Protein 3V9P (pdb70)

Secondary structure (DSSP, 8-state):
----EEEEE----HHHHHHHHHHHHHHHGGGT--EEEEESSSSSHHHHHHHHHHHHS---HHHHHHHHHHHHHHHIIIIIHHHHHTT-EEEEE--HHHHIIIIIIIT---HHHHHHHHHHHHTT---SEEEEEE--SS-GGGTTT-------HHHHHHHHHHHHHHHHHHH-TTTEEEEETTS-HHHHHHHHHHHHHH-/----EEEEE----HHHHHHHHHHHHHHHGGGT--EEEEESSSSSHHHHHHHHHHHHS---HHHHHHHHHHHHHHHIIIIIHHHHHTT-EEEEE--HHHHIIIIIIIT---HHHHHHHHHHHHTT---SEEEEEE--SS-GGGTTT--PPPPSS--HHHHHHHHHHHHHHHHHHHSTTTEEEEETTS-HHHHHHHHHHHHHH-

B-factor: mean 20.91, std 9.01, range [7.91, 55.99]

InterPro domains:
  IPR018094 Thymidylate kinase [MF_00165] (5-206)
  IPR018094 Thymidylate kinase [TIGR00041] (1-197)
  IPR027417 P-loop containing nucleoside triphosphate hydrolase [G3DSA:3.40.50.300] (2-205)
  IPR027417 P-loop containing nucleoside triphosphate hydrolase [SSF52540] (1-200)
  IPR039430 Thymidylate kinase-like domain [PF02223] (9-198)

CATH classification: 3.40.50.300

Solvent-accessible surface area: 20346 Å² total; per-residue (Å²): 120,124,8,71,0,0,0,0,0,0,41,88,34,74,71,14,18,63,43,0,10,80,69,3,56,105,131,11,36,121,68,67,59,113,23,38,82,19,126,18,84,10,16,11,198,80,8,74,65,21,109,98,70,43,122,116,103,118,53,92,44,76,58,20,4,104,43,42,4,43,12,12,104,58,3,12,52,110,34,0,67,49,0,2,64,153,6,16,25,0,0,0,34,48,3,2,2,10,10,0,0,47,17,13,14,5,106,52,10,66,127,97,95,1,47,45,37,13,146,193,16,13,48,81,56,72,7,72,14,0,0,2,1,8,67,26,66,70,69,52,79,39,58,108,75,44,112,144,165,173,119,79,88,71,71,30,50,94,62,109,0,50,57,20,4,32,58,10,4,69,88,20,25,121,19,25,35,37,0,19,36,42,18,80,115,79,49,4,62,48,11,0,98,43,16,5,71,86,64,120,124,7,66,0,0,0,0,0,0,37,76,29,64,77,18,17,64,42,0,12,80,72,2,57,106,132,14,34,120,70,59,58,108,24,38,82,18,122,18,84,7,18,12,201,79,8,77,60,20,107,103,70,46,123,120,107,116,52,92,47,72,60,21,4,102,43,44,3,43,13,13,105,60,2,11,51,109,33,0,67,54,1,2,64,156,5,16,23,0,0,0,25,41,1,2,1,11,10,0,0,47,20,5,3,6,110,39,5,64,50,102,91,1,62,61,36,16,60,195,14,13,52,71,48,68,6,73,18,0,0,2,3,14,61,30,81,73,73,70,68,38,59,241,74,43,110,181,165,114,92,124,84,78,47,91,68,66,19,51,87,16,51,0,61,34,22,3,43,24,8,4,62,41,12,57,155,9,21,32,68,0,39,43,38,45,75,116,78,98,9,69,49,65,0,98,42,20,7,70,91,60

Sequence (401 aa):
ARGKFITFEGIDKTTHLQWFCDRLQERLGPAGRHVVVTRREPGGTRLGETLREILLNQPMDLETEALLMFAGRREHLALVIEPALARGDWVVSDRFTDATFAYQGGGRGLPRDKLEALERWVQGGFQPDLTVLFDVPPQIASSARRGAVRMPESESDAFFARTRAEYLRRAQEAPHRFVIVDSSEPIAQQIRKQLEGVLAALARGKFITFEGIDKTTHLQWFCDRLQERLGPAGRHVVVTRREPGGTRLGETLREILLNQQPMDLETEALLMFAGRREHLALVIEPALARGDWVVSDRFTDATFAYQGGGRGLPRDKLEALERWVQGGFQPDLTVLFDVPPQIASSARRGAVRMPDKFESESDAFFARTRAEYLRRAQEAPHRFVIVDSSEPIAQIRKQLEGVLAAL

Radius of gyration: 23.51 Å; Cα contacts (8 Å, |Δi|>4): 588; chains: 2; bounding box: 54×59×60 Å

Foldseek 3Di:
DFAAEEEEAEDPGVVVVVVLQVVLQVVCVVVVAHEAEAEPQPRDPLSVVLVVCLVPPDDDLLVNLVSRLVSQLVSCVPPQVVRRVVHYYYYYHDDLLQCCLQSCQQVNDDPVSSVVSCCVRQVPDDGQAYEYAAADQDDPVQRVPDHDDDDDSVRSSNVSSRVSSVVVCVVCVSHYDYHHNSDDPVVSVVVSVVVSVVD/DFAFEEEEAEPPGVVCVVVLQVVLQVVCVVVVAHEAEAEPQPRDPLSVVLVVCPVPPDDDLLVNLVSRLVSQLVSCVPPNVVRRVVHYYYYYHDDLLQCCLQSCQQVPDDPVSSVVSCCVRAVPDDGQAYEYAAEDQDQPVCVVPDHDDADPDHDSVNSSNVSSRVSSVVVCVVCVSHYDYDHNNDPPVVSVVVSVVVSVVD

Structure (mmCIF, N/CA/C/O backbone):
data_3V9P
#
_entry.id   3V9P
#
_cell.length_a   68.130
_cell.length_b   77.970
_cell.length_c   84.130
_cell.angle_alpha   90.00
_cell.angle_beta   90.00
_cell.angle_gamma   90.00
#
_symmetry.space_group_name_H-M   'P 21 21 21'
#
loop_
_entity.id
_entity.type
_entity.pdbx_description
1 polymer 'Thymidylate kinase'
2 non-polymer (4R)-2-METHYLPENTANE-2,4-DIOL
3 non-polymer GLYCEROL
4 non-polymer 'ACETATE ION'
5 non-polymer DI(HYDROXYETHYL)ETHER
6 water water
#
loop_
_atom_site.group_PDB
_atom_site.id
_atom_site.type_symbol
_atom_site.label_atom_id
_atom_site.label_alt_id
_atom_site.label_comp_id
_atom_site.label_asym_id
_atom_site.label_entity_id
_atom_site.label_seq_id
_atom_site.pdbx_PDB_ins_code
_atom_site.Cartn_x
_atom_site.Cartn_y
_atom_site.Cartn_z
_atom_site.occupancy
_atom_site.B_iso_or_equiv
_atom_site.auth_seq_id
_atom_site.auth_comp_id
_atom_site.auth_asym_id
_atom_site.auth_atom_id
_atom_site.pdbx_PDB_model_num
ATOM 1 N N . ALA A 1 23 ? 29.591 48.992 -2.164 1.00 32.60 2 ALA A N 1
ATOM 2 C CA . ALA A 1 23 ? 30.183 50.103 -1.385 1.00 29.87 2 ALA A CA 1
ATOM 3 C C . ALA A 1 23 ? 29.081 50.788 -0.574 1.00 27.64 2 ALA A C 1
ATOM 4 O O . ALA A 1 23 ? 27.936 50.877 -1.008 1.00 27.95 2 ALA A O 1
ATOM 6 N N . ARG A 1 24 ? 29.446 51.287 0.592 1.00 25.78 3 ARG A N 1
ATOM 7 C CA . ARG A 1 24 ? 28.508 52.009 1.458 1.00 24.45 3 ARG A CA 1
ATOM 8 C C . ARG A 1 24 ? 28.062 53.359 0.884 1.00 22.09 3 ARG A C 1
ATOM 9 O O . ARG A 1 24 ? 28.781 54.002 0.096 1.00 21.34 3 ARG A O 1
ATOM 17 N N . GLY A 1 25 ? 26.862 53.788 1.281 1.00 20.47 4 GLY A N 1
ATOM 18 C CA . GLY A 1 25 ? 26.382 55.104 0.954 1.00 19.02 4 GLY A CA 1
ATOM 19 C C . GLY A 1 25 ? 27.154 56.146 1.757 1.00 18.55 4 GLY A C 1
ATOM 20 O O . GLY A 1 25 ? 27.970 55.798 2.617 1.00 17.73 4 GLY A O 1
ATOM 21 N N . LYS A 1 26 ? 26.848 57.420 1.507 1.00 18.05 5 LYS A N 1
ATOM 22 C CA . LYS A 1 26 ? 27.431 58.539 2.231 1.00 17.31 5 LYS A CA 1
ATOM 23 C C . LYS A 1 26 ? 26.344 59.189 3.068 1.00 15.93 5 LYS A C 1
ATOM 24 O O . LYS A 1 26 ? 25.133 59.119 2.722 1.00 15.35 5 LYS A O 1
ATOM 30 N N . PHE A 1 27 ? 26.777 59.815 4.165 1.00 14.04 6 PHE A N 1
ATOM 31 C CA . PHE A 1 27 ? 25.881 60.430 5.116 1.00 13.59 6 PHE A CA 1
ATOM 32 C C . PHE A 1 27 ? 26.110 61.939 5.063 1.00 12.75 6 PHE A C 1
ATOM 33 O O . PHE A 1 27 ? 27.217 62.401 5.280 1.00 11.95 6 PHE A O 1
ATOM 41 N N . ILE A 1 28 ? 25.046 62.669 4.731 1.00 12.35 7 ILE A N 1
ATOM 42 C CA . ILE A 1 28 ? 25.061 64.139 4.645 1.00 12.44 7 ILE A CA 1
ATOM 43 C C . ILE A 1 28 ? 24.111 64.712 5.692 1.00 12.20 7 ILE A C 1
ATOM 44 O O . ILE A 1 28 ? 22.999 64.180 5.875 1.00 12.01 7 ILE A O 1
ATOM 49 N N . THR A 1 29 ? 24.544 65.739 6.422 1.00 11.56 8 THR A N 1
ATOM 50 C CA . THR A 1 29 ? 23.680 66.393 7.344 1.00 11.54 8 THR A CA 1
ATOM 51 C C . THR A 1 29 ? 23.513 67.896 6.963 1.00 11.90 8 THR A C 1
ATOM 52 O O . THR A 1 29 ? 24.399 68.490 6.341 1.00 11.60 8 THR A O 1
ATOM 56 N N . PHE A 1 30 ? 22.339 68.442 7.263 1.00 12.26 9 PHE A N 1
ATOM 57 C CA . PHE A 1 30 ? 22.043 69.857 7.119 1.00 12.89 9 PHE A CA 1
ATOM 58 C C . PHE A 1 30 ? 21.911 70.458 8.504 1.00 12.88 9 PHE A C 1
ATOM 59 O O . PHE A 1 30 ? 21.289 69.865 9.379 1.00 12.43 9 PHE A O 1
ATOM 67 N N . GLU A 1 31 ? 22.533 71.610 8.712 1.00 13.32 10 GLU A N 1
ATOM 68 C CA . GLU A 1 31 ? 22.498 72.278 9.984 1.00 13.94 10 GLU A CA 1
ATOM 69 C C . GLU A 1 31 ? 22.232 73.762 9.831 1.00 15.34 10 GLU A C 1
ATOM 70 O O . GLU A 1 31 ? 22.500 74.362 8.791 1.00 14.44 10 GLU A O 1
ATOM 76 N N . GLY A 1 32 ? 21.773 74.361 10.918 1.00 16.87 11 GLY A N 1
ATOM 77 C CA . GLY A 1 32 ? 21.640 75.809 10.998 1.00 18.94 11 GLY A CA 1
ATOM 78 C C . GLY A 1 32 ? 20.530 76.180 11.960 1.00 21.34 11 GLY A C 1
ATOM 79 O O . GLY A 1 32 ? 19.703 75.346 12.308 1.00 21.50 11 GLY A O 1
ATOM 80 N N . ILE A 1 33 ? 20.521 77.422 12.396 1.00 23.92 12 ILE A N 1
ATOM 81 C CA . ILE A 1 33 ? 19.486 77.897 13.313 1.00 27.38 12 ILE A CA 1
ATOM 82 C C . ILE A 1 33 ? 18.161 78.156 12.579 1.00 31.21 12 ILE A C 1
ATOM 83 O O . ILE A 1 33 ? 17.078 77.877 13.118 1.00 34.98 12 ILE A O 1
ATOM 88 N N . ASP A 1 34 ? 18.256 78.652 11.347 1.00 32.61 13 ASP A N 1
ATOM 89 C CA . ASP A 1 34 ? 17.102 79.197 10.617 1.00 36.23 13 ASP A CA 1
ATOM 90 C C . ASP A 1 34 ? 16.057 78.129 10.313 1.00 39.72 13 ASP A C 1
ATOM 91 O O . ASP A 1 34 ? 14.873 78.359 10.569 1.00 46.28 13 ASP A O 1
ATOM 93 N N . LYS A 1 38 ? 16.934 76.751 4.512 1.00 46.71 17 LYS A N 1
ATOM 94 C CA . LYS A 1 38 ? 17.392 75.545 5.220 1.00 48.63 17 LYS A CA 1
ATOM 95 C C . LYS A 1 38 ? 16.476 74.377 4.847 1.00 49.67 17 LYS A C 1
ATOM 96 O O . LYS A 1 38 ? 16.944 73.396 4.273 1.00 43.99 17 LYS A O 1
ATOM 102 N N . THR A 1 39 ? 15.176 74.542 5.129 1.00 51.01 18 THR A N 1
ATOM 103 C CA . THR A 1 39 ? 14.115 73.603 4.743 1.00 50.05 18 THR A CA 1
ATOM 104 C C . THR A 1 39 ? 13.870 73.630 3.244 1.00 49.90 18 THR A C 1
ATOM 105 O O . THR A 1 39 ? 13.847 72.580 2.585 1.00 53.09 18 THR A O 1
ATOM 107 N N . THR A 1 40 ? 13.647 74.830 2.721 1.00 47.91 19 THR A N 1
ATOM 108 C CA . THR A 1 40 ? 13.532 75.067 1.276 1.00 43.69 19 THR A CA 1
ATOM 109 C C . THR A 1 40 ? 14.633 74.359 0.464 1.00 39.85 19 THR A C 1
ATOM 110 O O . THR A 1 40 ? 14.353 73.508 -0.442 1.00 40.00 19 THR A O 1
ATOM 112 N N . HIS A 1 41 ? 15.885 74.673 0.810 1.00 31.73 20 HIS A N 1
ATOM 113 C CA . HIS A 1 41 ? 17.030 74.115 0.090 1.00 28.14 20 HIS A CA 1
ATOM 114 C C . HIS A 1 41 ? 17.235 72.627 0.293 1.00 25.47 20 HIS A C 1
ATOM 115 O O . HIS A 1 41 ? 17.700 71.965 -0.605 1.00 23.30 20 HIS A O 1
ATOM 122 N N . LEU A 1 42 ? 16.886 72.102 1.463 1.00 23.99 21 LEU A N 1
ATOM 123 C CA . LEU A 1 42 ? 16.982 70.660 1.740 1.00 24.18 21 LEU A CA 1
ATOM 124 C C . LEU A 1 42 ? 16.181 69.781 0.769 1.00 23.43 21 LEU A C 1
ATOM 125 O O . LEU A 1 42 ? 16.729 68.833 0.190 1.00 22.70 21 LEU A O 1
ATOM 130 N N . GLN A 1 43 ? 14.902 70.095 0.581 1.00 23.12 22 GLN A N 1
ATOM 131 C CA . GLN A 1 43 ? 14.045 69.339 -0.332 1.00 23.68 22 GLN A CA 1
ATOM 132 C C . GLN A 1 43 ? 14.598 69.357 -1.769 1.00 23.04 22 GLN A C 1
ATOM 133 O O . GLN A 1 43 ? 14.740 68.305 -2.405 1.00 22.90 22 GLN A O 1
ATOM 135 N N . TRP A 1 44 ? 14.930 70.544 -2.263 1.00 22.22 23 TRP A N 1
ATOM 136 C CA . TRP A 1 44 ? 15.588 70.693 -3.563 1.00 21.31 23 TRP A CA 1
ATOM 137 C C . TRP A 1 44 ? 16.888 69.871 -3.669 1.00 20.04 23 TRP A C 1
ATOM 138 O O . TRP A 1 44 ? 17.138 69.177 -4.660 1.00 19.25 23 TRP A O 1
ATOM 149 N N . PHE A 1 45 ? 17.725 69.942 -2.639 1.00 18.34 24 PHE A N 1
ATOM 150 C CA . PHE A 1 45 ? 19.004 69.249 -2.665 1.00 17.38 24 PHE A CA 1
ATOM 151 C C . PHE A 1 45 ? 18.780 67.748 -2.776 1.00 17.24 24 PHE A C 1
ATOM 152 O O . PHE A 1 45 ? 19.432 67.036 -3.559 1.00 17.32 24 PHE A O 1
ATOM 160 N N . CYS A 1 46 ? 17.841 67.260 -1.982 1.00 17.54 25 CYS A N 1
ATOM 161 C CA . CYS A 1 46 ? 17.492 65.837 -2.005 1.00 17.45 25 CYS A CA 1
ATOM 162 C C . CYS A 1 46 ? 16.935 65.363 -3.352 1.00 18.19 25 CYS A C 1
ATOM 163 O O . CYS A 1 46 ? 17.274 64.260 -3.834 1.00 18.22 25 CYS A O 1
ATOM 166 N N . ASP A 1 47 ? 16.133 66.195 -3.999 1.00 18.79 26 ASP A N 1
ATOM 167 C CA . ASP A 1 47 ? 15.619 65.851 -5.341 1.00 20.42 26 ASP A CA 1
ATOM 168 C C . ASP A 1 47 ? 16.773 65.710 -6.355 1.00 20.39 26 ASP A C 1
ATOM 169 O O . ASP A 1 47 ? 16.839 64.734 -7.111 1.00 21.22 26 ASP A O 1
ATOM 174 N N . ARG A 1 48 ? 17.698 66.669 -6.341 1.00 20.68 27 ARG A N 1
ATOM 175 C CA . ARG A 1 48 ? 18.876 66.623 -7.205 1.00 21.12 27 ARG A CA 1
ATOM 176 C C . ARG A 1 48 ? 19.770 65.409 -6.910 1.00 19.82 27 ARG A C 1
ATOM 177 O O . ARG A 1 48 ? 20.328 64.768 -7.791 1.00 19.83 27 ARG A O 1
ATOM 185 N N . LEU A 1 49 ? 19.932 65.111 -5.645 1.00 18.77 28 LEU A N 1
ATOM 186 C CA . LEU A 1 49 ? 20.720 63.963 -5.228 1.00 18.38 28 LEU A CA 1
ATOM 187 C C . LEU A 1 49 ? 20.096 62.649 -5.693 1.00 18.60 28 LEU A C 1
ATOM 188 O O . LEU A 1 49 ? 20.805 61.759 -6.148 1.00 18.86 28 LEU A O 1
ATOM 193 N N . GLN A 1 50 ? 18.781 62.495 -5.563 1.00 19.29 29 GLN A N 1
ATOM 194 C CA . GLN A 1 50 ? 18.168 61.254 -6.026 1.00 19.79 29 GLN A CA 1
ATOM 195 C C . GLN A 1 50 ? 18.364 61.115 -7.547 1.00 21.49 29 GLN A C 1
ATOM 196 O O . GLN A 1 50 ? 18.640 60.012 -8.058 1.00 21.32 29 GLN A O 1
ATOM 202 N N . GLU A 1 51 ? 18.253 62.231 -8.264 1.00 22.54 30 GLU A N 1
ATOM 203 C CA . GLU A 1 51 ? 18.555 62.240 -9.698 1.00 24.42 30 GLU A CA 1
ATOM 204 C C . GLU A 1 51 ? 19.964 61.734 -10.008 1.00 24.86 30 GLU A C 1
ATOM 205 O O . GLU A 1 51 ? 20.146 61.014 -11.001 1.00 24.65 30 GLU A O 1
ATOM 211 N N . ARG A 1 52 ? 20.957 62.104 -9.183 1.00 24.37 31 ARG A N 1
ATOM 212 C CA . ARG A 1 52 ? 22.326 61.593 -9.375 1.00 24.69 31 ARG A CA 1
ATOM 213 C C . ARG A 1 52 ? 22.492 60.147 -8.917 1.00 24.29 31 ARG A C 1
ATOM 214 O O . ARG A 1 52 ? 23.266 59.425 -9.508 1.00 23.99 31 ARG A O 1
ATOM 222 N N . LEU A 1 53 ? 21.790 59.730 -7.861 1.00 23.18 32 LEU A N 1
ATOM 223 C CA . LEU A 1 53 ? 21.971 58.369 -7.343 1.00 23.86 32 LEU A CA 1
ATOM 224 C C . LEU A 1 53 ? 21.174 57.306 -8.112 1.00 24.19 32 LEU A C 1
ATOM 225 O O . LEU A 1 53 ? 21.596 56.153 -8.210 1.00 22.87 32 LEU A O 1
ATOM 230 N N . GLY A 1 54 ? 19.999 57.683 -8.590 1.00 24.89 33 GLY A N 1
ATOM 231 C CA . GLY A 1 54 ? 19.184 56.775 -9.409 1.00 27.74 33 GLY A CA 1
ATOM 232 C C . GLY A 1 54 ? 19.936 55.973 -10.465 1.00 27.93 33 GLY A C 1
ATOM 233 O O . GLY A 1 54 ? 19.805 54.769 -10.515 1.00 28.22 33 GLY A O 1
ATOM 234 N N . PRO A 1 55 ? 20.721 56.635 -11.326 1.00 30.32 34 PRO A N 1
ATOM 235 C CA . PRO A 1 55 ? 21.553 55.925 -12.306 1.00 31.41 34 PRO A CA 1
ATOM 236 C C . PRO A 1 55 ? 22.540 54.926 -11.711 1.00 31.95 34 PRO A C 1
ATOM 237 O O . PRO A 1 55 ? 22.864 53.926 -12.351 1.00 32.35 34 PRO A O 1
ATOM 241 N N . ALA A 1 56 ? 23.013 55.192 -10.496 1.00 29.54 35 ALA A N 1
ATOM 242 C CA . ALA A 1 56 ? 23.952 54.318 -9.825 1.00 29.63 35 ALA A CA 1
ATOM 243 C C . ALA A 1 56 ? 23.257 53.181 -9.070 1.00 28.76 35 ALA A C 1
ATOM 244 O O . ALA A 1 56 ? 23.911 52.376 -8.408 1.00 30.10 35 ALA A O 1
ATOM 246 N N . GLY A 1 57 ? 21.929 53.101 -9.176 1.00 27.60 36 GLY A N 1
ATOM 247 C CA . GLY A 1 57 ? 21.155 52.060 -8.504 1.00 26.04 36 GLY A CA 1
ATOM 248 C C . GLY A 1 57 ? 20.927 52.289 -7.009 1.00 24.49 36 GLY A C 1
ATOM 249 O O . GLY A 1 57 ? 20.658 51.354 -6.280 1.00 24.12 36 GLY A O 1
ATOM 250 N N . ARG A 1 58 ? 21.030 53.530 -6.550 1.00 23.42 37 ARG A N 1
ATOM 251 C CA . ARG A 1 58 ? 20.912 53.826 -5.143 1.00 22.75 37 ARG A CA 1
ATOM 252 C C . ARG A 1 58 ? 19.779 54.812 -4.845 1.00 21.04 37 ARG A C 1
ATOM 253 O O . ARG A 1 58 ? 19.218 55.441 -5.739 1.00 21.61 37 ARG A O 1
ATOM 261 N N . HIS A 1 59 ? 19.463 54.965 -3.568 1.00 19.44 38 HIS A N 1
ATOM 262 C CA . HIS A 1 59 ? 18.419 55.868 -3.129 1.00 18.57 38 HIS A CA 1
ATOM 263 C C . HIS A 1 59 ? 18.856 56.714 -1.970 1.00 17.10 38 HIS A C 1
ATOM 264 O O . HIS A 1 59 ? 19.787 56.367 -1.234 1.00 16.28 38 HIS A O 1
ATOM 271 N N . VAL A 1 60 ? 18.173 57.832 -1.794 1.00 16.52 39 VAL A N 1
ATOM 272 C CA . VAL A 1 60 ? 18.411 58.699 -0.672 1.00 15.56 39 VAL A CA 1
ATOM 273 C C . VAL A 1 60 ? 17.344 58.442 0.363 1.00 15.01 39 VAL A C 1
ATOM 274 O O . VAL A 1 60 ? 16.157 58.428 0.049 1.00 15.08 39 VAL A O 1
ATOM 278 N N . VAL A 1 61 ? 17.776 58.247 1.603 1.00 14.14 40 VAL A N 1
ATOM 279 C CA . VAL A 1 61 ? 16.883 58.240 2.728 1.00 13.69 40 VAL A CA 1
ATOM 280 C C . VAL A 1 61 ? 16.981 59.633 3.365 1.00 13.36 40 VAL A C 1
ATOM 281 O O . VAL A 1 61 ? 18.059 60.027 3.814 1.00 13.25 40 VAL A O 1
ATOM 285 N N . VAL A 1 62 ? 15.867 60.354 3.388 1.00 13.34 41 VAL A N 1
ATOM 286 C CA . VAL A 1 62 ? 15.780 61.704 3.980 1.00 13.49 41 VAL A CA 1
ATOM 287 C C . VAL A 1 62 ? 15.194 61.540 5.368 1.00 13.11 41 VAL A C 1
ATOM 288 O O . VAL A 1 62 ? 14.181 60.876 5.560 1.00 13.32 41 VAL A O 1
ATOM 292 N N . THR A 1 63 ? 15.812 62.186 6.341 1.00 12.74 42 THR A N 1
ATOM 293 C CA . THR A 1 63 ? 15.396 62.046 7.705 1.00 12.69 42 THR A CA 1
ATOM 294 C C . THR A 1 63 ? 15.721 63.331 8.487 1.00 13.17 42 THR A C 1
ATOM 295 O O . THR A 1 63 ? 16.136 64.361 7.900 1.00 12.68 42 THR A O 1
ATOM 299 N N . ARG A 1 64 ? 15.485 63.293 9.787 1.00 14.08 43 ARG A N 1
ATOM 300 C CA A ARG A 1 64 ? 15.626 64.474 10.626 0.50 14.64 43 ARG A CA 1
ATOM 301 C CA B ARG A 1 64 ? 15.640 64.467 10.622 0.50 14.85 43 ARG A CA 1
ATOM 302 C C . ARG A 1 64 ? 15.866 64.088 12.065 1.00 14.46 43 ARG A C 1
ATOM 303 O O . ARG A 1 64 ? 15.573 62.964 12.468 1.00 14.04 43 ARG A O 1
ATOM 318 N N . GLU A 1 65 ? 16.350 65.060 12.822 1.00 14.33 44 GLU A N 1
ATOM 319 C CA . GLU A 1 65 ? 16.448 64.974 14.278 1.00 14.48 44 GLU A CA 1
ATOM 320 C C . GLU A 1 65 ? 15.997 66.347 14.823 1.00 15.18 44 GLU A C 1
ATOM 321 O O . GLU A 1 65 ? 16.336 67.387 14.256 1.00 15.05 44 GLU A O 1
ATOM 327 N N . PRO A 1 66 ? 15.195 66.353 15.888 1.00 15.73 45 PRO A N 1
ATOM 328 C CA . PRO A 1 66 ? 14.632 65.170 16.587 1.00 15.63 45 PRO A CA 1
ATOM 329 C C . PRO A 1 66 ? 13.501 64.506 15.792 1.00 15.50 45 PRO A C 1
ATOM 330 O O . PRO A 1 66 ? 13.041 65.015 14.782 1.00 14.89 45 PRO A O 1
ATOM 334 N N . GLY A 1 67 ? 13.048 63.347 16.251 1.00 15.15 46 GLY A N 1
ATOM 335 C CA . GLY A 1 67 ? 11.909 62.711 15.651 1.00 15.24 46 GLY A CA 1
ATOM 336 C C . GLY A 1 67 ? 12.237 61.829 14.459 1.00 14.97 46 GLY A C 1
ATOM 337 O O . GLY A 1 67 ? 11.364 61.543 13.654 1.00 15.89 46 GLY A O 1
ATOM 338 N N . GLY A 1 68 ? 13.474 61.354 14.371 1.00 13.90 47 GLY A N 1
ATOM 339 C CA . GLY A 1 68 ? 13.872 60.548 13.270 1.00 13.69 47 GLY A CA 1
ATOM 340 C C . GLY A 1 68 ? 13.440 59.108 13.382 1.00 13.34 47 GLY A C 1
ATOM 341 O O . GLY A 1 68 ? 13.573 58.393 12.427 1.00 13.42 47 GLY A O 1
ATOM 342 N N . THR A 1 69 ? 12.930 58.713 14.544 1.00 13.04 48 THR A N 1
ATOM 343 C CA . THR A 1 69 ? 12.318 57.402 14.759 1.00 13.21 48 THR A CA 1
ATOM 344 C C . THR A 1 69 ? 11.111 57.634 15.661 1.00 13.84 48 THR A C 1
ATOM 345 O O . THR A 1 69 ? 10.975 58.684 16.305 1.00 13.17 48 THR A O 1
ATOM 349 N N . ARG A 1 70 ? 10.239 56.638 15.757 1.00 14.52 49 ARG A N 1
ATOM 350 C CA . ARG A 1 70 ? 9.155 56.686 16.765 1.00 15.24 49 ARG A CA 1
ATOM 351 C C . ARG A 1 70 ? 9.618 56.883 18.214 1.00 14.55 49 ARG A C 1
ATOM 352 O O . ARG A 1 70 ? 9.049 57.710 18.963 1.00 14.15 49 ARG A O 1
ATOM 360 N N . LEU A 1 71 ? 10.649 56.145 18.614 1.00 14.08 50 LEU A N 1
ATOM 361 C CA . LEU A 1 71 ? 11.282 56.370 19.912 1.00 14.06 50 LEU A CA 1
ATOM 362 C C . LEU A 1 71 ? 11.769 57.849 20.072 1.00 14.07 50 LEU A C 1
ATOM 363 O O . LEU A 1 71 ? 11.615 58.491 21.142 1.00 14.11 50 LEU A O 1
ATOM 368 N N . GLY A 1 72 ? 12.406 58.369 19.039 1.00 14.33 51 GLY A N 1
ATOM 369 C CA . GLY A 1 72 ? 12.866 59.800 19.021 1.00 14.47 51 GLY A CA 1
ATOM 370 C C . GLY A 1 72 ? 11.712 60.785 19.199 1.00 15.27 51 GLY A C 1
ATOM 371 O O . GLY A 1 72 ? 11.836 61.809 19.920 1.00 14.95 51 GLY A O 1
ATOM 372 N N . GLU A 1 73 ? 10.585 60.490 18.562 1.00 16.09 52 GLU A N 1
ATOM 373 C CA . GLU A 1 73 ? 9.358 61.257 18.778 1.00 17.19 52 GLU A CA 1
ATOM 374 C C . GLU A 1 73 ? 8.947 61.220 20.213 1.00 16.53 52 GLU A C 1
ATOM 375 O O . GLU A 1 73 ? 8.598 62.231 20.769 1.00 17.17 52 GLU A O 1
ATOM 381 N N . THR A 1 74 ? 8.927 60.036 20.806 1.00 15.76 53 THR A N 1
ATOM 382 C CA . THR A 1 74 ? 8.569 59.891 22.205 1.00 15.77 53 THR A CA 1
ATOM 383 C C . THR A 1 74 ? 9.495 60.684 23.139 1.00 15.33 53 THR A C 1
ATOM 384 O O . THR A 1 74 ? 9.039 61.364 24.061 1.00 15.13 53 THR A O 1
ATOM 388 N N . LEU A 1 75 ? 10.803 60.567 22.909 1.00 14.78 54 LEU A N 1
ATOM 389 C CA . LEU A 1 75 ? 11.781 61.265 23.751 1.00 14.58 54 LEU A CA 1
ATOM 390 C C . LEU A 1 75 ? 11.653 62.782 23.559 1.00 15.43 54 LEU A C 1
ATOM 391 O O . LEU A 1 75 ? 11.799 63.553 24.522 1.00 15.65 54 LEU A O 1
ATOM 396 N N . ARG A 1 76 ? 11.357 63.209 22.341 1.00 16.11 55 ARG A N 1
ATOM 397 C CA . ARG A 1 76 ? 11.108 64.630 22.108 1.00 17.98 55 ARG A CA 1
ATOM 398 C C . ARG A 1 76 ? 9.926 65.141 22.923 1.00 18.25 55 ARG A C 1
ATOM 399 O O . ARG A 1 76 ? 9.989 66.220 23.498 1.00 18.37 55 ARG A O 1
ATOM 407 N N . GLU A 1 77 ? 8.856 64.358 22.993 1.00 19.05 56 GLU A N 1
ATOM 408 C CA . GLU A 1 77 ? 7.701 64.762 23.773 1.00 20.87 56 GLU A CA 1
ATOM 409 C C . GLU A 1 77 ? 8.023 64.863 25.281 1.00 19.69 56 GLU A C 1
ATOM 410 O O . GLU A 1 77 ? 7.597 65.796 25.961 1.00 19.16 56 GLU A O 1
ATOM 416 N N . ILE A 1 78 ? 8.779 63.899 25.781 1.00 18.24 57 ILE A N 1
ATOM 417 C CA . ILE A 1 78 ? 9.258 63.938 27.162 1.00 17.71 57 ILE A CA 1
ATOM 418 C C . ILE A 1 78 ? 10.113 65.197 27.411 1.00 17.76 57 ILE A C 1
ATOM 419 O O . ILE A 1 78 ? 9.934 65.888 28.407 1.00 17.80 57 ILE A O 1
ATOM 424 N N . LEU A 1 79 ? 11.022 65.495 26.493 1.00 17.48 58 LEU A N 1
ATOM 425 C CA . LEU A 1 79 ? 11.886 66.657 26.629 1.00 18.12 58 LEU A CA 1
ATOM 426 C C . LEU A 1 79 ? 11.069 67.971 26.636 1.00 19.74 58 LEU A C 1
ATOM 427 O O . LEU A 1 79 ? 11.403 68.934 27.352 1.00 19.95 58 LEU A O 1
ATOM 432 N N . LEU A 1 80 ? 9.979 67.999 25.874 1.00 21.08 59 LEU A N 1
ATOM 433 C CA . LEU A 1 80 ? 9.103 69.182 25.842 1.00 22.89 59 LEU A CA 1
ATOM 434 C C . LEU A 1 80 ? 8.245 69.294 27.102 1.00 23.77 59 LEU A C 1
ATOM 435 O O . LEU A 1 80 ? 7.867 70.394 27.490 1.00 25.10 59 LEU A O 1
ATOM 440 N N . ASN A 1 81 ? 7.944 68.169 27.750 1.00 23.72 60 ASN A N 1
ATOM 441 C CA . ASN A 1 81 ? 6.952 68.122 28.816 1.00 24.52 60 ASN A CA 1
ATOM 442 C C . ASN A 1 81 ? 7.478 67.886 30.240 1.00 24.44 60 ASN A C 1
ATOM 443 O O . ASN A 1 81 ? 6.818 68.270 31.203 1.00 25.27 60 ASN A O 1
ATOM 448 N N . GLN A 1 82 ? 8.640 67.256 30.390 1.00 22.04 61 GLN A N 1
ATOM 449 C CA . GLN A 1 82 ? 9.120 66.873 31.724 1.00 21.38 61 GLN A CA 1
ATOM 450 C C . GLN A 1 82 ? 10.397 67.675 32.056 1.00 19.82 61 GLN A C 1
ATOM 451 O O . GLN A 1 82 ? 11.455 67.455 31.479 1.00 18.87 61 GLN A O 1
ATOM 457 N N . PRO A 1 83 ? 10.295 68.655 32.960 1.00 18.78 62 PRO A N 1
ATOM 458 C CA . PRO A 1 83 ? 11.535 69.312 33.399 1.00 18.11 62 PRO A CA 1
ATOM 459 C C . PRO A 1 83 ? 12.505 68.327 34.027 1.00 16.45 62 PRO A C 1
ATOM 460 O O . PRO A 1 83 ? 12.111 67.381 34.741 1.00 16.07 62 PRO A O 1
ATOM 464 N N . MET A 1 84 ? 13.773 68.536 33.746 1.00 15.56 63 MET A N 1
ATOM 465 C CA . MET A 1 84 ? 14.821 67.633 34.237 1.00 14.85 63 MET A CA 1
ATOM 466 C C . MET A 1 84 ? 16.166 68.356 34.193 1.00 14.79 63 MET A C 1
ATOM 467 O O . MET A 1 84 ? 16.276 69.448 33.630 1.00 15.55 63 MET A O 1
ATOM 472 N N . ASP A 1 85 ? 17.198 67.732 34.724 1.00 14.76 64 ASP A N 1
ATOM 473 C CA . ASP A 1 85 ? 18.570 68.257 34.663 1.00 14.89 64 ASP A CA 1
ATOM 474 C C . ASP A 1 85 ? 19.052 68.361 33.221 1.00 14.31 64 ASP A C 1
ATOM 475 O O . ASP A 1 85 ? 18.718 67.530 32.379 1.00 13.50 64 ASP A O 1
ATOM 480 N N . LEU A 1 86 ? 19.877 69.360 32.949 1.00 14.53 65 LEU A N 1
ATOM 481 C CA . LEU A 1 86 ? 20.385 69.572 31.601 1.00 14.39 65 LEU A CA 1
ATOM 482 C C . LEU A 1 86 ? 21.155 68.328 31.105 1.00 14.00 65 LEU A C 1
ATOM 483 O O . LEU A 1 86 ? 21.110 67.982 29.913 1.00 13.23 65 LEU A O 1
ATOM 488 N N . GLU A 1 87 ? 21.852 67.650 32.028 1.00 14.10 66 GLU A N 1
ATOM 489 C CA . GLU A 1 87 ? 22.656 66.485 31.642 1.00 13.97 66 GLU A CA 1
ATOM 490 C C . GLU A 1 87 ? 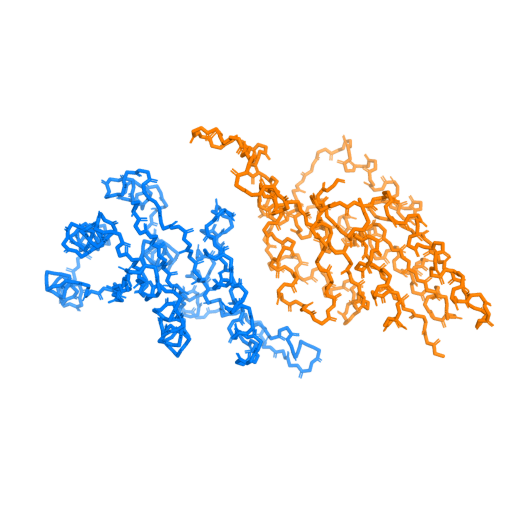21.783 65.308 31.309 1.00 13.01 66 GLU A C 1
ATOM 491 O O . GLU A 1 87 ? 22.082 64.518 30.363 1.00 12.53 66 GLU A O 1
ATOM 497 N N . THR A 1 88 ? 20.679 65.206 32.039 1.00 12.59 67 THR A N 1
ATOM 498 C CA . THR A 1 88 ? 19.669 64.217 31.718 1.00 12.17 67 THR A CA 1
ATOM 499 C C . THR A 1 88 ? 19.121 64.471 30.317 1.00 11.98 67 THR A C 1
ATOM 500 O O . THR A 1 88 ? 18.931 63.538 29.518 1.00 11.55 67 THR A O 1
ATOM 504 N N . GLU A 1 89 ? 18.882 65.735 29.978 1.00 12.17 68 GLU A N 1
ATOM 505 C CA . GLU A 1 89 ? 18.356 66.036 28.640 1.00 12.16 68 GLU A CA 1
ATOM 506 C C . GLU A 1 89 ? 19.332 65.570 27.567 1.00 11.46 68 GLU A C 1
ATOM 507 O O . GLU A 1 89 ? 18.919 65.023 26.553 1.00 11.10 68 GLU A O 1
ATOM 513 N N . ALA A 1 90 ? 20.626 65.800 27.793 1.00 11.24 69 ALA A N 1
ATOM 514 C CA . ALA A 1 90 ? 21.635 65.454 26.827 1.00 11.13 69 ALA A CA 1
ATOM 515 C C . ALA A 1 90 ? 21.615 63.945 26.583 1.00 10.74 69 ALA A C 1
ATOM 516 O O . ALA A 1 90 ? 21.694 63.475 25.429 1.00 10.59 69 ALA A O 1
ATOM 518 N N . LEU A 1 91 ? 21.502 63.181 27.658 1.00 10.70 70 LEU A N 1
ATOM 519 C CA . LEU A 1 91 ? 21.467 61.721 27.529 1.00 10.44 70 LEU A CA 1
ATOM 520 C C . LEU A 1 91 ? 20.284 61.280 26.682 1.00 10.28 70 LEU A C 1
ATOM 521 O O . LEU A 1 91 ? 20.423 60.389 25.815 1.00 9.98 70 LEU A O 1
ATOM 526 N N . LEU A 1 92 ? 19.112 61.893 26.898 1.00 10.36 71 LEU A N 1
ATOM 527 C CA . LEU A 1 92 ? 17.948 61.539 26.113 1.00 10.39 71 LEU A CA 1
ATOM 528 C C . LEU A 1 92 ? 18.130 61.901 24.620 1.00 10.48 71 LEU A C 1
ATOM 529 O O . LEU A 1 92 ? 17.678 61.162 23.716 1.00 10.00 71 LEU A O 1
ATOM 534 N N . MET A 1 93 ? 18.790 63.041 24.357 1.00 10.74 72 MET A N 1
ATOM 535 C CA . MET A 1 93 ? 19.062 63.418 22.975 1.00 11.15 72 MET A CA 1
ATOM 536 C C . MET A 1 93 ? 19.941 62.389 22.278 1.00 10.79 72 MET A C 1
ATOM 537 O O . MET A 1 93 ? 19.661 61.996 21.137 1.00 11.05 72 MET A O 1
ATOM 542 N N . PHE A 1 94 ? 21.012 61.988 22.952 1.00 10.65 73 PHE A N 1
ATOM 543 C CA . PHE A 1 94 ? 21.941 61.074 22.367 1.00 10.43 73 PHE A CA 1
ATOM 544 C C . PHE A 1 94 ? 21.338 59.679 22.296 1.00 10.34 73 PHE A C 1
ATOM 545 O O . PHE A 1 94 ? 21.672 58.965 21.371 1.00 9.95 73 PHE A O 1
ATOM 553 N N . ALA A 1 95 ? 20.445 59.325 23.237 1.00 10.29 74 ALA A N 1
ATOM 554 C CA . ALA A 1 95 ? 19.677 58.066 23.125 1.00 10.64 74 ALA A CA 1
ATOM 555 C C . ALA A 1 95 ? 18.889 58.089 21.835 1.00 10.58 74 ALA A C 1
ATOM 556 O O . ALA A 1 95 ? 18.908 57.113 21.084 1.00 10.66 74 ALA A O 1
ATOM 558 N N . GLY A 1 96 ? 18.178 59.193 21.564 1.00 10.75 75 GLY A N 1
ATOM 559 C CA . GLY A 1 96 ? 17.430 59.290 20.335 1.00 10.76 75 GLY A CA 1
ATOM 560 C C . GLY A 1 96 ? 18.318 59.148 19.099 1.00 10.88 75 GLY A C 1
ATOM 561 O O . GLY A 1 96 ? 17.995 58.438 18.149 1.00 11.25 75 GLY A O 1
ATOM 562 N N . ARG A 1 97 ? 19.476 59.805 19.125 1.00 10.82 76 ARG A N 1
ATOM 563 C CA . ARG A 1 97 ? 20.443 59.673 18.058 1.00 10.82 76 ARG A CA 1
ATOM 564 C C . ARG A 1 97 ? 20.939 58.233 17.884 1.00 10.54 76 ARG A C 1
ATOM 565 O O . ARG A 1 97 ? 21.050 57.733 16.776 1.00 10.05 76 ARG A O 1
ATOM 573 N N . ARG A 1 98 ? 21.246 57.573 18.987 1.00 10.44 77 ARG A N 1
ATOM 574 C CA . ARG A 1 98 ? 21.696 56.192 18.911 1.00 10.60 77 ARG A CA 1
ATOM 575 C C . ARG A 1 98 ? 20.668 55.310 18.188 1.00 10.37 77 ARG A C 1
ATOM 576 O O . ARG A 1 98 ? 21.014 54.474 17.375 1.00 10.38 77 ARG A O 1
ATOM 584 N N . GLU A 1 99 ? 19.398 55.489 18.501 1.00 10.25 78 GLU A N 1
ATOM 585 C CA . GLU A 1 99 ? 18.385 54.705 17.841 1.00 10.34 78 GLU A CA 1
ATOM 586 C C . GLU A 1 99 ? 18.198 55.091 16.371 1.00 10.28 78 GLU A C 1
ATOM 587 O O . GLU A 1 99 ? 17.960 54.223 15.489 1.00 10.17 78 GLU A O 1
ATOM 593 N N . HIS A 1 100 ? 18.332 56.380 16.097 1.00 10.29 79 HIS A N 1
ATOM 594 C CA . HIS A 1 100 ? 18.282 56.870 14.740 1.00 10.41 79 HIS A CA 1
ATOM 595 C C . HIS A 1 100 ? 19.347 56.210 13.910 1.00 10.53 79 HIS A C 1
ATOM 596 O O . HIS A 1 100 ? 19.096 55.793 12.763 1.00 11.06 79 HIS A O 1
ATOM 603 N N . LEU A 1 101 ? 20.566 56.121 14.430 1.00 10.55 80 LEU A N 1
ATOM 604 C CA . LEU A 1 101 ? 21.638 55.382 13.744 1.00 10.66 80 LEU A CA 1
ATOM 605 C C . LEU A 1 101 ? 21.316 53.895 13.545 1.00 10.93 80 LEU A C 1
ATOM 606 O O . LEU A 1 101 ? 21.443 53.348 12.414 1.00 10.93 80 LEU A O 1
ATOM 611 N N . ALA A 1 102 ? 20.904 53.227 14.631 1.00 11.17 81 ALA A N 1
ATOM 612 C CA . ALA A 1 102 ? 20.639 51.766 14.615 1.00 11.27 81 ALA A CA 1
ATOM 613 C C . ALA A 1 102 ? 19.492 51.387 13.656 1.00 11.67 81 ALA A C 1
ATOM 614 O O . ALA A 1 102 ? 19.570 50.399 12.892 1.00 12.06 81 ALA A O 1
ATOM 616 N N . LEU A 1 103 ? 18.442 52.190 13.654 1.00 11.64 82 LEU A N 1
ATOM 617 C CA . LEU A 1 103 ? 17.232 51.852 12.943 1.00 12.05 82 LEU A CA 1
ATOM 618 C C . LEU A 1 103 ? 17.106 52.411 11.500 1.00 12.08 82 LEU A C 1
ATOM 619 O O . LEU A 1 103 ? 16.581 51.730 10.604 1.00 12.70 82 LEU A O 1
ATOM 624 N N . VAL A 1 104 ? 17.603 53.619 11.275 1.00 11.78 83 VAL A N 1
ATOM 625 C CA . VAL A 1 104 ? 17.465 54.321 9.986 1.00 11.69 83 VAL A CA 1
ATOM 626 C C . VAL A 1 104 ? 18.809 54.490 9.231 1.00 11.96 83 VAL A C 1
ATOM 627 O O . VAL A 1 104 ? 18.967 54.000 8.087 1.00 12.30 83 VAL A O 1
ATOM 631 N N . ILE A 1 105 ? 19.772 55.164 9.849 1.00 11.68 84 ILE A N 1
ATOM 632 C CA . ILE A 1 105 ? 20.963 55.630 9.120 1.00 11.93 84 ILE A CA 1
ATOM 633 C C . ILE A 1 105 ? 21.864 54.476 8.744 1.00 12.54 84 ILE A C 1
ATOM 634 O O . ILE A 1 105 ? 22.178 54.287 7.568 1.00 12.80 84 ILE A O 1
ATOM 639 N N . GLU A 1 106 ? 22.269 53.696 9.726 1.00 13.24 85 GLU A N 1
ATOM 640 C CA . GLU A 1 106 ? 23.252 52.663 9.486 1.00 14.29 85 GLU A CA 1
ATOM 641 C C . GLU A 1 106 ? 22.732 51.580 8.512 1.00 14.35 85 GLU A C 1
ATOM 642 O O . GLU A 1 106 ? 23.456 51.190 7.633 1.00 14.81 85 GLU A O 1
ATOM 648 N N . PRO A 1 107 ? 21.459 51.151 8.637 1.00 14.23 86 PRO A N 1
ATOM 649 C CA . PRO A 1 107 ? 20.929 50.182 7.682 1.00 14.56 86 PRO A CA 1
ATOM 650 C C . PRO A 1 107 ? 20.912 50.682 6.250 1.00 14.54 86 PRO A C 1
ATOM 651 O O . PRO A 1 107 ? 21.252 49.947 5.339 1.00 14.76 86 PRO A O 1
ATOM 655 N N . ALA A 1 108 ? 20.513 51.937 6.075 1.00 14.16 87 ALA A N 1
ATOM 656 C CA . ALA A 1 108 ? 20.577 52.616 4.778 1.00 14.19 87 ALA A CA 1
ATOM 657 C C . ALA A 1 108 ? 22.034 52.670 4.207 1.00 14.37 87 ALA A C 1
ATOM 658 O O . ALA A 1 108 ? 22.307 52.185 3.076 1.00 14.36 87 ALA A O 1
ATOM 660 N N . LEU A 1 109 ? 22.970 53.193 4.995 1.00 13.98 88 LEU A N 1
ATOM 661 C CA . LEU A 1 109 ? 24.353 53.264 4.537 1.00 14.44 88 LEU A CA 1
ATOM 662 C C . LEU A 1 109 ? 24.943 51.886 4.175 1.00 15.40 88 LEU A C 1
ATOM 663 O O . LEU A 1 109 ? 25.608 51.765 3.141 1.00 15.53 88 LEU A O 1
ATOM 668 N N . ALA A 1 110 ? 24.663 50.874 5.006 1.00 15.62 89 ALA A N 1
ATOM 669 C CA . ALA A 1 110 ? 25.114 49.505 4.785 1.00 17.03 89 ALA A CA 1
ATOM 670 C C . ALA A 1 110 ? 24.593 48.885 3.484 1.00 18.37 89 ALA A C 1
ATOM 671 O O . ALA A 1 110 ? 25.262 48.029 2.884 1.00 18.21 89 ALA A O 1
ATOM 673 N N . ARG A 1 111 ? 23.386 49.244 3.074 1.00 19.26 90 ARG A N 1
ATOM 674 C CA . ARG A 1 111 ? 22.886 48.705 1.828 1.00 20.78 90 ARG A CA 1
ATOM 675 C C . ARG A 1 111 ? 23.197 49.572 0.594 1.00 20.32 90 ARG A C 1
ATOM 676 O O . ARG A 1 111 ? 22.773 49.253 -0.522 1.00 20.51 90 ARG A O 1
ATOM 684 N N . GLY A 1 112 ? 24.006 50.616 0.787 1.00 18.67 91 GLY A N 1
ATOM 685 C CA . GLY A 1 112 ? 24.464 51.455 -0.300 1.00 18.75 91 GLY A CA 1
ATOM 686 C C . GLY A 1 112 ? 23.644 52.716 -0.534 1.00 18.20 91 GLY A C 1
ATOM 687 O O . GLY A 1 112 ? 23.995 53.536 -1.410 1.00 18.15 91 GLY A O 1
ATOM 688 N N . ASP A 1 113 ? 22.544 52.867 0.202 1.00 17.63 92 ASP A N 1
ATOM 689 C CA . ASP A 1 113 ? 21.736 54.091 0.131 1.00 17.49 92 ASP A CA 1
ATOM 690 C C . ASP A 1 113 ? 22.517 55.240 0.770 1.00 16.62 92 ASP A C 1
ATOM 691 O O . ASP A 1 113 ? 23.334 55.014 1.637 1.00 15.90 92 ASP A O 1
ATOM 696 N N . TRP A 1 114 ? 22.272 56.460 0.314 1.00 15.77 93 TRP A N 1
ATOM 697 C CA . TRP A 1 114 ? 22.804 57.647 0.978 1.00 15.34 93 TRP A CA 1
ATOM 698 C C . TRP A 1 114 ? 21.794 58.155 1.978 1.00 14.63 93 TRP A C 1
ATOM 699 O O . TRP A 1 114 ? 20.581 57.881 1.855 1.00 15.07 93 TRP A O 1
ATOM 710 N N . VAL A 1 115 ? 22.252 58.884 2.987 1.00 13.45 94 VAL A N 1
ATOM 711 C CA . VAL A 1 115 ? 21.317 59.446 3.963 1.00 12.78 94 VAL A CA 1
ATOM 712 C C . VAL A 1 115 ? 21.498 60.945 4.049 1.00 12.43 94 VAL A C 1
ATOM 713 O O . VAL A 1 115 ? 22.643 61.426 4.071 1.00 12.00 94 VAL A O 1
ATOM 717 N N . VAL A 1 116 ? 20.385 61.689 4.087 1.00 12.05 95 VAL A N 1
ATOM 718 C CA . VAL A 1 116 ? 20.445 63.128 4.372 1.00 12.07 95 VAL A CA 1
ATOM 719 C C . VAL A 1 116 ? 19.633 63.405 5.639 1.00 12.24 95 VAL A C 1
ATOM 720 O O . VAL A 1 116 ? 18.417 63.130 5.668 1.00 12.60 95 VAL A O 1
ATOM 724 N N . SER A 1 117 ? 20.271 63.902 6.704 1.00 12.39 96 SER A N 1
ATOM 725 C CA . SER A 1 117 ? 19.511 64.236 7.929 1.00 12.33 96 SER A CA 1
ATOM 726 C C . SER A 1 117 ? 19.419 65.731 8.140 1.00 13.14 96 SER A C 1
ATOM 727 O O . SER A 1 117 ? 20.438 66.435 8.157 1.00 13.24 96 SER A O 1
ATOM 730 N N . ASP A 1 118 ? 18.194 66.211 8.356 1.00 13.85 97 ASP A N 1
ATOM 731 C CA . ASP A 1 118 ? 17.965 67.566 8.847 1.00 14.45 97 ASP A CA 1
ATOM 732 C C . ASP A 1 118 ? 18.296 67.595 10.355 1.00 14.02 97 ASP A C 1
ATOM 733 O O . ASP A 1 118 ? 17.493 67.213 11.178 1.00 13.36 97 ASP A O 1
ATOM 738 N N . ARG A 1 119 ? 19.540 67.992 10.640 1.00 13.92 98 ARG A N 1
ATOM 739 C CA . ARG A 1 119 ? 20.195 68.040 11.944 1.00 14.40 98 ARG A CA 1
ATOM 740 C C . ARG A 1 119 ? 20.825 66.707 12.435 1.00 13.45 98 ARG A C 1
ATOM 741 O O . ARG A 1 119 ? 20.356 65.598 12.108 1.00 12.74 98 ARG A O 1
ATOM 749 N N . PHE A 1 120 ? 21.862 66.857 13.244 1.00 12.46 99 PHE A N 1
ATOM 750 C CA . PHE A 1 120 ? 22.552 65.745 13.829 1.00 12.15 99 PHE A CA 1
ATOM 751 C C . PHE A 1 120 ? 23.278 66.300 15.073 1.00 11.79 99 PHE A C 1
ATOM 752 O O . PHE A 1 120 ? 22.817 67.278 15.704 1.00 11.49 99 PHE A O 1
ATOM 760 N N . THR A 1 121 ? 24.384 65.684 15.436 1.00 11.52 100 THR A N 1
ATOM 761 C CA . THR A 1 121 ? 25.123 66.015 16.661 1.00 11.38 100 THR A CA 1
ATOM 762 C C . THR A 1 121 ? 25.595 67.468 16.737 1.00 11.49 100 THR A C 1
ATOM 763 O O . THR A 1 121 ? 25.553 68.077 17.816 1.00 11.13 100 THR A O 1
ATOM 767 N N . ASP A 1 122 ? 25.969 68.048 15.600 1.00 11.39 101 ASP A N 1
ATOM 768 C CA . ASP A 1 122 ? 26.364 69.492 15.597 1.00 11.79 101 ASP A CA 1
ATOM 769 C C . ASP A 1 122 ? 25.265 70.354 16.227 1.00 11.87 101 ASP A C 1
ATOM 770 O O . ASP A 1 122 ? 25.568 71.275 16.994 1.00 12.01 101 ASP A O 1
ATOM 775 N N . ALA A 1 123 ? 23.996 70.064 15.904 1.00 11.75 102 ALA A N 1
ATOM 776 C CA . ALA A 1 123 ? 22.863 70.807 16.494 1.00 12.06 102 ALA A CA 1
ATOM 777 C C . ALA A 1 123 ? 22.831 70.671 18.005 1.00 11.96 102 ALA A C 1
ATOM 778 O O . ALA A 1 123 ? 22.623 71.656 18.740 1.00 12.29 102 ALA A O 1
ATOM 780 N N . THR A 1 124 ? 23.079 69.467 18.504 1.00 11.70 103 THR A N 1
ATOM 781 C CA . THR A 1 124 ? 23.150 69.300 19.963 1.00 11.48 103 THR A CA 1
ATOM 782 C C . THR A 1 124 ? 24.273 70.163 20.585 1.00 11.80 103 THR A C 1
ATOM 783 O O . THR A 1 124 ? 24.052 70.880 21.589 1.00 11.80 103 THR A O 1
ATOM 787 N N . PHE A 1 125 ? 25.476 70.118 20.023 1.00 11.68 104 PHE A N 1
ATOM 788 C CA . PHE A 1 125 ? 26.530 71.018 20.507 1.00 12.00 104 PHE A CA 1
ATOM 789 C C . PHE A 1 125 ? 26.092 72.500 20.501 1.00 12.38 104 PHE A C 1
ATOM 790 O O . PHE A 1 125 ? 26.232 73.244 21.507 1.00 12.41 104 PHE A O 1
ATOM 798 N N . ALA A 1 126 ? 25.576 72.932 19.364 1.00 12.40 105 ALA A N 1
ATOM 799 C CA . ALA A 1 126 ? 25.213 74.316 19.179 1.00 13.15 105 ALA A CA 1
ATOM 800 C C . ALA A 1 126 ? 24.193 74.827 20.206 1.00 13.76 105 ALA A C 1
ATOM 801 O O . ALA A 1 126 ? 24.433 75.826 20.916 1.00 13.84 105 ALA A O 1
ATOM 803 N N . TYR A 1 127 ? 23.055 74.152 20.304 1.00 13.99 106 TYR A N 1
ATOM 804 C CA . TYR A 1 127 ? 22.006 74.577 21.224 1.00 14.83 106 TYR A CA 1
ATOM 805 C C . TYR A 1 127 ? 22.241 74.200 22.672 1.00 14.56 106 TYR A C 1
ATOM 806 O O . TYR A 1 127 ? 22.037 75.022 23.578 1.00 14.40 106 TYR A O 1
ATOM 815 N N . GLN A 1 128 ? 22.695 72.973 22.921 1.00 14.04 107 GLN A N 1
ATOM 816 C CA . GLN A 1 128 ? 22.895 72.544 24.313 1.00 14.12 107 GLN A CA 1
ATOM 817 C C . GLN A 1 128 ? 24.215 73.050 24.887 1.00 14.41 107 GLN A C 1
ATOM 818 O O . GLN A 1 128 ? 24.244 73.457 26.069 1.00 14.75 107 GLN A O 1
ATOM 824 N N . GLY A 1 129 ? 25.292 73.002 24.080 1.00 13.78 108 GLY A N 1
ATOM 825 C CA . GLY A 1 129 ? 26.590 73.541 24.481 1.00 13.90 108 GLY A CA 1
ATOM 826 C C . GLY A 1 129 ? 26.627 75.072 24.440 1.00 14.53 108 GLY A C 1
ATOM 827 O O . GLY A 1 129 ? 26.640 75.753 25.478 1.00 14.95 108 GLY A O 1
ATOM 828 N N . GLY A 1 130 ? 26.554 75.632 23.254 1.00 14.51 109 GLY A N 1
ATOM 829 C CA . GLY A 1 130 ? 26.510 77.099 23.126 1.00 15.29 109 GLY A CA 1
ATOM 830 C C . GLY A 1 130 ? 25.340 77.778 23.816 1.00 15.69 109 GLY A C 1
ATOM 831 O O . GLY A 1 130 ? 25.524 78.604 24.712 1.00 16.65 109 GLY A O 1
ATOM 832 N N . GLY A 1 131 ? 24.134 77.438 23.403 1.00 15.37 110 GLY A N 1
ATOM 833 C CA . GLY A 1 131 ? 22.950 78.046 23.952 1.00 16.16 110 GLY A CA 1
ATOM 834 C C . GLY A 1 131 ? 22.862 77.852 25.467 1.00 17.04 110 GLY A C 1
ATOM 835 O O . GLY A 1 131 ? 22.779 78.834 26.229 1.00 17.48 110 GLY A O 1
ATOM 836 N N . ARG A 1 132 ? 22.882 76.595 25.905 1.00 17.21 111 ARG A N 1
ATOM 837 C CA . ARG A 1 132 ? 22.537 76.273 27.307 1.00 18.08 111 ARG A CA 1
ATOM 838 C C . ARG A 1 132 ? 23.687 75.987 28.278 1.00 18.06 111 ARG A C 1
ATOM 839 O O . ARG A 1 132 ? 23.454 75.839 29.476 1.00 18.43 111 ARG A O 1
ATOM 847 N N . GLY A 1 133 ? 24.917 75.978 27.782 1.00 17.69 112 GLY A N 1
ATOM 848 C CA . GLY A 1 133 ? 26.093 75.890 28.631 1.00 17.95 112 GLY A CA 1
ATOM 849 C C . GLY A 1 133 ? 26.560 74.479 28.986 1.00 17.69 112 GLY A C 1
ATOM 850 O O . GLY A 1 133 ? 27.408 74.347 29.835 1.00 16.99 112 GLY A O 1
ATOM 851 N N . LEU A 1 134 ? 26.032 73.421 28.352 1.00 17.42 113 LEU A N 1
ATOM 852 C CA . LEU A 1 134 ? 26.549 72.067 28.630 1.00 17.55 113 LEU A CA 1
ATOM 853 C C . LEU A 1 134 ? 28.035 72.030 28.223 1.00 17.78 113 LEU A C 1
ATOM 854 O O . LEU A 1 134 ? 28.361 72.436 27.111 1.00 17.15 113 LEU A O 1
ATOM 859 N N . PRO A 1 135 ? 28.932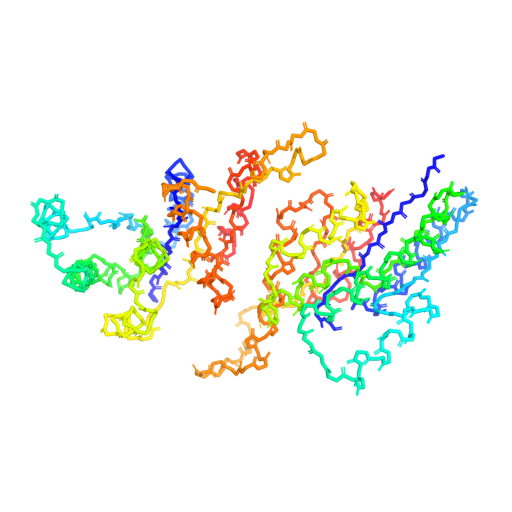 71.547 29.114 1.00 17.95 114 PRO A N 1
ATOM 860 C CA . PRO A 1 135 ? 30.377 71.584 28.811 1.00 18.38 114 PRO A CA 1
ATOM 861 C C . PRO A 1 135 ? 30.753 70.752 27.571 1.00 17.62 114 PRO A C 1
ATOM 862 O O . PRO A 1 135 ? 30.151 69.701 27.298 1.00 16.54 114 PRO A O 1
ATOM 866 N N . ARG A 1 136 ? 31.704 71.272 26.806 1.00 17.63 115 ARG A N 1
ATOM 867 C CA . ARG A 1 136 ? 32.130 70.675 25.554 1.00 17.68 115 ARG A CA 1
ATOM 868 C C . ARG A 1 136 ? 32.625 69.244 25.766 1.00 17.73 115 ARG A C 1
ATOM 869 O O . ARG A 1 136 ? 32.409 68.395 24.916 1.00 16.63 115 ARG A O 1
ATOM 877 N N . ASP A 1 137 ? 33.326 68.988 26.871 1.00 18.50 116 ASP A N 1
ATOM 878 C CA . ASP A 1 137 ? 33.881 67.616 27.080 1.00 19.18 116 ASP A CA 1
ATOM 879 C C . ASP A 1 137 ? 32.768 66.571 27.332 1.00 17.92 116 ASP A C 1
ATOM 880 O O . ASP A 1 137 ? 32.867 65.412 26.894 1.00 17.52 116 ASP A O 1
ATOM 885 N N . LYS A 1 138 ? 31.710 66.987 28.007 1.00 16.81 117 LYS A N 1
ATOM 886 C CA . LYS A 1 138 ? 30.558 66.090 28.219 1.00 16.19 117 LYS A CA 1
ATOM 887 C C . LYS A 1 138 ? 29.880 65.773 26.886 1.00 14.47 117 LYS A C 1
ATOM 888 O O . LYS A 1 138 ? 29.507 64.638 26.607 1.00 13.20 117 LYS A O 1
ATOM 894 N N . LEU A 1 139 ? 29.720 66.801 26.061 1.00 13.66 118 LEU A N 1
ATOM 895 C CA . LEU A 1 139 ? 29.173 66.624 24.735 1.00 13.09 118 LEU A CA 1
ATOM 896 C C . LEU A 1 139 ? 30.058 65.739 23.853 1.00 12.78 118 LEU A C 1
ATOM 897 O O . LEU A 1 139 ? 29.561 64.854 23.187 1.00 12.46 118 LEU A O 1
ATOM 902 N N . GLU A 1 140 ? 31.367 65.955 23.858 1.00 13.09 119 GLU A N 1
ATOM 903 C CA . GLU A 1 140 ? 32.254 65.142 23.021 1.00 13.30 119 GLU A CA 1
ATOM 904 C C . GLU A 1 140 ? 32.288 63.683 23.482 1.00 13.11 119 GLU A C 1
ATOM 905 O O . GLU A 1 140 ? 32.374 62.748 22.659 1.00 12.66 119 GLU A O 1
ATOM 911 N N . ALA A 1 141 ? 32.191 63.483 24.802 1.00 13.02 120 ALA A N 1
ATOM 912 C CA . ALA A 1 141 ? 32.171 62.135 25.346 1.00 12.77 120 ALA A CA 1
ATOM 913 C C . ALA A 1 141 ? 30.938 61.343 24.844 1.00 12.46 120 ALA A C 1
ATOM 914 O O . ALA A 1 141 ? 31.057 60.151 24.525 1.00 12.44 120 ALA A O 1
ATOM 916 N N . LEU A 1 142 ? 29.769 61.963 24.825 1.00 12.20 121 LEU A N 1
ATOM 917 C CA . LEU A 1 142 ? 28.581 61.277 24.291 1.00 12.14 121 LEU A CA 1
ATOM 918 C C . LEU A 1 142 ? 28.647 61.099 22.769 1.00 12.44 121 LEU A C 1
ATOM 919 O O . LEU A 1 142 ? 28.205 60.066 22.239 1.00 12.47 121 LEU A O 1
ATOM 924 N N . GLU A 1 143 ? 29.200 62.081 22.059 1.00 12.84 122 GLU A N 1
ATOM 925 C CA . GLU A 1 143 ? 29.353 61.929 20.584 1.00 13.17 122 GLU A CA 1
ATOM 926 C C . GLU A 1 143 ? 30.198 60.680 20.264 1.00 13.86 122 GLU A C 1
ATOM 927 O O . GLU A 1 143 ? 29.809 59.850 19.435 1.00 13.72 122 GLU A O 1
ATOM 933 N N . ARG A 1 144 ? 31.335 60.559 20.947 1.00 15.35 123 ARG A N 1
ATOM 934 C CA . ARG A 1 144 ? 32.226 59.422 20.781 1.00 16.70 123 ARG A CA 1
ATOM 935 C C . ARG A 1 144 ? 31.540 58.108 21.176 1.00 15.80 123 ARG A C 1
ATOM 936 O O . ARG A 1 144 ? 31.765 57.084 20.555 1.00 14.58 123 ARG A O 1
ATOM 944 N N . TRP A 1 145 ? 30.757 58.144 22.249 1.00 14.67 124 TRP A N 1
ATOM 945 C CA . TRP A 1 145 ? 30.051 56.921 22.720 1.00 14.03 124 TRP A CA 1
ATOM 946 C C . TRP A 1 145 ? 29.075 56.402 21.675 1.00 14.07 124 TRP A C 1
ATOM 947 O O . TRP A 1 145 ? 29.005 55.199 21.405 1.00 13.47 124 TRP A O 1
ATOM 958 N N . VAL A 1 146 ? 28.304 57.329 21.088 1.00 13.64 125 VAL A N 1
ATOM 959 C CA . VAL A 1 146 ? 27.272 56.985 20.155 1.00 13.74 125 VAL A CA 1
ATOM 960 C C . VAL A 1 146 ? 27.819 56.670 18.755 1.00 14.24 125 VAL A C 1
ATOM 961 O O . VAL A 1 146 ? 27.339 55.737 18.086 1.00 13.87 125 VAL A O 1
ATOM 965 N N . GLN A 1 147 ? 28.827 57.406 18.331 1.00 14.75 126 GLN A N 1
ATOM 966 C CA . GLN A 1 147 ? 29.285 57.383 16.942 1.00 15.85 126 GLN A CA 1
ATOM 967 C C . GLN A 1 147 ? 30.617 56.665 16.761 1.00 17.52 126 GLN A C 1
ATOM 968 O O . GLN A 1 147 ? 30.953 56.292 15.638 1.00 16.82 126 GLN A O 1
ATOM 974 N N . GLY A 1 148 ? 31.371 56.475 17.855 1.00 19.45 127 GLY A N 1
ATOM 975 C CA . GLY A 1 148 ? 32.749 55.985 17.750 1.00 21.97 127 GLY A CA 1
ATOM 976 C C . GLY A 1 148 ? 33.556 57.013 16.978 1.00 23.93 127 GLY A C 1
ATOM 977 O O . GLY A 1 148 ? 33.575 58.185 17.300 1.00 25.32 127 GLY A O 1
ATOM 978 N N . GLY A 1 149 ? 34.208 56.608 15.914 1.00 28.38 128 GLY A N 1
ATOM 979 C CA . GLY A 1 149 ? 34.843 57.626 15.041 1.00 26.50 128 GLY A CA 1
ATOM 980 C C . GLY A 1 149 ? 33.999 58.099 13.875 1.00 25.53 128 GLY A C 1
ATOM 981 O O . GLY A 1 149 ? 34.482 58.859 13.028 1.00 29.81 128 GLY A O 1
ATOM 982 N N . PHE A 1 150 ? 32.765 57.631 13.791 1.00 23.33 129 PHE A N 1
ATOM 983 C CA . PHE A 1 150 ? 31.848 57.926 12.667 1.00 22.53 129 PHE A CA 1
ATOM 984 C C . PHE A 1 150 ? 31.495 59.419 12.664 1.00 20.74 129 PHE A C 1
ATOM 985 O O . PHE A 1 150 ? 31.127 59.982 13.693 1.00 18.48 129 PHE A O 1
ATOM 993 N N . GLN A 1 151 ? 31.624 60.042 11.497 1.00 18.85 130 GLN A N 1
ATOM 994 C CA . GLN A 1 151 ? 31.166 61.397 11.294 1.00 17.42 130 GLN A CA 1
ATOM 995 C C . GLN A 1 151 ? 30.370 61.416 9.991 1.00 15.99 130 GLN A C 1
ATOM 996 O O . GLN A 1 151 ? 30.572 60.576 9.135 1.00 15.85 130 GLN A O 1
ATOM 1002 N N . PRO A 1 152 ? 29.450 62.374 9.833 1.00 14.38 131 PRO A N 1
ATOM 1003 C CA . PRO A 1 152 ? 28.932 62.599 8.471 1.00 14.03 131 PRO A CA 1
ATOM 1004 C C . PRO A 1 152 ? 30.078 62.827 7.474 1.00 13.85 131 PRO A C 1
ATOM 1005 O O . PRO A 1 152 ? 31.135 63.359 7.826 1.00 13.21 131 PRO A O 1
ATOM 1009 N N . ASP A 1 153 ? 29.855 62.375 6.251 1.00 14.00 132 ASP A N 1
ATOM 1010 C CA . ASP A 1 153 ? 30.737 62.594 5.150 1.00 14.46 132 ASP A CA 1
ATOM 1011 C C . ASP A 1 153 ? 30.716 64.059 4.720 1.00 14.24 132 ASP A C 1
ATOM 1012 O O . ASP A 1 153 ? 31.713 64.594 4.250 1.00 14.34 132 ASP A O 1
ATOM 1017 N N . LEU A 1 154 ? 29.586 64.720 4.920 1.00 13.61 133 LEU A N 1
ATOM 1018 C CA . LEU A 1 154 ? 29.435 66.131 4.522 1.00 13.20 133 LEU A CA 1
ATOM 1019 C C . LEU A 1 154 ? 28.412 66.771 5.421 1.00 12.54 133 LEU A C 1
ATOM 1020 O O . LEU A 1 154 ? 27.378 66.148 5.701 1.00 12.01 133 LEU A O 1
ATOM 1025 N N . THR A 1 155 ? 28.694 67.981 5.913 1.00 12.03 134 THR A N 1
ATOM 1026 C CA . THR A 1 155 ? 27.704 68.742 6.641 1.00 11.82 134 THR A CA 1
ATOM 1027 C C . THR A 1 155 ? 27.582 70.105 6.009 1.00 12.14 134 THR A C 1
ATOM 1028 O O . THR A 1 155 ? 28.602 70.799 5.829 1.00 12.31 134 THR A O 1
ATOM 1032 N N . VAL A 1 156 ? 26.350 70.463 5.632 1.00 12.17 135 VAL A N 1
ATOM 1033 C CA . VAL A 1 156 ? 26.066 71.769 5.041 1.00 12.58 135 VAL A CA 1
ATOM 1034 C C . VAL A 1 156 ? 25.433 72.624 6.121 1.00 12.71 135 VAL A C 1
ATOM 1035 O O . VAL A 1 156 ? 24.310 72.357 6.590 1.00 12.54 135 VAL A O 1
ATOM 1039 N N . LEU A 1 157 ? 26.136 73.678 6.493 1.00 13.24 136 LEU A N 1
ATOM 1040 C CA . LEU A 1 157 ? 25.710 74.563 7.570 1.00 13.61 136 LEU A CA 1
ATOM 1041 C C . LEU A 1 157 ? 25.196 75.847 6.938 1.00 14.63 136 LEU A C 1
ATOM 1042 O O . LEU A 1 157 ? 25.949 76.530 6.231 1.00 14.90 136 LEU A O 1
ATOM 1047 N N . PHE A 1 158 ? 23.928 76.176 7.206 1.00 15.22 137 PHE A N 1
ATOM 1048 C CA . PHE A 1 158 ? 23.300 77.373 6.699 1.00 16.49 137 PHE A CA 1
ATOM 1049 C C . PHE A 1 158 ? 23.479 78.343 7.820 1.00 17.47 137 PHE A C 1
ATOM 1050 O O . PHE A 1 158 ? 22.802 78.265 8.838 1.00 16.92 137 PHE A O 1
ATOM 1058 N N . ASP A 1 159 ? 24.494 79.184 7.661 1.00 18.79 138 ASP A N 1
ATOM 1059 C CA . ASP A 1 159 ? 24.788 80.228 8.631 1.00 20.45 138 ASP A CA 1
ATOM 1060 C C . ASP A 1 159 ? 23.897 81.413 8.369 1.00 22.47 138 ASP A C 1
ATOM 1061 O O . ASP A 1 159 ? 23.543 81.716 7.219 1.00 22.74 138 ASP A O 1
ATOM 1066 N N . VAL A 1 160 ? 23.601 82.119 9.451 1.00 26.00 139 VAL A N 1
ATOM 1067 C CA . VAL A 1 160 ? 22.711 83.256 9.433 1.00 28.18 139 VAL A CA 1
ATOM 1068 C C . VAL A 1 160 ? 23.481 84.429 10.038 1.00 28.24 139 VAL A C 1
ATOM 1069 O O . VAL A 1 160 ? 23.317 84.673 11.228 1.00 29.75 139 VAL A O 1
ATOM 1073 N N . PRO A 1 161 ? 24.360 85.099 9.255 1.00 27.00 140 PRO A N 1
ATOM 1074 C CA . PRO A 1 161 ? 25.274 86.075 9.813 1.00 27.52 140 PRO A CA 1
ATOM 1075 C C . PRO A 1 161 ? 24.584 87.411 10.128 1.00 28.29 140 PRO A C 1
ATOM 1076 O O . PRO A 1 161 ? 23.498 87.701 9.616 1.00 28.26 140 PRO A O 1
ATOM 1080 N N . PRO A 1 162 ? 25.181 88.200 11.008 1.00 29.85 141 PRO A N 1
ATOM 1081 C CA . PRO A 1 162 ? 24.492 89.434 11.391 1.00 30.63 141 PRO A CA 1
ATOM 1082 C C . PRO A 1 162 ? 24.400 90.495 10.255 1.00 30.94 141 PRO A C 1
ATOM 1083 O O . PRO A 1 162 ? 23.536 91.369 10.316 1.00 33.59 141 PRO A O 1
ATOM 1087 N N . GLN A 1 163 ? 25.260 90.412 9.238 1.00 29.17 142 GLN A N 1
ATOM 1088 C CA . GLN A 1 163 ? 25.236 91.337 8.086 1.00 28.96 142 GLN A CA 1
ATOM 1089 C C . GLN A 1 163 ? 25.081 90.587 6.765 1.00 28.71 142 GLN A C 1
ATOM 1090 O O . GLN A 1 163 ? 25.325 89.368 6.707 1.00 26.52 142 GLN A O 1
ATOM 1096 N N . ILE A 1 164 ? 24.678 91.317 5.718 1.00 28.53 143 ILE A N 1
ATOM 1097 C CA . ILE A 1 164 ? 24.611 90.773 4.353 1.00 29.86 143 ILE A CA 1
ATOM 1098 C C . ILE A 1 164 ? 25.798 91.249 3.511 1.00 30.30 143 ILE A C 1
ATOM 1099 O O . ILE A 1 164 ? 25.913 92.435 3.190 1.00 31.20 143 ILE A O 1
ATOM 1104 N N . ALA A 1 165 ? 26.661 90.302 3.153 1.00 29.55 144 ALA A N 1
ATOM 1105 C CA . ALA A 1 165 ? 27.810 90.575 2.322 1.00 30.55 144 ALA A CA 1
ATOM 1106 C C . ALA A 1 165 ? 27.401 91.137 0.948 1.00 30.73 144 ALA A C 1
ATOM 1107 O O . ALA A 1 165 ? 28.060 92.084 0.473 1.00 34.22 144 ALA A O 1
ATOM 1109 N N . SER A 1 166 ? 26.298 90.645 0.350 1.00 30.47 145 SER A N 1
ATOM 1110 C CA A SER A 1 166 ? 25.796 91.172 -0.955 0.60 29.95 145 SER A CA 1
ATOM 1111 C CA B SER A 1 166 ? 25.792 91.171 -0.956 0.40 29.81 145 SER A CA 1
ATOM 1112 C C . SER A 1 166 ? 25.036 92.519 -0.853 1.00 30.66 145 SER A C 1
ATOM 1113 O O . SER A 1 166 ? 24.379 92.983 -1.856 1.00 28.55 145 SER A O 1
ATOM 1118 N N . ALA A 1 167 ? 25.118 93.151 0.329 1.00 29.57 146 ALA A N 1
ATOM 1119 C CA . ALA A 1 167 ? 24.559 94.490 0.590 1.00 30.54 146 ALA A CA 1
ATOM 1120 C C . ALA A 1 167 ? 25.329 95.265 1.689 1.00 31.71 146 ALA A C 1
ATOM 1121 O O . ALA A 1 167 ? 24.770 96.180 2.304 1.00 31.02 146 ALA A O 1
ATOM 1123 N N . ARG A 1 168 ? 26.596 94.931 1.950 1.00 32.93 147 ARG A N 1
ATOM 1124 C CA . ARG A 1 168 ? 27.258 95.463 3.169 1.00 33.16 147 ARG A CA 1
ATOM 1125 C C . ARG A 1 168 ? 27.418 96.973 3.188 1.00 33.04 147 ARG A C 1
ATOM 1126 O O . ARG A 1 168 ? 27.241 97.590 4.232 1.00 34.19 147 ARG A O 1
ATOM 1128 N N . ARG A 1 169 ? 27.730 97.582 2.050 1.00 32.61 148 ARG A N 1
ATOM 1129 C CA . ARG A 1 169 ? 27.904 99.034 2.003 1.00 33.11 148 ARG A CA 1
ATOM 1130 C C . ARG A 1 169 ? 26.562 99.794 2.032 1.00 32.66 148 ARG A C 1
ATOM 1131 O O . ARG A 1 169 ? 26.560 100.975 2.302 1.00 33.05 148 ARG A O 1
ATOM 1133 N N . GLY A 1 170 ? 25.439 99.116 1.744 1.00 30.79 149 GLY A N 1
ATOM 1134 C CA . GLY A 1 170 ? 24.115 99.769 1.697 1.00 30.05 149 GLY A CA 1
ATOM 1135 C C . GLY A 1 170 ? 23.128 99.382 2.797 1.00 28.68 149 GLY A C 1
ATOM 1136 O O . GLY A 1 170 ? 22.046 99.949 2.892 1.00 27.92 149 GLY A O 1
ATOM 1137 N N . ALA A 1 171 ? 23.485 98.402 3.619 1.00 27.34 150 ALA A N 1
ATOM 1138 C CA . ALA A 1 171 ? 22.607 97.956 4.701 1.00 27.45 150 ALA A CA 1
ATOM 1139 C C . ALA A 1 171 ? 23.450 97.479 5.870 1.00 27.46 150 ALA A C 1
ATOM 1140 O O . ALA A 1 171 ? 24.347 96.665 5.674 1.00 27.11 150 ALA A O 1
ATOM 1142 N N . VAL A 1 172 ? 23.132 97.952 7.066 1.00 28.15 151 VAL A N 1
ATOM 1143 C CA . VAL A 1 172 ? 23.867 97.622 8.292 1.00 29.42 151 VAL A CA 1
ATOM 1144 C C . VAL A 1 172 ? 22.882 97.300 9.408 1.00 29.71 151 VAL A C 1
ATOM 1145 O O . VAL A 1 172 ? 22.023 98.116 9.753 1.00 29.24 151 VAL A O 1
ATOM 1149 N N . ARG A 1 173 ? 23.014 96.122 9.993 1.00 30.23 152 ARG A N 1
ATOM 1150 C CA . ARG A 1 173 ? 22.256 95.780 11.178 1.00 31.99 152 ARG A CA 1
ATOM 1151 C C . ARG A 1 173 ? 23.000 96.403 12.344 1.00 33.80 152 ARG A C 1
ATOM 1152 O O . ARG A 1 173 ? 24.218 96.206 12.476 1.00 33.38 152 ARG A O 1
ATOM 1160 N N . MET A 1 174 ? 22.298 97.150 13.186 1.00 34.90 153 MET A N 1
ATOM 1161 C CA . MET A 1 174 ? 22.970 97.822 14.289 1.00 37.09 153 MET A CA 1
ATOM 1162 C C . MET A 1 174 ? 23.458 96.793 15.327 1.00 39.61 153 MET A C 1
ATOM 1163 O O . MET A 1 174 ? 22.754 95.791 15.611 1.00 41.50 153 MET A O 1
ATOM 1168 N N . PRO A 1 175 ? 24.681 97.003 15.859 1.00 41.92 154 PRO A N 1
ATOM 1169 C CA . PRO A 1 175 ? 25.342 96.014 16.725 1.00 43.44 154 PRO A CA 1
ATOM 1170 C C . PRO A 1 175 ? 24.499 95.637 17.935 1.00 42.79 154 PRO A C 1
ATOM 1171 O O . PRO A 1 175 ? 23.751 96.489 18.413 1.00 46.24 154 PRO A O 1
ATOM 1175 N N . GLU A 1 179 ? 22.909 92.688 24.279 1.00 54.11 158 GLU A N 1
ATOM 1176 C CA . GLU A 1 179 ? 21.911 91.720 23.859 1.00 51.18 158 GLU A CA 1
ATOM 1177 C C . GLU A 1 179 ? 20.997 91.342 25.032 1.00 50.07 158 GLU A C 1
ATOM 1178 O O . GLU A 1 179 ? 21.424 91.381 26.180 1.00 52.88 158 GLU A O 1
ATOM 1180 N N . SER A 1 180 ? 19.740 91.003 24.727 1.00 46.58 159 SER A N 1
ATOM 1181 C CA . SER A 1 180 ? 18.825 90.349 25.669 1.00 44.49 159 SER A CA 1
ATOM 1182 C C . SER A 1 180 ? 19.192 88.846 25.778 1.00 43.52 159 SER A C 1
ATOM 1183 O O . SER A 1 180 ? 20.105 88.392 25.094 1.00 40.78 159 SER A O 1
ATOM 1186 N N . GLU A 1 181 ? 18.480 88.084 26.616 1.00 42.68 160 GLU A N 1
ATOM 1187 C CA . GLU A 1 181 ? 18.798 86.648 26.803 1.00 40.37 160 GLU A CA 1
ATOM 1188 C C . GLU A 1 181 ? 18.561 85.853 25.526 1.00 39.49 160 GLU A C 1
ATOM 1189 O O . GLU A 1 181 ? 19.340 84.956 25.194 1.00 36.23 160 GLU A O 1
ATOM 1191 N N . SER A 1 182 ? 17.484 86.174 24.814 1.00 39.54 161 SER A N 1
ATOM 1192 C CA . SER A 1 182 ? 17.120 85.414 23.630 1.00 40.15 161 SER A CA 1
ATOM 1193 C C . SER A 1 182 ? 18.167 85.653 22.550 1.00 37.85 161 SER A C 1
ATOM 1194 O O . SER A 1 182 ? 18.631 84.715 21.922 1.00 35.36 161 SER A O 1
ATOM 1197 N N . ASP A 1 183 ? 18.560 86.909 22.402 1.00 36.72 162 ASP A N 1
ATOM 1198 C CA . ASP A 1 183 ? 19.647 87.317 21.506 1.00 36.88 162 ASP A CA 1
ATOM 1199 C C . ASP A 1 183 ? 20.998 86.649 21.821 1.00 33.97 162 ASP A C 1
ATOM 1200 O O . ASP A 1 183 ? 21.692 86.147 20.918 1.00 32.12 162 ASP A O 1
ATOM 1205 N N . ALA A 1 184 ? 21.378 86.695 23.098 1.00 30.74 163 ALA A N 1
ATOM 1206 C CA . ALA A 1 184 ? 22.606 86.089 23.573 1.00 28.90 163 ALA A CA 1
ATOM 1207 C C . ALA A 1 184 ? 22.617 84.561 23.299 1.00 27.01 163 ALA A C 1
ATOM 1208 O O . ALA A 1 184 ? 23.639 84.027 22.901 1.00 25.15 163 ALA A O 1
ATOM 1210 N N . PHE A 1 185 ? 21.476 83.893 23.503 1.00 25.84 164 PHE A N 1
ATOM 1211 C CA . PHE A 1 185 ? 21.326 82.465 23.272 1.00 24.54 164 PHE A CA 1
ATOM 1212 C C . PHE A 1 185 ? 21.575 82.147 21.797 1.00 23.97 164 PHE A C 1
ATOM 1213 O O . PHE A 1 185 ? 22.342 81.230 21.464 1.00 22.28 164 PHE A O 1
ATOM 1221 N N . PHE A 1 186 ? 20.919 82.900 20.911 1.00 24.59 165 PHE A N 1
ATOM 1222 C CA . PHE A 1 186 ? 21.077 82.644 19.485 1.00 24.94 165 PHE A CA 1
ATOM 1223 C C . PHE A 1 186 ? 22.478 82.973 18.993 1.00 24.22 165 PHE A C 1
ATOM 1224 O O . PHE A 1 186 ? 23.032 82.229 18.165 1.00 25.01 165 PHE A O 1
ATOM 1232 N N . ALA A 1 187 ? 23.090 84.022 19.528 1.00 23.68 166 ALA A N 1
ATOM 1233 C CA . ALA A 1 187 ? 24.493 84.353 19.207 1.00 23.26 166 ALA A CA 1
ATOM 1234 C C . ALA A 1 187 ? 25.480 83.253 19.638 1.00 22.95 166 ALA A C 1
ATOM 1235 O O . ALA A 1 187 ? 26.420 82.899 18.897 1.00 23.11 166 ALA A O 1
ATOM 1237 N N . ARG A 1 188 ? 25.299 82.713 20.845 1.00 21.96 167 ARG A N 1
ATOM 1238 C CA . ARG A 1 188 ? 26.124 81.591 21.303 1.00 21.03 167 ARG A CA 1
ATOM 1239 C C . ARG A 1 188 ? 25.897 80.319 20.474 1.00 19.34 167 ARG A C 1
ATOM 1240 O O . ARG A 1 188 ? 26.816 79.518 20.258 1.00 18.78 167 ARG A O 1
ATOM 1248 N N . THR A 1 189 ? 24.662 80.115 20.034 1.00 18.73 168 THR A N 1
ATOM 1249 C CA . THR A 1 189 ? 24.304 78.928 19.278 1.00 17.95 168 THR A CA 1
ATOM 1250 C C . THR A 1 189 ? 24.979 79.012 17.914 1.00 17.66 168 THR A C 1
ATOM 1251 O O . THR A 1 189 ? 25.609 78.047 17.440 1.00 16.48 168 THR A O 1
ATOM 1255 N N . ARG A 1 190 ? 24.881 80.193 17.305 1.00 17.81 169 ARG A N 1
ATOM 1256 C CA . ARG A 1 190 ? 25.519 80.431 16.011 1.00 17.93 169 ARG A CA 1
ATOM 1257 C C . ARG A 1 190 ? 27.022 80.246 16.100 1.00 17.51 169 ARG A C 1
ATOM 1258 O O . ARG A 1 190 ? 27.637 79.654 15.202 1.00 17.58 169 ARG A O 1
ATOM 1266 N N . ALA A 1 191 ? 27.611 80.780 17.165 1.00 17.43 170 ALA A N 1
ATOM 1267 C CA . ALA A 1 191 ? 29.054 80.721 17.391 1.00 17.15 170 ALA A CA 1
ATOM 1268 C C . ALA A 1 191 ? 29.579 79.271 17.599 1.00 16.81 170 ALA A C 1
ATOM 1269 O O . ALA A 1 191 ? 30.685 78.905 17.164 1.00 16.62 170 ALA A O 1
ATOM 1271 N N . GLU A 1 192 ? 28.799 78.454 18.288 1.00 15.82 171 GLU A N 1
ATOM 1272 C CA . GLU A 1 192 ? 29.181 77.075 18.466 1.00 15.16 171 GLU A CA 1
ATOM 1273 C C . GLU A 1 192 ? 29.091 76.261 17.164 1.00 14.50 171 GLU A C 1
ATOM 1274 O O . GLU A 1 192 ? 29.954 75.441 16.876 1.00 14.13 171 GLU A O 1
ATOM 1280 N N . TYR A 1 193 ? 28.064 76.501 16.359 1.00 14.33 172 TYR A N 1
ATOM 1281 C CA . TYR A 1 193 ? 28.011 75.877 15.043 1.00 14.08 172 TYR A CA 1
ATOM 1282 C C . TYR A 1 193 ? 29.253 76.228 14.223 1.00 14.44 172 TYR A C 1
ATOM 1283 O O . TYR A 1 193 ? 29.862 75.376 13.604 1.00 13.60 172 TYR A O 1
ATOM 1292 N N . LEU A 1 194 ? 29.609 77.517 14.211 1.00 14.91 173 LEU A N 1
ATOM 1293 C CA . LEU A 1 194 ? 30.817 77.937 13.505 1.00 15.19 173 LEU A CA 1
ATOM 1294 C C . LEU A 1 194 ? 32.090 77.354 14.066 1.00 15.35 173 LEU A C 1
ATOM 1295 O O . LEU A 1 194 ? 33.002 77.021 13.299 1.00 15.61 173 LEU A O 1
ATOM 1300 N N . ARG A 1 195 ? 32.179 77.197 15.392 1.00 15.43 174 ARG A N 1
ATOM 1301 C CA . ARG A 1 195 ? 33.336 76.541 15.978 1.00 15.53 174 ARG A CA 1
ATOM 1302 C C . ARG A 1 195 ? 33.469 75.087 15.538 1.00 14.86 174 ARG A C 1
ATOM 1303 O O . ARG A 1 195 ? 34.587 74.603 15.252 1.00 14.64 174 ARG A O 1
ATOM 1311 N N . ARG A 1 196 ? 32.355 74.370 15.548 1.00 14.40 175 ARG A N 1
ATOM 1312 C CA . ARG A 1 196 ? 32.314 72.967 15.112 1.00 14.13 175 ARG A CA 1
ATOM 1313 C C . ARG A 1 196 ? 32.752 72.876 13.651 1.00 14.29 175 ARG A C 1
ATOM 1314 O O . ARG A 1 196 ? 33.496 71.967 13.257 1.00 14.39 175 ARG A O 1
ATOM 1322 N N . ALA A 1 197 ? 32.281 73.829 12.853 1.00 14.97 176 ALA A N 1
ATOM 1323 C CA . ALA A 1 197 ? 32.590 73.859 11.429 1.00 15.40 176 ALA A CA 1
ATOM 1324 C C . ALA A 1 197 ? 34.086 74.068 11.245 1.00 16.73 176 ALA A C 1
ATOM 1325 O O . ALA A 1 197 ? 34.727 73.361 10.478 1.00 16.88 176 ALA A O 1
ATOM 1327 N N . GLN A 1 198 ? 34.641 75.051 11.946 1.00 18.28 177 GLN A N 1
ATOM 1328 C CA . GLN A 1 198 ? 36.069 75.369 11.798 1.00 19.71 177 GLN A CA 1
ATOM 1329 C C . GLN A 1 198 ? 36.969 74.228 12.213 1.00 18.47 177 GLN A C 1
ATOM 1330 O O . GLN A 1 198 ? 38.039 74.078 11.661 1.00 17.74 177 GLN A O 1
ATOM 1336 N N . GLU A 1 199 ? 36.567 73.499 13.255 1.00 17.57 178 GLU A N 1
ATOM 1337 C CA . GLU A 1 199 ? 37.293 72.340 13.776 1.00 17.58 178 GLU A CA 1
ATOM 1338 C C . GLU A 1 199 ? 37.258 71.108 12.848 1.00 16.37 178 GLU A C 1
ATOM 1339 O O . GLU A 1 199 ? 38.096 70.225 13.008 1.00 16.49 178 GLU A O 1
ATOM 1345 N N . ALA A 1 200 ? 36.300 71.049 11.915 1.00 15.34 179 ALA A N 1
ATOM 1346 C CA . ALA A 1 200 ? 36.075 69.875 11.045 1.00 14.85 179 ALA A CA 1
ATOM 1347 C C . ALA A 1 200 ? 36.204 70.285 9.568 1.00 14.81 179 ALA A C 1
ATOM 1348 O O . ALA A 1 200 ? 35.225 70.236 8.809 1.00 14.03 179 ALA A O 1
ATOM 1350 N N . PRO A 1 201 ? 37.416 70.720 9.155 1.00 15.07 180 PRO A N 1
ATOM 1351 C CA . PRO A 1 201 ? 37.578 71.279 7.813 1.00 15.38 180 PRO A CA 1
ATOM 1352 C C . PRO A 1 201 ? 37.298 70.289 6.682 1.00 15.25 180 PRO A C 1
ATOM 1353 O O . PRO A 1 201 ? 36.969 70.717 5.595 1.00 16.73 180 PRO A O 1
ATOM 1357 N N . HIS A 1 202 ? 37.432 68.990 6.919 1.00 14.79 181 HIS A N 1
ATOM 1358 C CA . HIS A 1 202 ? 37.168 68.015 5.849 1.00 14.70 181 HIS A CA 1
ATOM 1359 C C . HIS A 1 202 ? 35.689 67.676 5.674 1.00 14.22 181 HIS A C 1
ATOM 1360 O O . HIS A 1 202 ? 35.314 66.906 4.792 1.00 14.59 181 HIS A O 1
ATOM 1367 N N . ARG A 1 203 ? 34.846 68.215 6.536 1.00 13.42 182 ARG A N 1
ATOM 1368 C CA . ARG A 1 203 ? 33.442 67.813 6.596 1.00 12.94 182 ARG A CA 1
ATOM 1369 C C . ARG A 1 203 ? 32.426 68.887 6.226 1.00 12.73 182 ARG A C 1
ATOM 1370 O O . ARG A 1 203 ? 31.338 68.571 5.726 1.00 12.59 182 ARG A O 1
ATOM 1378 N N . PHE A 1 204 ? 32.756 70.154 6.466 1.00 12.76 183 PHE A N 1
ATOM 1379 C CA . PHE A 1 204 ? 31.801 71.224 6.384 1.00 12.73 183 PHE A CA 1
ATOM 1380 C C . PHE A 1 204 ? 31.800 72.033 5.075 1.00 12.85 183 PHE A C 1
ATOM 1381 O O . PHE A 1 204 ? 32.833 72.371 4.532 1.00 12.93 183 PHE A O 1
ATOM 1389 N N . VAL A 1 205 ? 30.605 72.376 4.621 1.00 12.98 184 VAL A N 1
ATOM 1390 C CA . VAL A 1 205 ? 30.402 73.446 3.640 1.00 13.20 184 VAL A CA 1
ATOM 1391 C C . VAL A 1 205 ? 29.509 74.486 4.318 1.00 13.53 184 VAL A C 1
ATOM 1392 O O . VAL A 1 205 ? 28.379 74.187 4.738 1.00 13.04 184 VAL A O 1
ATOM 1396 N N . ILE A 1 206 ? 30.022 75.705 4.459 1.00 14.07 185 ILE A N 1
ATOM 1397 C CA . ILE A 1 206 ? 29.250 76.800 5.034 1.00 14.63 185 ILE A CA 1
ATOM 1398 C C . ILE A 1 206 ? 28.556 77.551 3.890 1.00 14.94 185 ILE A C 1
ATOM 1399 O O . ILE A 1 206 ? 29.177 77.933 2.873 1.00 15.35 185 ILE A O 1
ATOM 1404 N N . VAL A 1 207 ? 27.241 77.659 4.009 1.00 15.20 186 VAL A N 1
ATOM 1405 C CA . VAL A 1 207 ? 26.436 78.466 3.124 1.00 15.67 186 VAL A CA 1
ATOM 1406 C C . VAL A 1 207 ? 25.936 79.726 3.853 1.00 16.24 186 VAL A C 1
ATOM 1407 O O . VAL A 1 207 ? 25.296 79.637 4.894 1.00 15.79 186 VAL A O 1
ATOM 1411 N N . ASP A 1 208 ? 26.214 80.900 3.284 1.00 17.13 187 ASP A N 1
ATOM 1412 C CA . ASP A 1 208 ? 25.688 82.159 3.816 1.00 17.72 187 ASP A CA 1
ATOM 1413 C C . ASP A 1 208 ? 24.251 82.268 3.313 1.00 18.46 187 ASP A C 1
ATOM 1414 O O . ASP A 1 208 ? 23.993 82.556 2.127 1.00 18.08 187 ASP A O 1
ATOM 1419 N N . SER A 1 209 ? 23.318 82.032 4.220 1.00 19.33 188 SER A N 1
ATOM 1420 C CA . SER A 1 209 ? 21.911 81.951 3.862 1.00 21.03 188 SER A CA 1
ATOM 1421 C C . SER A 1 209 ? 21.274 83.330 3.624 1.00 21.24 188 SER A C 1
ATOM 1422 O O . SER A 1 209 ? 20.097 83.399 3.285 1.00 21.62 188 SER A O 1
ATOM 1425 N N . SER A 1 210 ? 22.050 84.417 3.807 1.00 20.79 189 SER A N 1
ATOM 1426 C CA . SER A 1 210 ? 21.583 85.772 3.520 1.00 21.68 189 SER A CA 1
ATOM 1427 C C . SER A 1 210 ? 21.731 86.110 2.021 1.00 22.15 189 SER A C 1
ATOM 1428 O O . SER A 1 210 ? 21.129 87.069 1.547 1.00 22.49 189 SER A O 1
ATOM 1431 N N . GLU A 1 211 ? 22.524 85.319 1.289 1.00 22.34 190 GLU A N 1
ATOM 1432 C CA . GLU A 1 211 ? 22.697 85.494 -0.169 1.00 23.11 190 GLU A CA 1
ATOM 1433 C C . GLU A 1 211 ? 21.397 85.208 -0.943 1.00 21.59 190 GLU A C 1
ATOM 1434 O O . GLU A 1 211 ? 20.537 84.454 -0.477 1.00 20.51 190 GLU A O 1
ATOM 1440 N N . PRO A 1 212 ? 21.293 85.743 -2.170 1.00 20.62 191 PRO A N 1
ATOM 1441 C CA . PRO A 1 212 ? 20.192 85.367 -3.053 1.00 20.60 191 PRO A CA 1
ATOM 1442 C C . PRO A 1 212 ? 20.068 83.831 -3.244 1.00 19.96 191 PRO A C 1
ATOM 1443 O O . PRO A 1 212 ? 21.102 83.106 -3.244 1.00 19.02 191 PRO A O 1
ATOM 1447 N N . ILE A 1 213 ? 18.827 83.362 -3.461 1.00 20.05 192 ILE A N 1
ATOM 1448 C CA . ILE A 1 213 ? 18.530 81.934 -3.625 1.00 19.97 192 ILE A CA 1
ATOM 1449 C C . ILE A 1 213 ? 19.369 81.340 -4.740 1.00 19.32 192 ILE A C 1
ATOM 1450 O O . ILE A 1 213 ? 19.854 80.225 -4.613 1.00 18.81 192 ILE A O 1
ATOM 1455 N N . ALA A 1 214 ? 19.526 82.085 -5.842 1.00 19.13 193 ALA A N 1
ATOM 1456 C CA . ALA A 1 214 ? 20.250 81.586 -6.986 1.00 19.11 193 ALA A CA 1
ATOM 1457 C C . ALA A 1 214 ? 21.734 81.404 -6.685 1.00 18.60 193 ALA A C 1
ATOM 1458 O O . ALA A 1 214 ? 22.365 80.551 -7.277 1.00 18.46 193 ALA A O 1
ATOM 1460 N N A GLN A 1 215 ? 22.298 82.228 -5.809 0.50 18.52 194 GLN A N 1
ATOM 1461 N N B GLN A 1 215 ? 22.281 82.238 -5.801 0.50 18.54 194 GLN A N 1
ATOM 1462 C CA A GLN A 1 215 ? 23.690 82.042 -5.433 0.50 18.44 194 GLN A CA 1
ATOM 1463 C CA B GLN A 1 215 ? 23.673 82.118 -5.380 0.50 18.48 194 GLN A CA 1
ATOM 1464 C C A GLN A 1 215 ? 23.801 80.799 -4.569 0.50 17.86 194 GLN A C 1
ATOM 1465 C C B GLN A 1 215 ? 23.828 80.858 -4.534 0.50 17.89 194 GLN A C 1
ATOM 1466 O O A GLN A 1 215 ? 24.667 79.971 -4.809 0.50 17.38 194 GLN A O 1
ATOM 1467 O O B GLN A 1 215 ? 24.749 80.084 -4.747 0.50 17.46 194 GLN A O 1
ATOM 1478 N N . ILE A 1 216 ? 22.911 80.675 -3.582 1.00 17.93 195 ILE A N 1
ATOM 1479 C CA . ILE A 1 216 ? 22.883 79.480 -2.684 1.00 17.58 195 ILE A CA 1
ATOM 1480 C C . ILE A 1 216 ? 22.760 78.197 -3.515 1.00 18.41 195 ILE A C 1
ATOM 1481 O O . ILE A 1 216 ? 23.539 77.250 -3.324 1.00 17.86 195 ILE A O 1
ATOM 1486 N N . ARG A 1 217 ? 21.819 78.184 -4.465 1.00 19.55 196 ARG A N 1
ATOM 1487 C CA . ARG A 1 217 ? 21.627 77.046 -5.353 1.00 20.88 196 ARG A CA 1
ATOM 1488 C C . ARG A 1 217 ? 22.853 76.743 -6.239 1.00 20.77 196 ARG A C 1
ATOM 1489 O O . ARG A 1 217 ? 23.161 75.586 -6.446 1.00 19.35 196 ARG A O 1
ATOM 1497 N N . LYS A 1 218 ? 23.558 77.768 -6.744 1.00 20.34 197 LYS A N 1
ATOM 1498 C CA . LYS A 1 218 ? 24.838 77.496 -7.461 1.00 19.95 197 LYS A CA 1
ATOM 1499 C C . LYS A 1 218 ? 25.903 76.859 -6.571 1.00 19.20 197 LYS A C 1
ATOM 1500 O O . LYS A 1 218 ? 26.579 75.895 -6.954 1.00 18.72 197 LYS A O 1
ATOM 1502 N N . GLN A 1 219 ? 26.076 77.396 -5.369 1.00 18.41 198 GLN A N 1
ATOM 1503 C CA . GLN A 1 219 ? 26.974 76.777 -4.422 1.00 18.49 198 GLN A CA 1
ATOM 1504 C C . GLN A 1 219 ? 26.571 75.301 -4.161 1.00 18.04 198 GLN A C 1
ATOM 1505 O O . GLN A 1 219 ? 27.435 74.428 -4.155 1.00 17.73 198 GLN A O 1
ATOM 1511 N N . LEU A 1 220 ? 25.286 75.028 -3.964 1.00 17.54 199 LEU A N 1
ATOM 1512 C CA . LEU A 1 220 ? 24.831 73.648 -3.690 1.00 17.93 199 LEU A CA 1
ATOM 1513 C C . LEU A 1 220 ? 24.976 72.700 -4.909 1.00 18.61 199 LEU A C 1
ATOM 1514 O O . LEU A 1 220 ? 25.250 71.510 -4.734 1.00 17.77 199 LEU A O 1
ATOM 1519 N N . GLU A 1 221 ? 24.833 73.235 -6.124 1.00 19.38 200 GLU A N 1
ATOM 1520 C CA . GLU A 1 221 ? 25.115 72.507 -7.349 1.00 21.01 200 GLU A CA 1
ATOM 1521 C C . GLU A 1 221 ? 26.582 72.138 -7.391 1.00 20.70 200 GLU A C 1
ATOM 1522 O O . GLU A 1 221 ? 26.923 71.046 -7.824 1.00 21.14 200 GLU A O 1
ATOM 1528 N N . GLY A 1 222 ? 27.457 73.032 -6.937 1.00 19.56 201 GLY A N 1
ATOM 1529 C CA . GLY A 1 222 ? 28.873 72.700 -6.857 1.00 19.59 201 GLY A CA 1
ATOM 1530 C C . GLY A 1 222 ? 29.147 71.555 -5.889 1.00 19.03 201 GLY A C 1
ATOM 1531 O O . GLY A 1 222 ? 29.983 70.679 -6.168 1.00 19.79 201 GLY A O 1
ATOM 1532 N N . VAL A 1 223 ? 28.449 71.556 -4.749 1.00 18.25 202 VAL A N 1
ATOM 1533 C CA . VAL A 1 223 ? 28.565 70.457 -3.776 1.00 17.84 202 VAL A CA 1
ATOM 1534 C C . VAL A 1 223 ? 28.115 69.134 -4.402 1.00 18.60 202 VAL A C 1
ATOM 1535 O O . VAL A 1 223 ? 28.834 68.118 -4.341 1.00 18.80 202 VAL A O 1
ATOM 1539 N N . LEU A 1 224 ? 26.923 69.149 -4.991 1.00 19.19 203 LEU A N 1
ATOM 1540 C CA . LEU A 1 224 ? 26.383 67.986 -5.686 1.00 20.15 203 LEU A CA 1
ATOM 1541 C C . LEU A 1 224 ? 27.323 67.442 -6.767 1.00 21.39 203 LEU A C 1
ATOM 1542 O O . LEU A 1 224 ? 27.544 66.227 -6.827 1.00 21.95 203 LEU A O 1
ATOM 1547 N N . ALA A 1 225 ? 27.897 68.315 -7.589 1.00 23.08 204 ALA A N 1
ATOM 1548 C CA . ALA A 1 225 ? 28.871 67.867 -8.598 1.00 24.45 204 ALA A CA 1
ATOM 1549 C C . ALA A 1 225 ? 30.131 67.259 -7.969 1.00 25.65 204 ALA A C 1
ATOM 1550 O O . ALA A 1 225 ? 30.820 66.500 -8.626 1.00 28.52 204 ALA A O 1
ATOM 1552 N N . ALA A 1 226 ? 30.435 67.595 -6.723 1.00 26.60 205 ALA A N 1
ATOM 1553 C CA . ALA A 1 226 ? 31.660 67.137 -6.027 1.00 27.57 205 ALA A CA 1
ATOM 1554 C C . ALA A 1 226 ? 31.491 65.857 -5.212 1.00 28.37 205 ALA A C 1
ATOM 1555 O O . ALA A 1 226 ? 32.475 65.326 -4.689 1.00 28.75 205 ALA A O 1
ATOM 1557 N N . LEU A 1 227 ? 30.263 65.390 -5.045 1.00 28.95 206 LEU A N 1
ATOM 1558 C CA . LEU A 1 227 ? 30.009 64.270 -4.134 1.00 29.66 206 LEU A CA 1
ATOM 1559 C C . LEU A 1 227 ? 30.327 62.931 -4.785 1.00 31.07 206 LEU A C 1
ATOM 1560 O O . LEU A 1 227 ? 30.331 62.842 -6.015 1.00 30.56 206 LEU A O 1
ATOM 1566 N N . ALA B 1 23 ? 39.822 106.668 -15.785 1.00 41.86 2 ALA B N 1
ATOM 1567 C CA . ALA B 1 23 ? 39.331 105.482 -15.046 1.00 39.63 2 ALA B CA 1
ATOM 1568 C C . ALA B 1 23 ? 40.420 105.031 -14.073 1.00 37.16 2 ALA B C 1
ATOM 1569 O O . ALA B 1 23 ? 41.600 105.019 -14.418 1.00 37.42 2 ALA B O 1
ATOM 1571 N N . ARG B 1 24 ? 40.026 104.678 -12.864 1.00 34.78 3 ARG B N 1
ATOM 1572 C CA . ARG B 1 24 ? 40.949 104.022 -11.929 1.00 33.00 3 ARG B CA 1
ATOM 1573 C C . ARG B 1 24 ? 41.474 102.697 -12.519 1.00 31.50 3 ARG B C 1
ATOM 1574 O O . ARG B 1 24 ? 40.801 102.057 -13.331 1.00 31.45 3 ARG B O 1
ATOM 1582 N N . GLY B 1 25 ? 42.670 102.278 -12.116 1.00 28.85 4 GLY B N 1
ATOM 1583 C CA . GLY B 1 25 ? 43.128 100.930 -12.446 1.00 28.13 4 GLY B CA 1
ATOM 1584 C C . GLY B 1 25 ? 42.437 99.896 -11.578 1.00 26.36 4 GLY B C 1
ATOM 1585 O O . GLY B 1 25 ? 41.662 100.240 -10.692 1.00 25.75 4 GLY B O 1
ATOM 1586 N N . LYS B 1 26 ? 42.720 98.626 -11.826 1.00 25.41 5 LYS B N 1
ATOM 1587 C CA . LYS B 1 26 ? 42.150 97.538 -11.011 1.00 24.07 5 LYS B CA 1
ATOM 1588 C C . LYS B 1 26 ? 43.197 96.894 -10.124 1.00 21.88 5 LYS B C 1
ATOM 1589 O O . LYS B 1 26 ? 44.416 96.967 -10.412 1.00 21.09 5 LYS B O 1
ATOM 1595 N N . PHE B 1 27 ? 42.697 96.249 -9.062 1.00 19.68 6 PHE B N 1
ATOM 1596 C CA . PHE B 1 27 ? 43.521 95.592 -8.066 1.00 18.54 6 PHE B CA 1
ATOM 1597 C C . PHE B 1 27 ? 43.234 94.108 -8.106 1.00 17.35 6 PHE B C 1
ATOM 1598 O O . PHE B 1 27 ? 42.098 93.687 -7.898 1.00 16.77 6 PHE B O 1
ATOM 1606 N N . ILE B 1 28 ? 44.283 93.344 -8.369 1.00 16.77 7 ILE B N 1
ATOM 1607 C CA . ILE B 1 28 ? 44.201 91.899 -8.456 1.00 16.41 7 ILE B CA 1
ATOM 1608 C C . ILE B 1 28 ? 45.090 91.311 -7.366 1.00 15.35 7 ILE B C 1
ATOM 1609 O O . ILE B 1 28 ? 46.218 91.811 -7.134 1.00 15.31 7 ILE B O 1
ATOM 1614 N N . THR B 1 29 ? 44.592 90.274 -6.680 1.00 14.31 8 THR B N 1
ATOM 1615 C CA . THR B 1 29 ? 45.411 89.550 -5.706 1.00 13.48 8 THR B CA 1
ATOM 1616 C C . THR B 1 29 ? 45.542 88.079 -6.075 1.00 13.67 8 THR B C 1
ATOM 1617 O O . THR B 1 29 ? 44.665 87.516 -6.732 1.00 13.56 8 THR B O 1
ATOM 1621 N N . PHE B 1 30 ? 46.687 87.503 -5.732 1.00 13.74 9 PHE B N 1
ATOM 1622 C CA . PHE B 1 30 ? 46.888 86.074 -5.817 1.00 14.10 9 PHE B CA 1
ATOM 1623 C C . PHE B 1 30 ? 46.905 85.507 -4.381 1.00 13.37 9 PHE B C 1
ATOM 1624 O O . PHE B 1 30 ? 47.560 86.074 -3.470 1.00 12.12 9 PHE B O 1
ATOM 1632 N N . GLU B 1 31 ? 46.226 84.375 -4.201 1.00 13.14 10 GLU B N 1
ATOM 1633 C CA . GLU B 1 31 ? 46.164 83.697 -2.891 1.00 13.06 10 GLU B CA 1
ATOM 1634 C C . GLU B 1 31 ? 46.384 82.199 -3.028 1.00 14.14 10 GLU B C 1
ATOM 1635 O O . GLU B 1 31 ? 46.326 81.639 -4.114 1.00 13.22 10 GLU B O 1
ATOM 1641 N N . GLY B 1 32 ? 46.624 81.558 -1.897 1.00 15.67 11 GLY B N 1
ATOM 1642 C CA . GLY B 1 32 ? 46.716 80.108 -1.839 1.00 17.10 11 GLY B CA 1
ATOM 1643 C C . GLY B 1 32 ? 47.732 79.664 -0.825 1.00 19.84 11 GLY B C 1
ATOM 1644 O O . GLY B 1 32 ? 48.647 80.433 -0.473 1.00 19.25 11 GLY B O 1
ATOM 1645 N N . ILE B 1 33 ? 47.586 78.419 -0.357 1.00 21.34 12 ILE B N 1
ATOM 1646 C CA . ILE B 1 33 ? 48.518 77.892 0.625 1.00 24.04 12 ILE B CA 1
ATOM 1647 C C . ILE B 1 33 ? 49.920 77.564 0.045 1.00 29.90 12 ILE B C 1
ATOM 1648 O O . ILE B 1 33 ? 50.875 77.459 0.823 1.00 35.08 12 ILE B O 1
ATOM 1653 N N . ASP B 1 34 ? 50.052 77.443 -1.288 1.00 32.01 13 ASP B N 1
ATOM 1654 C CA . ASP B 1 34 ? 51.377 77.389 -1.980 1.00 39.14 13 ASP B CA 1
ATOM 1655 C C . ASP B 1 34 ? 52.530 77.924 -1.138 1.00 41.27 13 ASP B C 1
ATOM 1656 O O . ASP B 1 34 ? 53.015 79.030 -1.384 1.00 49.65 13 ASP B O 1
ATOM 1658 N N . LYS B 1 38 ? 51.782 79.363 -7.229 1.00 48.61 17 LYS B N 1
ATOM 1659 C CA . LYS B 1 38 ? 51.230 80.706 -7.058 1.00 48.47 17 LYS B CA 1
ATOM 1660 C C . LYS B 1 38 ? 52.248 81.729 -7.564 1.00 50.33 17 LYS B C 1
ATOM 1661 O O . LYS B 1 38 ? 52.076 82.282 -8.647 1.00 52.04 17 LYS B O 1
ATOM 1667 N N . THR B 1 39 ? 53.322 81.953 -6.802 1.00 50.91 18 THR B N 1
ATOM 1668 C CA . THR B 1 39 ? 54.393 82.883 -7.215 1.00 52.40 18 THR B CA 1
ATOM 1669 C C . THR B 1 39 ? 54.972 82.506 -8.594 1.00 49.20 18 THR B C 1
ATOM 1670 O O . THR B 1 39 ? 55.392 83.381 -9.349 1.00 52.67 18 THR B O 1
ATOM 1672 N N . THR B 1 40 ? 54.969 81.222 -8.936 1.00 46.33 19 THR B N 1
ATOM 1673 C CA . THR B 1 40 ? 55.344 80.793 -10.307 1.00 45.82 19 THR B CA 1
ATOM 1674 C C . THR B 1 40 ? 54.516 81.497 -11.420 1.00 43.77 19 THR B C 1
ATOM 1675 O O . THR B 1 40 ? 55.066 82.288 -12.195 1.00 50.23 19 THR B O 1
ATOM 1677 N N . HIS B 1 41 ? 53.211 81.210 -11.478 1.00 36.83 20 HIS B N 1
ATOM 1678 C CA . HIS B 1 41 ? 52.299 81.780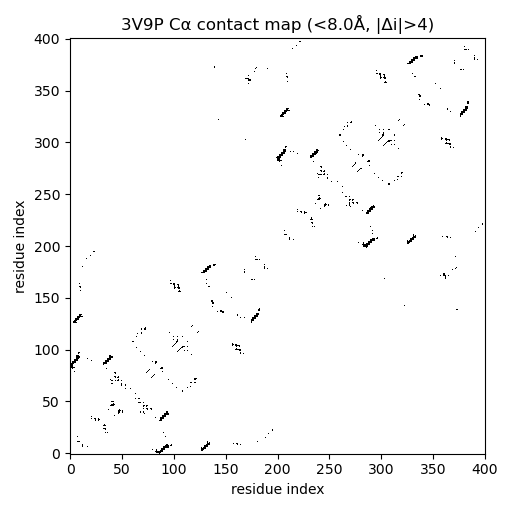 -12.479 1.00 34.09 20 HIS B CA 1
ATOM 1679 C C . HIS B 1 41 ? 52.109 83.275 -12.356 1.00 31.82 20 HIS B C 1
ATOM 1680 O O . HIS B 1 41 ? 51.619 83.936 -13.277 1.00 28.30 20 HIS B O 1
ATOM 1687 N N . LEU B 1 42 ? 52.476 83.820 -11.208 1.00 30.92 21 LEU B N 1
ATOM 1688 C CA . LEU B 1 42 ? 52.311 85.251 -10.974 1.00 30.79 21 LEU B CA 1
ATOM 1689 C C . LEU B 1 42 ? 53.157 86.054 -11.955 1.00 31.16 21 LEU B C 1
ATOM 1690 O O . LEU B 1 42 ? 52.667 87.012 -12.533 1.00 30.18 21 LEU B O 1
ATOM 1695 N N . GLN B 1 43 ? 54.410 85.647 -12.142 1.00 30.53 22 GLN B N 1
ATOM 1696 C CA . GLN B 1 43 ? 55.326 86.338 -13.046 1.00 31.15 22 GLN B CA 1
ATOM 1697 C C . GLN B 1 43 ? 54.772 86.334 -14.457 1.00 31.14 22 GLN B C 1
ATOM 1698 O O . GLN B 1 43 ? 54.672 87.381 -15.111 1.00 31.99 22 GLN B O 1
ATOM 1700 N N . TRP B 1 44 ? 54.397 85.141 -14.912 1.00 30.19 23 TRP B N 1
ATOM 1701 C CA . TRP B 1 44 ? 53.756 84.946 -16.195 1.00 29.56 23 TRP B CA 1
ATOM 1702 C C . TRP B 1 44 ? 52.529 85.831 -16.374 1.00 27.73 23 TRP B C 1
ATOM 1703 O O . TRP B 1 44 ? 52.354 86.501 -17.406 1.00 27.24 23 TRP B O 1
ATOM 1714 N N . PHE B 1 45 ? 51.650 85.800 -15.377 1.00 25.17 24 PHE B N 1
ATOM 1715 C CA . PHE B 1 45 ? 50.388 86.532 -15.413 1.00 23.38 24 PHE B CA 1
ATOM 1716 C C . PHE B 1 45 ? 50.635 88.036 -15.534 1.00 24.18 24 PHE B C 1
ATOM 1717 O O . PHE B 1 45 ? 50.001 88.730 -16.357 1.00 24.41 24 PHE B O 1
ATOM 1725 N N . CYS B 1 46 ? 51.566 88.535 -14.726 1.00 23.88 25 CYS B N 1
ATOM 1726 C CA . CYS B 1 46 ? 51.900 89.959 -14.740 1.00 24.77 25 CYS B CA 1
ATOM 1727 C C . CYS B 1 46 ? 52.519 90.421 -16.062 1.00 26.93 25 CYS B C 1
ATOM 1728 O O . CYS B 1 46 ? 52.289 91.557 -16.477 1.00 26.95 25 CYS B O 1
ATOM 1731 N N . ASP B 1 47 ? 53.312 89.556 -16.695 1.00 28.55 26 ASP B N 1
ATOM 1732 C CA . ASP B 1 47 ? 53.892 89.852 -18.015 1.00 31.21 26 ASP B CA 1
ATOM 1733 C C . ASP B 1 47 ? 52.803 89.988 -19.059 1.00 32.01 26 ASP B C 1
ATOM 1734 O O . ASP B 1 47 ? 52.808 90.930 -19.835 1.00 32.61 26 ASP B O 1
ATOM 1739 N N . ARG B 1 48 ? 51.872 89.044 -19.070 1.00 32.40 27 ARG B N 1
ATOM 1740 C CA . ARG B 1 48 ? 50.738 89.115 -19.982 1.00 33.52 27 ARG B CA 1
ATOM 1741 C C . ARG B 1 48 ? 49.916 90.363 -19.732 1.00 32.82 27 ARG B C 1
ATOM 1742 O O . ARG B 1 48 ? 49.514 91.064 -20.663 1.00 32.36 27 ARG B O 1
ATOM 1750 N N . LEU B 1 49 ? 49.642 90.642 -18.462 1.00 31.20 28 LEU B N 1
ATOM 1751 C CA . LEU B 1 49 ? 48.845 91.806 -18.125 1.00 30.74 28 LEU B CA 1
ATOM 1752 C C . LEU B 1 49 ? 49.532 93.116 -18.570 1.00 31.56 28 LEU B C 1
ATOM 1753 O O . LEU B 1 49 ? 48.875 94.030 -19.068 1.00 31.33 28 LEU B O 1
ATOM 1758 N N . GLN B 1 50 ? 50.847 93.208 -18.394 1.00 32.73 29 GLN B N 1
ATOM 1759 C CA . GLN B 1 50 ? 51.577 94.410 -18.791 1.00 34.72 29 GLN B CA 1
ATOM 1760 C C . GLN B 1 50 ? 51.544 94.600 -20.307 1.00 37.08 29 GLN B C 1
ATOM 1761 O O . GLN B 1 50 ? 51.460 95.731 -20.780 1.00 36.18 29 GLN B O 1
ATOM 1767 N N . GLU B 1 51 ? 51.624 93.497 -21.057 1.00 38.72 30 GLU B N 1
ATOM 1768 C CA . GLU B 1 51 ? 51.448 93.532 -22.524 1.00 41.12 30 GLU B CA 1
ATOM 1769 C C . GLU B 1 51 ? 50.113 94.144 -22.925 1.00 41.55 30 GLU B C 1
ATOM 1770 O O . GLU B 1 51 ? 50.055 94.959 -23.854 1.00 42.03 30 GLU B O 1
ATOM 1776 N N . ARG B 1 52 ? 49.044 93.762 -22.227 1.00 40.83 31 ARG B N 1
ATOM 1777 C CA . ARG B 1 52 ? 47.713 94.318 -22.518 1.00 41.70 31 ARG B CA 1
ATOM 1778 C C . ARG B 1 52 ? 47.577 95.780 -22.097 1.00 40.55 31 ARG B C 1
ATOM 1779 O O . ARG B 1 52 ? 46.889 96.562 -22.767 1.00 41.81 31 ARG B O 1
ATOM 1787 N N . LEU B 1 53 ? 48.235 96.162 -21.009 1.00 37.30 32 LEU B N 1
ATOM 1788 C CA . LEU B 1 53 ? 48.039 97.510 -20.447 1.00 36.42 32 LEU B CA 1
ATOM 1789 C C . LEU B 1 53 ? 48.920 98.588 -21.075 1.00 37.43 32 LEU B C 1
ATOM 1790 O O . LEU B 1 53 ? 48.501 99.762 -21.151 1.00 36.21 32 LEU B O 1
ATOM 1795 N N . GLY B 1 54 ? 50.129 98.203 -21.494 1.00 37.72 33 GLY B N 1
ATOM 1796 C CA . GLY B 1 54 ? 51.117 99.154 -22.040 1.00 39.59 33 GLY B CA 1
ATOM 1797 C C . GLY B 1 54 ? 50.607 100.039 -23.176 1.00 40.96 33 GLY B C 1
ATOM 1798 O O . GLY B 1 54 ? 50.823 101.257 -23.161 1.00 41.93 33 GLY B O 1
ATOM 1799 N N . PRO B 1 55 ? 49.933 99.436 -24.177 1.00 42.41 34 PRO B N 1
ATOM 1800 C CA . PRO B 1 55 ? 49.294 100.226 -25.257 1.00 44.08 34 PRO B CA 1
ATOM 1801 C C . PRO B 1 55 ? 48.335 101.288 -24.708 1.00 43.86 34 PRO B C 1
ATOM 1802 O O . PRO B 1 55 ? 48.249 102.372 -25.278 1.00 45.38 34 PRO B O 1
ATOM 1806 N N . ALA B 1 56 ? 47.650 100.989 -23.593 1.00 41.23 35 ALA B N 1
ATOM 1807 C CA . ALA B 1 56 ? 46.715 101.950 -22.974 1.00 41.29 35 ALA B CA 1
ATOM 1808 C C . ALA B 1 56 ? 47.376 102.974 -22.062 1.00 40.38 35 ALA B C 1
ATOM 1809 O O . ALA B 1 56 ? 46.680 103.760 -21.432 1.00 41.16 35 ALA B O 1
ATOM 1811 N N . GLY B 1 57 ? 48.708 102.988 -22.000 1.00 40.39 36 GLY B N 1
ATOM 1812 C CA . GLY B 1 57 ? 49.452 103.974 -21.191 1.00 40.09 36 GLY B CA 1
ATOM 1813 C C . GLY B 1 57 ? 49.519 103.651 -19.699 1.00 38.20 36 GLY B C 1
ATOM 1814 O O . GLY B 1 57 ? 49.982 104.459 -18.901 1.00 38.03 36 GLY B O 1
ATOM 1815 N N . ARG B 1 58 ? 49.073 102.456 -19.330 1.00 37.55 37 ARG B N 1
ATOM 1816 C CA . ARG B 1 58 ? 48.990 102.023 -17.940 1.00 35.40 37 ARG B CA 1
ATOM 1817 C C . ARG B 1 58 ? 50.065 100.978 -17.630 1.00 34.62 37 ARG B C 1
ATOM 1818 O O . ARG B 1 58 ? 50.538 100.253 -18.523 1.00 34.08 37 ARG B O 1
ATOM 1826 N N . HIS B 1 59 ? 50.439 100.900 -16.365 1.00 32.37 38 HIS B N 1
ATOM 1827 C CA . HIS B 1 59 ? 51.511 100.022 -15.944 1.00 32.59 38 HIS B CA 1
ATOM 1828 C C . HIS B 1 59 ? 51.013 99.125 -14.854 1.00 29.07 38 HIS B C 1
ATOM 1829 O O . HIS B 1 59 ? 49.989 99.400 -14.258 1.00 27.83 38 HIS B O 1
ATOM 1836 N N . VAL B 1 60 ? 51.743 98.053 -14.586 1.00 27.41 39 VAL B N 1
ATOM 1837 C CA . VAL B 1 60 ? 51.431 97.162 -13.472 1.00 25.08 39 VAL B CA 1
ATOM 1838 C C . VAL B 1 60 ? 52.425 97.407 -12.355 1.00 23.57 39 VAL B C 1
ATOM 1839 O O . VAL B 1 60 ? 53.636 97.465 -12.580 1.00 24.87 39 VAL B O 1
ATOM 1843 N N . VAL B 1 61 ? 51.911 97.561 -11.153 1.00 21.87 40 VAL B N 1
ATOM 1844 C CA . VAL B 1 61 ? 52.719 97.577 -9.962 1.00 20.76 40 VAL B CA 1
ATOM 1845 C C . VAL B 1 61 ? 52.516 96.179 -9.365 1.00 19.64 40 VAL B C 1
ATOM 1846 O O . VAL B 1 61 ? 51.367 95.784 -9.072 1.00 18.89 40 VAL B O 1
ATOM 1850 N N . VAL B 1 62 ? 53.614 95.423 -9.245 1.00 19.28 41 VAL B N 1
ATOM 1851 C CA . VAL B 1 62 ? 53.594 94.114 -8.606 1.00 18.56 41 VAL B CA 1
ATOM 1852 C C . VAL B 1 62 ? 54.099 94.303 -7.185 1.00 18.21 41 VAL B C 1
ATOM 1853 O O . VAL B 1 62 ? 55.125 94.979 -6.949 1.00 17.85 41 VAL B O 1
ATOM 1857 N N . THR B 1 63 ? 53.382 93.697 -6.236 1.00 17.07 42 THR B N 1
ATOM 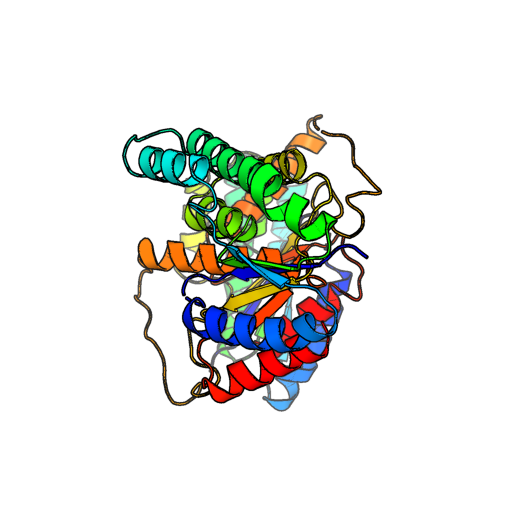1858 C CA . THR B 1 63 ? 53.675 93.894 -4.836 1.00 16.23 42 THR B CA 1
ATOM 1859 C C . THR B 1 63 ? 53.324 92.629 -4.076 1.00 15.82 42 THR B C 1
ATOM 1860 O O . THR B 1 63 ? 52.974 91.619 -4.673 1.00 15.60 42 THR B O 1
ATOM 1864 N N . ARG B 1 64 ? 53.462 92.653 -2.765 1.00 16.14 43 ARG B N 1
ATOM 1865 C CA A ARG B 1 64 ? 53.256 91.463 -1.949 0.50 15.80 43 ARG B CA 1
ATOM 1866 C CA B ARG B 1 64 ? 53.228 91.473 -1.948 0.50 16.10 43 ARG B CA 1
ATOM 1867 C C . ARG B 1 64 ? 52.933 91.869 -0.525 1.00 15.39 43 ARG B C 1
ATOM 1868 O O . ARG B 1 64 ? 53.240 92.988 -0.111 1.00 14.66 43 ARG B O 1
ATOM 1883 N N . GLU B 1 65 ? 52.362 90.918 0.216 1.00 14.38 44 GLU B N 1
ATOM 1884 C CA . GLU B 1 65 ? 52.169 91.021 1.644 1.00 14.12 44 GLU B CA 1
ATOM 1885 C C . GLU B 1 65 ? 52.557 89.656 2.236 1.00 15.14 44 GLU B C 1
ATOM 1886 O O . GLU B 1 65 ? 52.273 88.592 1.639 1.00 15.01 44 GLU B O 1
ATOM 1892 N N . PRO B 1 66 ? 53.275 89.656 3.368 1.00 15.76 45 PRO B N 1
ATOM 1893 C CA . PRO B 1 66 ? 53.873 90.766 4.103 1.00 16.37 45 PRO B CA 1
ATOM 1894 C C . PRO B 1 66 ? 55.044 91.462 3.368 1.00 16.64 45 PRO B C 1
ATOM 1895 O O . PRO B 1 66 ? 55.552 90.949 2.386 1.00 16.59 45 PRO B O 1
ATOM 1899 N N . GLY B 1 67 ? 55.455 92.626 3.853 1.00 16.74 46 GLY B N 1
ATOM 1900 C CA . GLY B 1 67 ? 56.661 93.278 3.372 1.00 17.23 46 GLY B CA 1
ATOM 1901 C C . GLY B 1 67 ? 56.467 94.119 2.120 1.00 17.79 46 GLY B C 1
ATOM 1902 O O . GLY B 1 67 ? 57.425 94.386 1.383 1.00 18.60 46 GLY B O 1
ATOM 1903 N N . GLY B 1 68 ? 55.229 94.570 1.901 1.00 16.81 47 GLY B N 1
ATOM 1904 C CA . GLY B 1 68 ? 54.904 95.430 0.781 1.00 16.75 47 GLY B CA 1
ATOM 1905 C C . GLY B 1 68 ? 55.364 96.893 0.862 1.00 16.47 47 GLY B C 1
ATOM 1906 O O . GLY B 1 68 ? 55.257 97.606 -0.118 1.00 16.63 47 GLY B O 1
ATOM 1907 N N . THR B 1 69 ? 55.828 97.328 2.037 1.00 15.61 48 THR B N 1
ATOM 1908 C CA . THR B 1 69 ? 56.441 98.622 2.249 1.00 15.70 48 THR B CA 1
ATOM 1909 C C . THR B 1 69 ? 57.599 98.401 3.265 1.00 16.18 48 THR B C 1
ATOM 1910 O O . THR B 1 69 ? 57.697 97.348 3.914 1.00 14.94 48 THR B O 1
ATOM 1914 N N . ARG B 1 70 ? 58.411 99.420 3.458 1.00 16.83 49 ARG B N 1
ATOM 1915 C CA . ARG B 1 70 ? 59.433 99.379 4.489 1.00 18.12 49 ARG B CA 1
ATOM 1916 C C . ARG B 1 70 ? 58.816 99.124 5.873 1.00 16.76 49 ARG B C 1
ATOM 1917 O O . ARG B 1 70 ? 59.291 98.284 6.634 1.00 15.88 49 ARG B O 1
ATOM 1925 N N . LEU B 1 71 ? 57.740 99.833 6.204 1.00 16.13 50 LEU B N 1
ATOM 1926 C CA . LEU B 1 71 ? 57.087 99.590 7.481 1.00 15.77 50 LEU B CA 1
ATOM 1927 C C . LEU B 1 71 ? 56.607 98.121 7.591 1.00 15.59 50 LEU B C 1
ATOM 1928 O O . LEU B 1 71 ? 56.759 97.496 8.644 1.00 15.44 50 LEU B O 1
ATOM 1933 N N . GLY B 1 72 ? 56.018 97.585 6.531 1.00 15.16 51 GLY B N 1
ATOM 1934 C CA . GLY B 1 72 ? 55.624 96.176 6.516 1.00 15.00 51 GLY B CA 1
ATOM 1935 C C . GLY B 1 72 ? 56.760 95.197 6.730 1.00 15.99 51 GLY B C 1
ATOM 1936 O O . GLY B 1 72 ? 56.615 94.208 7.433 1.00 14.89 51 GLY B O 1
ATOM 1937 N N . GLU B 1 73 ? 57.934 95.498 6.173 1.00 17.71 52 GLU B N 1
ATOM 1938 C CA . GLU B 1 73 ? 59.112 94.629 6.391 1.00 19.20 52 GLU B CA 1
ATOM 1939 C C . GLU B 1 73 ? 59.501 94.695 7.867 1.00 17.84 52 GLU B C 1
ATOM 1940 O O . GLU B 1 73 ? 59.847 93.697 8.475 1.00 17.24 52 GLU B O 1
ATOM 1946 N N . THR B 1 74 ? 59.438 95.883 8.442 1.00 17.48 53 THR B N 1
ATOM 1947 C CA . THR B 1 74 ? 59.794 96.080 9.854 1.00 16.93 53 THR B CA 1
ATOM 1948 C C . THR B 1 74 ? 58.845 95.288 10.768 1.00 16.55 53 THR B C 1
ATOM 1949 O O . THR B 1 74 ? 59.286 94.558 11.657 1.00 16.13 53 THR B O 1
ATOM 1953 N N . LEU B 1 75 ? 57.545 95.407 10.500 1.00 15.29 54 LEU B N 1
ATOM 1954 C CA . LEU B 1 75 ? 56.537 94.714 11.293 1.00 14.71 54 LEU B CA 1
ATOM 1955 C C . LEU B 1 75 ? 56.667 93.207 11.125 1.00 15.37 54 LEU B C 1
ATOM 1956 O O . LEU B 1 75 ? 56.491 92.466 12.079 1.00 15.05 54 LEU B O 1
ATOM 1961 N N . ARG B 1 76 ? 56.989 92.761 9.916 1.00 16.44 55 ARG B N 1
ATOM 1962 C CA . ARG B 1 76 ? 57.223 91.343 9.670 1.00 17.73 55 ARG B CA 1
ATOM 1963 C C . ARG B 1 76 ? 58.373 90.817 10.544 1.00 17.76 55 ARG B C 1
ATOM 1964 O O . ARG B 1 76 ? 58.271 89.718 11.127 1.00 17.20 55 ARG B O 1
ATOM 1972 N N . GLU B 1 77 ? 59.448 91.580 10.657 1.00 18.63 56 GLU B N 1
ATOM 1973 C CA . GLU B 1 77 ? 60.568 91.179 11.516 1.00 20.49 56 GLU B CA 1
ATOM 1974 C C . GLU B 1 77 ? 60.131 91.087 13.003 1.00 19.01 56 GLU B C 1
ATOM 1975 O O . GLU B 1 77 ? 60.521 90.156 13.721 1.00 18.71 56 GLU B O 1
ATOM 1981 N N . ILE B 1 78 ? 59.295 92.029 13.433 1.00 17.81 57 ILE B N 1
ATOM 1982 C CA . ILE B 1 78 ? 58.805 92.055 14.822 1.00 17.54 57 ILE B CA 1
ATOM 1983 C C . ILE B 1 78 ? 57.962 90.799 15.057 1.00 17.42 57 ILE B C 1
ATOM 1984 O O . ILE B 1 78 ? 58.120 90.100 16.078 1.00 17.48 57 ILE B O 1
ATOM 1989 N N . LEU B 1 79 ? 57.094 90.493 14.097 1.00 17.07 58 LEU B N 1
ATOM 1990 C CA . LEU B 1 79 ? 56.227 89.335 14.227 1.00 17.74 58 LEU B CA 1
ATOM 1991 C C . LEU B 1 79 ? 57.036 88.049 14.291 1.00 18.89 58 LEU B C 1
ATOM 1992 O O . LEU B 1 79 ? 56.625 87.086 14.960 1.00 18.20 58 LEU B O 1
ATOM 1997 N N . LEU B 1 80 ? 58.179 88.038 13.598 1.00 19.49 59 LEU B N 1
ATOM 1998 C CA . LEU B 1 80 ? 59.031 86.850 13.594 1.00 21.53 59 LEU B CA 1
ATOM 1999 C C . LEU B 1 80 ? 59.865 86.728 14.863 1.00 22.04 59 LEU B C 1
ATOM 2000 O O . LEU B 1 80 ? 60.296 85.626 15.186 1.00 23.92 59 LEU B O 1
ATOM 2005 N N . ASN B 1 81 ? 60.103 87.830 15.581 1.00 21.97 60 ASN B N 1
ATOM 2006 C CA . ASN B 1 81 ? 61.063 87.825 16.673 1.00 23.03 60 ASN B CA 1
ATOM 2007 C C . ASN B 1 81 ? 60.538 88.086 18.108 1.00 21.32 60 ASN B C 1
ATOM 2008 O O . ASN B 1 81 ? 61.194 87.676 19.078 1.00 21.67 60 ASN B O 1
ATOM 2013 N N . GLN B 1 82 ? 59.361 88.704 18.236 1.00 18.35 61 GLN B N 1
ATOM 2014 C CA A GLN B 1 82 ? 58.790 89.044 19.551 0.50 17.69 61 GLN B CA 1
ATOM 2015 C CA B GLN B 1 82 ? 58.790 89.076 19.520 0.50 17.88 61 GLN B CA 1
ATOM 2016 C C . GLN B 1 82 ? 57.449 88.342 19.732 1.00 16.82 61 GLN B C 1
ATOM 2017 O O . GLN B 1 82 ? 56.461 88.696 19.131 1.00 15.24 61 GLN B O 1
ATOM 2028 N N . PRO B 1 83 ? 57.437 87.305 20.580 1.00 16.67 62 PRO B N 1
ATOM 2029 C CA . PRO B 1 83 ? 56.185 86.654 20.901 1.00 15.95 62 PRO B CA 1
ATOM 2030 C C . PRO B 1 83 ? 55.186 87.659 21.475 1.00 14.58 62 PRO B C 1
ATOM 2031 O O . PRO B 1 83 ? 55.554 88.561 22.242 1.00 13.98 62 PRO B O 1
ATOM 2035 N N . MET B 1 84 ? 53.927 87.486 21.098 1.00 13.35 63 MET B N 1
ATOM 2036 C CA . MET B 1 84 ? 52.885 88.396 21.528 1.00 12.91 63 MET B CA 1
ATOM 2037 C C . MET B 1 84 ? 51.531 87.721 21.433 1.00 12.56 63 MET B C 1
ATOM 2038 O O . MET B 1 84 ? 51.430 86.590 20.994 1.00 12.53 63 MET B O 1
ATOM 2043 N N . ASP B 1 85 ? 50.496 88.405 21.885 1.00 12.47 64 ASP B N 1
ATOM 2044 C CA . ASP B 1 85 ? 49.124 87.894 21.784 1.00 12.57 64 ASP B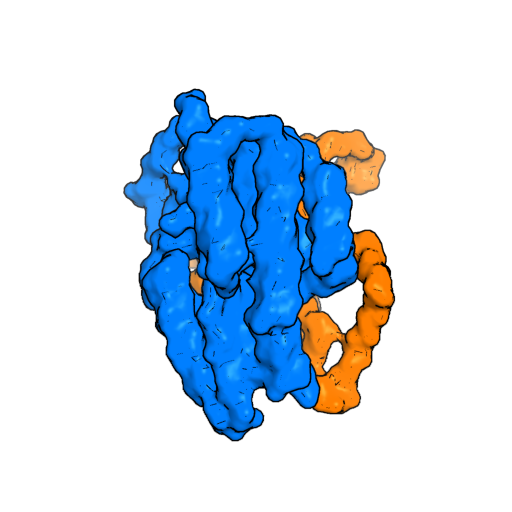 CA 1
ATOM 2045 C C . ASP B 1 85 ? 48.674 87.790 20.323 1.00 11.93 64 ASP B C 1
ATOM 2046 O O . ASP B 1 85 ? 48.998 88.643 19.487 1.00 10.76 64 ASP B O 1
ATOM 2051 N N . LEU B 1 86 ? 47.878 86.750 20.026 1.00 12.25 65 LEU B N 1
ATOM 2052 C CA . LEU B 1 86 ? 47.388 86.558 18.651 1.00 12.13 65 LEU B CA 1
ATOM 2053 C C . LEU B 1 86 ? 46.683 87.832 18.122 1.00 11.72 65 LEU B C 1
ATOM 2054 O O . LEU B 1 86 ? 46.791 88.189 16.904 1.00 10.71 65 LEU B O 1
ATOM 2059 N N . GLU B 1 87 ? 45.937 88.480 19.021 1.00 11.98 66 GLU B N 1
ATOM 2060 C CA . GLU B 1 87 ? 45.203 89.665 18.642 1.00 12.43 66 GLU B CA 1
ATOM 2061 C C . GLU B 1 87 ? 46.130 90.828 18.370 1.00 11.74 66 GLU B C 1
ATOM 2062 O O . GLU B 1 87 ? 45.856 91.636 17.476 1.00 11.43 66 GLU B O 1
ATOM 2068 N N . THR B 1 88 ? 47.213 90.949 19.140 1.00 11.80 67 THR B N 1
ATOM 2069 C CA . THR B 1 88 ? 48.208 91.975 18.835 1.00 11.24 67 THR B CA 1
ATOM 2070 C C . THR B 1 88 ? 48.804 91.736 17.415 1.00 10.89 67 THR B C 1
ATOM 2071 O O . THR B 1 88 ? 48.966 92.657 16.595 1.00 10.05 67 THR B O 1
ATOM 2075 N N . GLU B 1 89 ? 49.156 90.476 17.137 1.00 10.86 68 GLU B N 1
ATOM 2076 C CA . GLU B 1 89 ? 49.681 90.117 15.838 1.00 10.61 68 GLU B CA 1
ATOM 2077 C C . GLU B 1 89 ? 48.746 90.612 14.724 1.00 9.99 68 GLU B C 1
ATOM 2078 O O . GLU B 1 89 ? 49.195 91.204 13.726 1.00 9.65 68 GLU B O 1
ATOM 2084 N N . ALA B 1 90 ? 47.448 90.391 14.901 1.00 9.67 69 ALA B N 1
ATOM 2085 C CA . ALA B 1 90 ? 46.459 90.781 13.890 1.00 9.62 69 ALA B CA 1
ATOM 2086 C C . ALA B 1 90 ? 46.503 92.282 13.610 1.00 9.32 69 ALA B C 1
ATOM 2087 O O . ALA B 1 90 ? 46.426 92.741 12.463 1.00 8.83 69 ALA B O 1
ATOM 2089 N N . LEU B 1 91 ? 46.588 93.033 14.695 1.00 9.33 70 LEU B N 1
ATOM 2090 C CA . LEU B 1 91 ? 46.632 94.471 14.584 1.00 9.33 70 LEU B CA 1
ATOM 2091 C C . LEU B 1 91 ? 47.866 94.899 13.793 1.00 9.29 70 LEU B C 1
ATOM 2092 O O . LEU B 1 91 ? 47.797 95.826 12.939 1.00 9.25 70 LEU B O 1
ATOM 2097 N N . LEU B 1 92 ? 48.997 94.235 14.037 1.00 9.56 71 LEU B N 1
ATOM 2098 C CA . LEU B 1 92 ? 50.211 94.582 13.311 1.00 9.56 71 LEU B CA 1
ATOM 2099 C C . LEU B 1 92 ? 50.067 94.203 11.823 1.00 9.88 71 LEU B C 1
ATOM 2100 O O . LEU B 1 92 ? 50.487 94.946 10.931 1.00 9.69 71 LEU B O 1
ATOM 2105 N N . MET B 1 93 ? 49.411 93.075 11.542 1.00 10.05 72 MET B N 1
ATOM 2106 C CA . MET B 1 93 ? 49.173 92.694 10.146 1.00 10.43 72 MET B CA 1
ATOM 2107 C C . MET B 1 93 ? 48.305 93.705 9.404 1.00 10.35 72 MET B C 1
ATOM 2108 O O . MET B 1 93 ? 48.600 94.074 8.270 1.00 10.36 72 MET B O 1
ATOM 2113 N N . PHE B 1 94 ? 47.256 94.179 10.058 1.00 10.58 73 PHE B N 1
ATOM 2114 C CA . PHE B 1 94 ? 46.385 95.148 9.430 1.00 10.55 73 PHE B CA 1
ATOM 2115 C C . PHE B 1 94 ? 47.017 96.536 9.392 1.00 10.46 73 PHE B C 1
ATOM 2116 O O . PHE B 1 94 ? 46.752 97.278 8.473 1.00 10.58 73 PHE B O 1
ATOM 2124 N N . ALA B 1 95 ? 47.918 96.862 10.337 1.00 10.26 74 ALA B N 1
ATOM 2125 C CA . ALA B 1 95 ? 48.730 98.098 10.244 1.00 10.20 74 ALA B CA 1
ATOM 2126 C C . ALA B 1 95 ? 49.593 98.128 8.975 1.00 10.09 74 ALA B C 1
ATOM 2127 O O . ALA B 1 95 ? 49.592 99.122 8.201 1.00 10.54 74 ALA B O 1
ATOM 2129 N N . GLY B 1 96 ? 50.324 97.041 8.757 1.00 10.05 75 GLY B N 1
ATOM 2130 C CA . GLY B 1 96 ? 51.110 96.871 7.551 1.00 10.17 75 GLY B CA 1
ATOM 2131 C C . GLY B 1 96 ? 50.238 97.017 6.331 1.00 10.52 75 GLY B C 1
ATOM 2132 O O . GLY B 1 96 ? 50.588 97.742 5.395 1.00 11.10 75 GLY B O 1
ATOM 2133 N N . ARG B 1 97 ? 49.065 96.384 6.360 1.00 10.24 76 ARG B N 1
ATOM 2134 C CA . ARG B 1 97 ? 48.137 96.519 5.241 1.00 10.65 76 ARG B CA 1
ATOM 2135 C C . ARG B 1 97 ? 47.651 97.932 4.987 1.00 10.73 76 ARG B C 1
ATOM 2136 O O . ARG B 1 97 ? 47.541 98.344 3.835 1.00 10.57 76 ARG B O 1
ATOM 2144 N N . ARG B 1 98 ? 47.303 98.638 6.059 1.00 10.69 77 ARG B N 1
ATOM 2145 C CA . ARG B 1 98 ? 46.821 100.005 5.939 1.00 11.09 77 ARG B CA 1
ATOM 2146 C C . ARG B 1 98 ? 47.861 100.871 5.241 1.00 11.04 77 ARG B C 1
ATOM 2147 O O . ARG B 1 98 ? 47.528 101.668 4.367 1.00 10.91 77 ARG B O 1
ATOM 2155 N N . GLU B 1 99 ? 49.127 100.715 5.617 1.00 10.90 78 GLU B N 1
ATOM 2156 C CA . GLU B 1 99 ? 50.206 101.470 4.956 1.00 11.21 78 GLU B CA 1
ATOM 2157 C C . GLU B 1 99 ? 50.456 101.031 3.512 1.00 11.41 78 GLU B C 1
ATOM 2158 O O . GLU B 1 99 ? 50.758 101.845 2.649 1.00 11.65 78 GLU B O 1
ATOM 2164 N N . HIS B 1 100 ? 50.332 99.727 3.248 1.00 11.43 79 HIS B N 1
ATOM 2165 C CA . HIS B 1 100 ? 50.473 99.211 1.900 1.00 11.89 79 HIS B CA 1
ATOM 2166 C C . HIS B 1 100 ? 49.450 99.850 1.005 1.00 12.09 79 HIS B C 1
ATOM 2167 O O . HIS B 1 100 ? 49.741 100.245 -0.119 1.00 12.80 79 HIS B O 1
ATOM 2174 N N . LEU B 1 101 ? 48.238 100.012 1.517 1.00 11.95 80 LEU B N 1
ATOM 2175 C CA . LEU B 1 101 ? 47.188 100.691 0.768 1.00 12.42 80 LEU B CA 1
ATOM 2176 C C . LEU B 1 101 ? 47.462 102.188 0.552 1.00 13.02 80 LEU B C 1
ATOM 2177 O O . LEU B 1 101 ? 47.344 102.698 -0.587 1.00 13.64 80 LEU B O 1
ATOM 2182 N N . ALA B 1 102 ? 47.864 102.881 1.622 1.00 12.73 81 ALA B N 1
ATOM 2183 C CA . ALA B 1 102 ? 48.121 104.308 1.539 1.00 13.42 81 ALA B CA 1
ATOM 2184 C C . ALA B 1 102 ? 49.316 104.661 0.655 1.00 14.03 81 ALA B C 1
ATOM 2185 O O . ALA B 1 102 ? 49.294 105.666 -0.080 1.00 14.63 81 ALA B O 1
ATOM 2187 N N . LEU B 1 103 ? 50.356 103.839 0.708 1.00 14.04 82 LEU B N 1
ATOM 2188 C CA . LEU B 1 103 ? 51.614 104.206 0.082 1.00 14.76 82 LEU B CA 1
ATOM 2189 C C . LEU B 1 103 ? 51.774 103.589 -1.314 1.00 15.28 82 LEU B C 1
ATOM 2190 O O . LEU B 1 103 ? 52.332 104.209 -2.219 1.00 16.10 82 LEU B O 1
ATOM 2195 N N . VAL B 1 104 ? 51.285 102.371 -1.515 1.00 14.64 83 VAL B N 1
ATOM 2196 C CA . VAL B 1 104 ? 51.505 101.695 -2.783 1.00 15.11 83 VAL B CA 1
ATOM 2197 C C . VAL B 1 104 ? 50.251 101.500 -3.599 1.00 15.31 83 VAL B C 1
ATOM 2198 O O . VAL B 1 104 ? 50.185 101.912 -4.759 1.00 15.92 83 VAL B O 1
ATOM 2202 N N . ILE B 1 105 ? 49.273 100.811 -3.010 1.00 14.62 84 ILE B N 1
ATOM 2203 C CA . ILE B 1 105 ? 48.129 100.377 -3.749 1.00 14.90 84 ILE B CA 1
ATOM 2204 C C . ILE B 1 105 ? 47.235 101.521 -4.226 1.00 15.84 84 ILE B C 1
ATOM 2205 O O . ILE B 1 105 ? 47.008 101.654 -5.426 1.00 16.37 84 ILE B O 1
ATOM 2210 N N . GLU B 1 106 ? 46.696 102.306 -3.312 1.00 16.50 85 GLU B N 1
ATOM 2211 C CA . GLU B 1 106 ? 45.747 103.374 -3.687 1.00 17.90 85 GLU B CA 1
ATOM 2212 C C . GLU B 1 106 ? 46.348 104.441 -4.626 1.00 18.53 85 GLU B C 1
ATOM 2213 O O . GLU B 1 106 ? 45.728 104.772 -5.639 1.00 19.02 85 GLU B O 1
ATOM 2219 N N . PRO B 1 107 ? 47.562 104.950 -4.335 1.00 18.48 86 PRO B N 1
ATOM 2220 C CA . PRO B 1 107 ? 48.119 105.912 -5.324 1.00 19.42 86 PRO B CA 1
ATOM 2221 C C . PRO B 1 107 ? 48.287 105.339 -6.727 1.00 20.08 86 PRO B C 1
ATOM 2222 O O . PRO B 1 107 ? 48.049 106.044 -7.697 1.00 20.59 86 PRO B O 1
ATOM 2226 N N . ALA B 1 108 ? 48.664 104.064 -6.827 1.00 19.58 87 ALA B N 1
ATOM 2227 C CA . ALA B 1 108 ? 48.786 103.414 -8.134 1.00 20.38 87 ALA B CA 1
ATOM 2228 C C . ALA B 1 108 ? 47.425 103.334 -8.853 1.00 20.61 87 ALA B C 1
ATOM 2229 O O . ALA B 1 108 ? 47.308 103.747 -10.017 1.00 21.28 87 ALA B O 1
ATOM 2231 N N . LEU B 1 109 ? 46.404 102.826 -8.152 1.00 19.91 88 LEU B N 1
ATOM 2232 C CA . LEU B 1 109 ? 45.053 102.735 -8.722 1.00 20.51 88 LEU B CA 1
ATOM 2233 C C . LEU B 1 109 ? 44.534 104.119 -9.156 1.00 22.12 88 LEU B C 1
ATOM 2234 O O . LEU B 1 109 ? 43.969 104.266 -10.276 1.00 22.84 88 LEU B O 1
ATOM 2239 N N . ALA B 1 110 ? 44.769 105.127 -8.316 1.00 22.39 89 ALA B N 1
ATOM 2240 C CA . ALA B 1 110 ? 44.224 106.469 -8.531 1.00 24.15 89 ALA B CA 1
ATOM 2241 C C . ALA B 1 110 ? 44.780 107.100 -9.817 1.00 26.12 89 ALA B C 1
ATOM 2242 O O . ALA B 1 110 ? 44.099 107.896 -10.471 1.00 28.36 89 ALA B O 1
ATOM 2244 N N . ARG B 1 111 ? 46.001 106.738 -10.209 1.00 26.80 90 ARG B N 1
ATOM 2245 C CA . ARG B 1 111 ? 46.572 107.299 -11.412 1.00 28.93 90 ARG B CA 1
ATOM 2246 C C . ARG B 1 111 ? 46.364 106.414 -12.631 1.00 29.59 90 ARG B C 1
ATOM 2247 O O . ARG B 1 111 ? 46.794 106.752 -13.718 1.00 29.77 90 ARG B O 1
ATOM 2255 N N . GLY B 1 112 ? 45.689 105.282 -12.442 1.00 28.20 91 GLY B N 1
ATOM 2256 C CA . GLY B 1 112 ? 45.315 104.413 -13.539 1.00 28.25 91 GLY B CA 1
ATOM 2257 C C . GLY B 1 112 ? 46.138 103.145 -13.678 1.00 27.63 91 GLY B C 1
ATOM 2258 O O . GLY B 1 112 ? 45.828 102.310 -14.523 1.00 27.63 91 GLY B O 1
ATOM 2259 N N . ASP B 1 113 ? 47.182 102.993 -12.860 1.00 26.96 92 ASP B N 1
ATOM 2260 C CA . ASP B 1 113 ? 48.001 101.786 -12.896 1.00 26.04 92 ASP B CA 1
ATOM 2261 C C . ASP B 1 113 ? 47.230 100.652 -12.248 1.00 24.54 92 ASP B C 1
ATOM 2262 O O . ASP B 1 113 ? 46.394 100.870 -11.386 1.00 23.44 92 ASP B O 1
ATOM 2267 N N . TRP B 1 114 ? 47.506 99.427 -12.692 1.00 23.93 93 TRP B N 1
ATOM 2268 C CA . TRP B 1 114 ? 46.913 98.250 -12.088 1.00 22.39 93 TRP B CA 1
ATOM 2269 C C . TRP B 1 114 ? 47.894 97.742 -11.083 1.00 21.12 93 TRP B C 1
ATOM 2270 O O . TRP B 1 114 ? 49.107 98.006 -11.202 1.00 21.62 93 TRP B O 1
ATOM 2281 N N . VAL B 1 115 ? 47.391 97.061 -10.055 1.00 19.18 94 VAL B N 1
ATOM 2282 C CA . VAL B 1 115 ? 48.233 96.523 -8.998 1.00 18.06 94 VAL B CA 1
ATOM 2283 C C . VAL B 1 115 ? 47.950 95.028 -8.827 1.00 17.29 94 VAL B C 1
ATOM 2284 O O . VAL B 1 115 ? 46.807 94.625 -8.816 1.00 17.23 94 VAL B O 1
ATOM 2288 N N . VAL B 1 116 ? 48.999 94.217 -8.787 1.00 16.85 95 VAL B N 1
ATOM 2289 C CA . VAL B 1 116 ? 48.879 92.793 -8.501 1.00 16.29 95 VAL B CA 1
ATOM 2290 C C . VAL B 1 116 ? 49.651 92.564 -7.201 1.00 15.81 95 VAL B C 1
ATOM 2291 O O . VAL B 1 116 ? 50.850 92.906 -7.102 1.00 16.09 95 VAL B O 1
ATOM 2295 N N . SER B 1 117 ? 48.953 92.090 -6.169 1.00 15.06 96 SER B N 1
ATOM 2296 C CA . SER B 1 117 ? 49.605 91.731 -4.897 1.00 14.43 96 SER B CA 1
ATOM 2297 C C . SER B 1 117 ? 49.603 90.215 -4.672 1.00 14.43 96 SER B C 1
ATOM 2298 O O . SER B 1 117 ? 48.558 89.547 -4.776 1.00 13.69 96 SER B O 1
ATOM 2301 N N . ASP B 1 118 ? 50.796 89.691 -4.372 1.00 14.76 97 ASP B N 1
ATOM 2302 C CA . ASP B 1 118 ? 50.950 88.361 -3.856 1.00 15.50 97 ASP B CA 1
ATOM 2303 C C . ASP B 1 118 ? 50.497 88.405 -2.396 1.00 14.35 97 ASP B C 1
ATOM 2304 O O . ASP B 1 118 ? 51.247 88.797 -1.511 1.00 13.75 97 ASP B O 1
ATOM 2309 N N . ARG B 1 119 ? 49.234 88.040 -2.205 1.00 13.76 98 ARG B N 1
ATOM 2310 C CA . ARG B 1 119 ? 48.507 87.945 -0.914 1.00 13.80 98 ARG B CA 1
ATOM 2311 C C . ARG B 1 119 ? 47.953 89.295 -0.460 1.00 12.63 98 ARG B C 1
ATOM 2312 O O . ARG B 1 119 ? 48.528 90.365 -0.748 1.00 12.05 98 ARG B O 1
ATOM 2320 N N . PHE B 1 120 ? 46.817 89.220 0.227 1.00 11.59 99 PHE B N 1
ATOM 2321 C CA . PHE B 1 120 ? 46.129 90.402 0.791 1.00 11.13 99 PHE B CA 1
ATOM 2322 C C . PHE B 1 120 ? 45.298 89.892 1.993 1.00 10.45 99 PHE 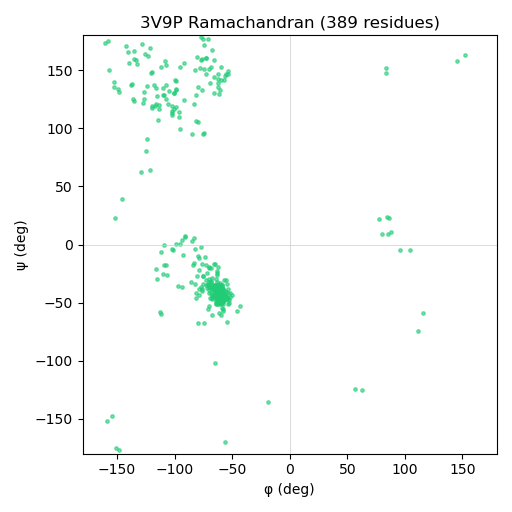B C 1
ATOM 2323 O O . PHE B 1 120 ? 45.674 88.894 2.639 1.00 10.23 99 PHE B O 1
ATOM 2331 N N . THR B 1 121 ? 44.158 90.499 2.269 1.00 10.39 100 THR B N 1
ATOM 2332 C CA . THR B 1 121 ? 43.405 90.231 3.497 1.00 10.11 100 THR B CA 1
ATOM 2333 C C . THR B 1 121 ? 42.904 88.805 3.566 1.00 9.80 100 THR B C 1
ATOM 2334 O O . THR B 1 121 ? 42.868 88.247 4.662 1.00 9.48 100 THR B O 1
ATOM 2338 N N . ASP B 1 122 ? 42.521 88.217 2.435 1.00 9.93 101 ASP B N 1
ATOM 2339 C CA . ASP B 1 122 ? 42.078 86.779 2.426 1.00 10.04 101 ASP B CA 1
ATOM 2340 C C . ASP B 1 122 ? 43.109 85.859 3.095 1.00 9.63 101 ASP B C 1
ATOM 2341 O O . ASP B 1 122 ? 42.741 84.952 3.820 1.00 10.04 101 ASP B O 1
ATOM 2346 N N . ALA B 1 123 ? 44.404 86.084 2.824 1.00 9.21 102 ALA B N 1
ATOM 2347 C CA . ALA B 1 123 ? 45.506 85.387 3.501 1.00 9.08 102 ALA B CA 1
ATOM 2348 C C . ALA B 1 123 ? 45.433 85.469 5.013 1.00 9.04 102 ALA B C 1
ATOM 2349 O O . ALA B 1 123 ? 45.576 84.463 5.710 1.00 9.04 102 ALA B O 1
ATOM 2351 N N . THR B 1 124 ? 45.177 86.665 5.537 1.00 9.33 103 THR B N 1
ATOM 2352 C CA . THR B 1 124 ? 45.065 86.880 6.972 1.00 9.56 103 THR B CA 1
ATOM 2353 C C . THR B 1 124 ? 43.920 86.094 7.557 1.00 9.70 103 THR B C 1
ATOM 2354 O O . THR B 1 124 ? 44.062 85.381 8.570 1.00 9.72 103 THR B O 1
ATOM 2358 N N . PHE B 1 125 ? 42.764 86.177 6.916 1.00 10.07 104 PHE B N 1
ATOM 2359 C CA . PHE B 1 125 ? 41.647 85.367 7.343 1.00 10.36 104 PHE B CA 1
ATOM 2360 C C . PHE B 1 125 ? 41.981 83.863 7.327 1.00 10.42 104 PHE B C 1
ATOM 2361 O O . PHE B 1 125 ? 41.692 83.141 8.283 1.00 10.16 104 PHE B O 1
ATOM 2369 N N . ALA B 1 126 ? 42.590 83.391 6.238 1.00 10.39 105 ALA B N 1
ATOM 2370 C CA . ALA B 1 126 ? 42.824 81.951 6.084 1.00 10.42 105 ALA B CA 1
ATOM 2371 C C . ALA B 1 126 ? 43.770 81.400 7.172 1.00 10.49 105 ALA B C 1
ATOM 2372 O O . ALA B 1 126 ? 43.458 80.420 7.844 1.00 10.27 105 ALA B O 1
ATOM 2374 N N . TYR B 1 127 ? 44.927 82.045 7.338 1.00 10.48 106 TYR B N 1
ATOM 2375 C CA . TYR B 1 127 ? 45.947 81.568 8.247 1.00 10.86 106 TYR B CA 1
ATOM 2376 C C . TYR B 1 127 ? 45.681 81.959 9.718 1.00 10.63 106 TYR B C 1
ATOM 2377 O O . TYR B 1 127 ? 45.825 81.156 10.632 1.00 10.19 106 TYR B O 1
ATOM 2386 N N . GLN B 1 128 ? 45.317 83.226 9.958 1.00 10.75 107 GLN B N 1
ATOM 2387 C CA . GLN B 1 128 ? 45.087 83.669 11.362 1.00 10.87 107 GLN B CA 1
ATOM 2388 C C . GLN B 1 128 ? 43.765 83.161 11.896 1.00 11.24 107 GLN B C 1
ATOM 2389 O O . GLN B 1 128 ? 43.658 82.755 13.077 1.00 11.59 107 GLN B O 1
ATOM 2395 N N . GLY B 1 129 ? 42.747 83.198 11.036 1.00 11.16 108 GLY B N 1
ATOM 2396 C CA . GLY B 1 129 ? 41.410 82.735 11.392 1.00 11.33 108 GLY B CA 1
ATOM 2397 C C . GLY B 1 129 ? 41.291 81.239 11.316 1.00 11.59 108 GLY B C 1
ATOM 2398 O O . GLY B 1 129 ? 41.134 80.556 12.341 1.00 11.97 108 GLY B O 1
ATOM 2399 N N . GLY B 1 130 ? 41.375 80.717 10.106 1.00 11.31 109 GLY B N 1
ATOM 2400 C CA . GLY B 1 130 ? 41.256 79.251 9.919 1.00 11.51 109 GLY B CA 1
ATOM 2401 C C . GLY B 1 130 ? 42.348 78.503 10.651 1.00 11.65 109 GLY B C 1
ATOM 2402 O O . GLY B 1 130 ? 42.066 77.708 11.506 1.00 12.05 109 GLY B O 1
ATOM 2403 N N . GLY B 1 131 ? 43.609 78.795 10.327 1.00 11.70 110 GLY B N 1
ATOM 2404 C CA . GLY B 1 131 ? 44.718 78.121 10.927 1.00 12.22 110 GLY B CA 1
ATOM 2405 C C . GLY B 1 131 ? 44.852 78.342 12.422 1.00 12.86 110 GLY B C 1
ATOM 2406 O O . GLY B 1 131 ? 44.921 77.382 13.193 1.00 13.30 110 GLY B O 1
ATOM 2407 N N . ARG B 1 132 ? 44.842 79.611 12.848 1.00 13.46 111 ARG B N 1
ATOM 2408 C CA . ARG B 1 132 ? 45.149 79.936 14.249 1.00 14.22 111 ARG B CA 1
ATOM 2409 C C . ARG B 1 132 ? 43.953 80.233 15.165 1.00 14.95 111 ARG B C 1
ATOM 2410 O O . ARG B 1 132 ? 44.123 80.359 16.380 1.00 15.41 111 ARG B O 1
ATOM 2418 N N . GLY B 1 133 ? 42.739 80.269 14.620 1.00 15.40 112 GLY B N 1
ATOM 2419 C CA . GLY B 1 133 ? 41.532 80.379 15.432 1.00 16.10 112 GLY B CA 1
ATOM 2420 C C . GLY B 1 133 ? 41.141 81.798 15.813 1.00 16.99 112 GLY B C 1
ATOM 2421 O O . GLY B 1 133 ? 40.270 81.968 16.631 1.00 17.31 112 GLY B O 1
ATOM 2422 N N . LEU B 1 134 ? 41.785 82.826 15.250 1.00 17.20 113 LEU B N 1
ATOM 2423 C CA . LEU B 1 134 ? 41.394 84.220 15.565 1.00 17.85 113 LEU B CA 1
ATOM 2424 C C . LEU B 1 134 ? 39.932 84.400 15.134 1.00 18.20 113 LEU B C 1
ATOM 2425 O O . LEU B 1 134 ? 39.558 83.973 14.020 1.00 17.84 113 LEU B O 1
ATOM 2430 N N . PRO B 1 135 ? 39.084 84.992 16.005 1.00 18.55 114 PRO B N 1
ATOM 2431 C CA . PRO B 1 135 ? 37.661 85.027 15.649 1.00 18.94 114 PRO B CA 1
ATOM 2432 C C . PRO B 1 135 ? 37.327 85.820 14.369 1.00 18.66 114 PRO B C 1
ATOM 2433 O O . PRO B 1 135 ? 37.906 86.883 14.098 1.00 17.26 114 PRO B O 1
ATOM 2437 N N . ARG B 1 136 ? 36.415 85.274 13.570 1.00 18.68 115 ARG B N 1
ATOM 2438 C CA . ARG B 1 136 ? 36.058 85.885 12.301 1.00 19.56 115 ARG B CA 1
ATOM 2439 C C . ARG B 1 136 ? 35.543 87.310 12.510 1.00 19.80 115 ARG B C 1
ATOM 2440 O O . ARG B 1 136 ? 35.854 88.219 11.719 1.00 17.81 115 ARG B O 1
ATOM 2448 N N . ASP B 1 137 ? 34.777 87.522 13.576 1.00 20.66 116 ASP B N 1
ATOM 2449 C CA . ASP B 1 137 ? 34.227 88.877 13.835 1.00 22.24 116 ASP B CA 1
ATOM 2450 C C . ASP B 1 137 ? 35.345 89.946 14.049 1.00 20.26 116 ASP B C 1
ATOM 2451 O O . ASP B 1 137 ? 35.274 91.068 13.524 1.00 19.35 116 ASP B O 1
ATOM 2456 N N . LYS B 1 138 ? 36.405 89.566 14.745 1.00 18.93 117 LYS B N 1
ATOM 2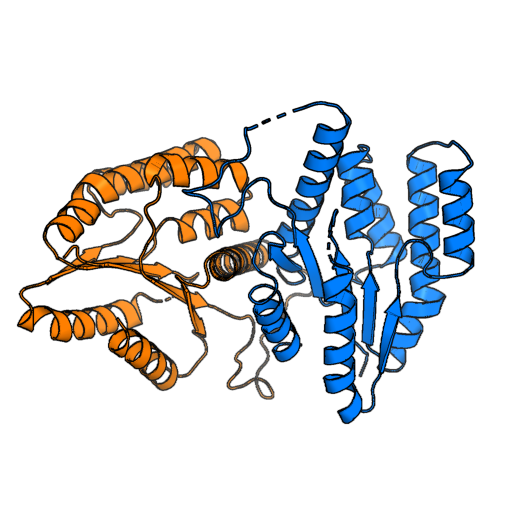457 C CA . LYS B 1 138 ? 37.562 90.437 14.927 1.00 17.84 117 LYS B CA 1
ATOM 2458 C C . LYS B 1 138 ? 38.229 90.756 13.568 1.00 15.39 117 LYS B C 1
ATOM 2459 O O . LYS B 1 138 ? 38.592 91.897 13.286 1.00 13.82 117 LYS B O 1
ATOM 2465 N N . LEU B 1 139 ? 38.398 89.718 12.754 1.00 13.99 118 LEU B N 1
ATOM 2466 C CA . LEU B 1 139 ? 39.054 89.862 11.464 1.00 12.98 118 LEU B CA 1
ATOM 2467 C C . LEU B 1 139 ? 38.258 90.792 10.579 1.00 12.77 118 LEU B C 1
ATOM 2468 O O . LEU B 1 139 ? 38.807 91.683 9.933 1.00 11.95 118 LEU B O 1
ATOM 2473 N N . GLU B 1 140 ? 36.951 90.564 10.513 1.00 13.12 119 GLU B N 1
ATOM 2474 C CA . GLU B 1 140 ? 36.074 91.432 9.705 1.00 13.72 119 GLU B CA 1
ATOM 2475 C C . GLU B 1 140 ? 36.053 92.904 10.144 1.00 13.37 119 GLU B C 1
ATOM 2476 O O . GLU B 1 140 ? 36.021 93.806 9.304 1.00 12.91 119 GLU B O 1
ATOM 2482 N N . ALA B 1 141 ? 36.077 93.150 11.455 1.00 13.12 120 ALA B N 1
ATOM 2483 C CA . ALA B 1 141 ? 36.136 94.534 11.932 1.00 13.07 120 ALA B CA 1
ATOM 2484 C C . ALA B 1 141 ? 37.401 95.255 11.450 1.00 12.37 120 ALA B C 1
ATOM 2485 O O . ALA B 1 141 ? 37.380 96.423 11.096 1.00 12.24 120 ALA B O 1
ATOM 2487 N N . LEU B 1 142 ? 38.523 94.563 11.454 1.00 11.85 121 LEU B N 1
ATOM 2488 C CA . LEU B 1 142 ? 39.768 95.216 10.997 1.00 11.38 121 LEU B CA 1
ATOM 2489 C C . LEU B 1 142 ? 39.736 95.417 9.505 1.00 11.53 121 LEU B C 1
ATOM 2490 O O . LEU B 1 142 ? 40.169 96.469 9.032 1.00 11.44 121 LEU B O 1
ATOM 2495 N N . GLU B 1 143 ? 39.164 94.454 8.771 1.00 11.85 122 GLU B N 1
ATOM 2496 C CA . GLU B 1 143 ? 39.011 94.567 7.309 1.00 12.47 122 GLU B CA 1
ATOM 2497 C C . GLU B 1 143 ? 38.187 95.803 6.969 1.00 13.07 122 GLU B C 1
ATOM 2498 O O . GLU B 1 143 ? 38.577 96.584 6.107 1.00 12.88 122 GLU B O 1
ATOM 2504 N N . ARG B 1 144 ? 37.036 95.965 7.628 1.00 13.93 123 ARG B N 1
ATOM 2505 C CA . ARG B 1 144 ? 36.190 97.145 7.390 1.00 14.67 123 ARG B CA 1
ATOM 2506 C C . ARG B 1 144 ? 36.923 98.437 7.810 1.00 14.55 123 ARG B C 1
ATOM 2507 O O . ARG B 1 144 ? 36.838 99.462 7.136 1.00 15.60 123 ARG B O 1
ATOM 2509 N N . TRP B 1 145 ? 37.683 98.378 8.900 1.00 13.82 124 TRP B N 1
ATOM 2510 C CA . TRP B 1 145 ? 38.334 99.577 9.430 1.00 13.46 124 TRP B CA 1
ATOM 2511 C C . TRP B 1 145 ? 39.410 100.062 8.457 1.00 13.48 124 TRP B C 1
ATOM 2512 O O . TRP B 1 145 ? 39.479 101.250 8.122 1.00 13.67 124 TRP B O 1
ATOM 2523 N N . VAL B 1 146 ? 40.209 99.121 7.957 1.00 13.24 125 VAL B N 1
ATOM 2524 C CA . VAL B 1 146 ? 41.339 99.433 7.074 1.00 13.42 125 VAL B CA 1
ATOM 2525 C C . VAL B 1 146 ? 40.900 99.778 5.646 1.00 14.34 125 VAL B C 1
ATOM 2526 O O . VAL B 1 146 ? 41.459 100.688 5.015 1.00 15.97 125 VAL B O 1
ATOM 2530 N N . GLN B 1 147 ? 39.899 99.068 5.157 1.00 15.01 126 GLN B N 1
ATOM 2531 C CA . GLN B 1 147 ? 39.535 99.060 3.734 1.00 16.15 126 GLN B CA 1
ATOM 2532 C C . GLN B 1 147 ? 38.206 99.788 3.463 1.00 18.04 126 GLN B C 1
ATOM 2533 O O . GLN B 1 147 ? 37.913 100.119 2.327 1.00 18.75 126 GLN B O 1
ATOM 2539 N N . GLY B 1 148 ? 37.386 100.015 4.492 1.00 19.55 127 GLY B N 1
ATOM 2540 C CA . GLY B 1 148 ? 36.049 100.582 4.230 1.00 21.19 127 GLY B CA 1
ATOM 2541 C C . GLY B 1 148 ? 35.366 99.641 3.262 1.00 22.55 127 GLY B C 1
ATOM 2542 O O . GLY B 1 148 ? 35.259 98.450 3.522 1.00 22.60 127 GLY B O 1
ATOM 2543 N N . GLY B 1 149 ? 34.910 100.156 2.130 1.00 23.91 128 GLY B N 1
ATOM 2544 C CA . GLY B 1 149 ? 34.312 99.290 1.104 1.00 24.88 128 GLY B CA 1
ATOM 2545 C C . GLY B 1 149 ? 35.247 98.730 0.042 1.00 24.77 128 GLY B C 1
ATOM 2546 O O . GLY B 1 149 ? 34.793 98.115 -0.906 1.00 26.55 128 GLY B O 1
ATOM 2547 N N . PHE B 1 150 ? 36.547 98.944 0.181 1.00 23.46 129 PHE B N 1
ATOM 2548 C CA . PHE B 1 150 ? 37.509 98.546 -0.846 1.00 22.68 129 PHE B CA 1
ATOM 2549 C C . PHE B 1 150 ? 37.761 97.058 -0.828 1.00 21.10 129 PHE B C 1
ATOM 2550 O O . PHE B 1 150 ? 37.954 96.439 0.239 1.00 19.48 129 PHE B O 1
ATOM 2558 N N . GLN B 1 151 ? 37.720 96.476 -2.009 1.00 20.54 130 GLN B N 1
ATOM 2559 C CA . GLN B 1 151 ? 38.080 95.087 -2.189 1.00 20.05 130 GLN B CA 1
ATOM 2560 C C . GLN B 1 151 ? 38.878 94.950 -3.461 1.00 19.43 130 GLN B C 1
ATOM 2561 O O . GLN B 1 151 ? 38.747 95.765 -4.367 1.00 19.53 130 GLN B O 1
ATOM 2567 N N . PRO B 1 152 ? 39.701 93.890 -3.550 1.00 18.17 131 PRO B N 1
ATOM 2568 C CA . PRO B 1 152 ? 40.252 93.588 -4.838 1.00 18.15 131 PRO B CA 1
ATOM 2569 C C . PRO B 1 152 ? 39.147 93.411 -5.877 1.00 18.69 131 PRO B C 1
ATOM 2570 O O . PRO B 1 152 ? 38.057 92.887 -5.572 1.00 18.15 131 PRO B O 1
ATOM 2574 N N . ASP B 1 153 ? 39.460 93.812 -7.105 1.00 18.98 132 ASP B N 1
ATOM 2575 C CA . ASP B 1 153 ? 38.580 93.576 -8.225 1.00 19.85 132 ASP B CA 1
ATOM 2576 C C . ASP B 1 153 ? 38.548 92.100 -8.575 1.00 19.38 132 ASP B C 1
ATOM 2577 O O . ASP B 1 153 ? 37.542 91.565 -9.035 1.00 19.97 132 ASP B O 1
ATOM 2582 N N . LEU B 1 154 ? 39.667 91.430 -8.364 1.00 18.48 133 LEU B N 1
ATOM 2583 C CA . LEU B 1 154 ? 39.767 90.020 -8.689 1.00 17.88 133 LEU B CA 1
ATOM 2584 C C . LEU B 1 154 ? 40.797 89.392 -7.772 1.00 16.29 133 LEU B C 1
ATOM 2585 O O . LEU B 1 154 ? 41.844 89.978 -7.524 1.00 15.98 133 LEU B O 1
ATOM 2590 N N . THR B 1 155 ? 40.506 88.190 -7.309 1.00 15.31 134 THR B N 1
ATOM 2591 C CA . THR B 1 155 ? 41.423 87.424 -6.507 1.00 14.27 134 THR B CA 1
ATOM 2592 C C . THR B 1 155 ? 41.563 86.045 -7.155 1.00 14.14 134 THR B C 1
ATOM 2593 O O . THR B 1 155 ? 40.560 85.346 -7.405 1.00 14.67 134 THR B O 1
ATOM 2597 N N . VAL B 1 156 ? 42.793 85.692 -7.512 1.00 13.79 135 VAL B N 1
ATOM 2598 C CA . VAL B 1 156 ? 43.046 84.381 -8.081 1.00 13.84 135 VAL B CA 1
ATOM 2599 C C . VAL B 1 156 ? 43.511 83.467 -6.946 1.00 13.36 135 VAL B C 1
ATOM 2600 O O . VAL B 1 156 ? 44.627 83.596 -6.443 1.00 12.73 135 VAL B O 1
ATOM 2604 N N . LEU B 1 157 ? 42.657 82.529 -6.571 1.00 13.73 136 LEU B N 1
ATOM 2605 C CA . LEU B 1 157 ? 42.958 81.569 -5.485 1.00 13.56 136 LEU B CA 1
ATOM 2606 C C . LEU B 1 157 ? 43.496 80.257 -6.058 1.00 14.36 136 LEU B C 1
ATOM 2607 O O . LEU B 1 157 ? 42.798 79.561 -6.791 1.00 14.39 136 LEU B O 1
ATOM 2612 N N . PHE B 1 158 ? 44.756 79.965 -5.764 1.00 14.53 137 PHE B N 1
ATOM 2613 C CA . PHE B 1 158 ? 45.359 78.692 -6.116 1.00 15.69 137 PHE B CA 1
ATOM 2614 C C . PHE B 1 158 ? 45.047 77.677 -5.035 1.00 14.97 137 PHE B C 1
ATOM 2615 O O . PHE B 1 158 ? 45.706 77.600 -3.997 1.00 14.85 137 PHE B O 1
ATOM 2623 N N . ASP B 1 159 ? 43.989 76.926 -5.268 1.00 16.18 138 ASP B N 1
ATOM 2624 C CA . ASP B 1 159 ? 43.557 75.878 -4.335 1.00 15.99 138 ASP B CA 1
ATOM 2625 C C . ASP B 1 159 ? 44.499 74.680 -4.374 1.00 16.83 138 ASP B C 1
ATOM 2626 O O . ASP B 1 159 ? 45.061 74.355 -5.409 1.00 15.72 138 ASP B O 1
ATOM 2631 N N . VAL B 1 160 ? 44.662 74.041 -3.212 1.00 18.29 139 VAL B N 1
ATOM 2632 C CA . VAL B 1 160 ? 45.490 72.847 -3.088 1.00 19.24 139 VAL B CA 1
ATOM 2633 C C . VAL B 1 160 ? 44.552 71.787 -2.497 1.00 20.06 139 VAL B C 1
ATOM 2634 O O . VAL B 1 160 ? 44.395 71.712 -1.271 1.00 20.78 139 VAL B O 1
ATOM 2638 N N . PRO B 1 161 ? 43.875 71.023 -3.376 1.00 20.16 140 PRO B N 1
ATOM 2639 C CA . PRO B 1 161 ? 42.907 69.999 -3.003 1.00 21.41 140 PRO B CA 1
ATOM 2640 C C . PRO B 1 161 ? 43.607 68.748 -2.491 1.00 21.25 140 PRO B C 1
ATOM 2641 O O . PRO B 1 161 ? 44.797 68.605 -2.712 1.00 19.56 140 PRO B O 1
ATOM 2645 N N . PRO B 1 162 ? 42.892 67.898 -1.736 1.00 22.11 141 PRO B N 1
ATOM 2646 C CA . PRO B 1 162 ? 43.597 66.773 -1.118 1.00 22.10 141 PRO B CA 1
ATOM 2647 C C . PRO B 1 162 ? 44.027 65.686 -2.139 1.00 21.80 141 PRO B C 1
ATOM 2648 O O . PRO B 1 162 ? 45.001 64.994 -1.906 1.00 22.69 141 PRO B O 1
ATOM 2652 N N . GLN B 1 163 ? 43.332 65.594 -3.278 1.00 21.40 142 GLN B N 1
ATOM 2653 C CA . GLN B 1 163 ? 43.659 64.635 -4.337 1.00 20.26 142 GLN B CA 1
ATOM 2654 C C . GLN B 1 163 ? 43.791 65.338 -5.710 1.00 19.41 142 GLN B C 1
ATOM 2655 O O . GLN B 1 163 ? 43.509 66.541 -5.823 1.00 18.26 142 GLN B O 1
ATOM 2661 N N . ILE B 1 164 ? 44.229 64.606 -6.724 1.00 17.96 143 ILE B N 1
ATOM 2662 C CA . ILE B 1 164 ? 44.467 65.184 -8.062 1.00 17.90 143 ILE B CA 1
ATOM 2663 C C . ILE B 1 164 ? 43.292 64.802 -8.944 1.00 18.39 143 ILE B C 1
ATOM 2664 O O . ILE B 1 164 ? 43.147 63.622 -9.276 1.00 17.74 143 ILE B O 1
ATOM 2669 N N . ALA B 1 165 ? 42.461 65.781 -9.344 1.00 18.62 144 ALA B N 1
ATOM 2670 C CA . ALA B 1 165 ? 41.250 65.465 -10.132 1.00 19.05 144 ALA B CA 1
ATOM 2671 C C . ALA B 1 165 ? 41.603 64.817 -11.489 1.00 19.27 144 ALA B C 1
ATOM 2672 O O . ALA B 1 165 ? 40.921 63.882 -11.942 1.00 20.42 144 ALA B O 1
ATOM 2674 N N . SER B 1 166 ? 42.718 65.247 -12.087 1.00 18.98 145 SER B N 1
ATOM 2675 C CA A SER B 1 166 ? 43.177 64.739 -13.384 0.50 18.82 145 SER B CA 1
ATOM 2676 C CA B SER B 1 166 ? 43.159 64.717 -13.388 0.50 18.95 145 SER B CA 1
ATOM 2677 C C . SER B 1 166 ? 43.860 63.352 -13.291 1.00 18.63 145 SER B C 1
ATOM 2678 O O . SER B 1 166 ? 44.353 62.842 -14.277 1.00 17.73 145 SER B O 1
ATOM 2683 N N . ALA B 1 167 ? 43.900 62.780 -12.089 1.00 18.10 146 ALA B N 1
ATOM 2684 C CA . ALA B 1 167 ? 44.418 61.443 -11.849 1.00 19.02 146 ALA B CA 1
ATOM 2685 C C . ALA B 1 167 ? 43.623 60.783 -10.725 1.00 19.73 146 ALA B C 1
ATOM 2686 O O . ALA B 1 167 ? 44.180 60.046 -9.938 1.00 20.24 146 ALA B O 1
ATOM 2688 N N . ARG B 1 168 ? 42.310 60.995 -10.704 1.00 20.52 147 ARG B N 1
ATOM 2689 C CA . ARG B 1 168 ? 41.493 60.617 -9.550 1.00 21.67 147 ARG B CA 1
ATOM 2690 C C . ARG B 1 168 ? 41.380 59.115 -9.323 1.00 21.86 147 ARG B C 1
ATOM 2691 O O . ARG B 1 168 ? 41.390 58.660 -8.185 1.00 22.90 147 ARG B O 1
ATOM 2693 N N . ARG B 1 169 ? 41.284 58.332 -10.379 1.00 22.21 148 ARG B N 1
ATOM 2694 C CA . ARG B 1 169 ? 41.177 56.877 -10.192 1.00 23.11 148 ARG B CA 1
ATOM 2695 C C . ARG B 1 169 ? 42.537 56.191 -10.026 1.00 21.12 148 ARG B C 1
ATOM 2696 O O . ARG B 1 169 ? 42.603 55.067 -9.502 1.00 20.18 148 ARG B O 1
ATOM 2704 N N . GLY B 1 170 ? 43.616 56.868 -10.427 1.00 18.84 149 GLY B N 1
ATOM 2705 C CA . GLY B 1 170 ? 44.929 56.246 -10.462 1.00 18.65 149 GLY B CA 1
ATOM 2706 C C . GLY B 1 170 ? 45.977 56.673 -9.461 1.00 18.05 149 GLY B C 1
ATOM 2707 O O . GLY B 1 170 ? 47.081 56.152 -9.506 1.00 17.84 149 GLY B O 1
ATOM 2708 N N . ALA B 1 171 ? 45.637 57.624 -8.584 1.00 17.77 150 ALA B N 1
ATOM 2709 C CA . ALA B 1 171 ? 46.529 58.106 -7.537 1.00 17.32 150 ALA B CA 1
ATOM 2710 C C . ALA B 1 171 ? 45.755 58.552 -6.303 1.00 17.21 150 ALA B C 1
ATOM 2711 O O . ALA B 1 171 ? 44.756 59.261 -6.424 1.00 16.90 150 ALA B O 1
ATOM 2713 N N . VAL B 1 172 ? 46.214 58.125 -5.120 1.00 17.52 151 VAL B N 1
ATOM 2714 C CA . VAL B 1 172 ? 45.590 58.532 -3.860 1.00 18.29 151 VAL B CA 1
ATOM 2715 C C . VAL B 1 172 ? 46.675 58.896 -2.856 1.00 18.23 151 VAL B C 1
ATOM 2716 O O . VAL B 1 172 ? 47.596 58.113 -2.635 1.00 18.18 151 VAL B O 1
ATOM 2720 N N . ARG B 1 173 ? 46.598 60.094 -2.298 1.00 17.94 152 ARG B N 1
ATOM 2721 C CA . ARG B 1 173 ? 47.486 60.481 -1.208 1.00 18.43 152 ARG B CA 1
ATOM 2722 C C . ARG B 1 173 ? 46.884 59.939 0.077 1.00 19.30 152 ARG B C 1
ATOM 2723 O O . ARG B 1 173 ? 45.747 60.282 0.432 1.00 20.45 152 ARG B O 1
ATOM 2731 N N . MET B 1 174 ? 47.628 59.108 0.780 1.00 20.00 153 MET B N 1
ATOM 2732 C CA . MET B 1 174 ? 47.076 58.393 1.926 1.00 21.53 153 MET B CA 1
ATOM 2733 C C . MET B 1 174 ? 47.028 59.301 3.147 1.00 21.86 153 MET B C 1
ATOM 2734 O O . MET B 1 174 ? 47.988 60.010 3.429 1.00 21.31 153 MET B O 1
ATOM 2739 N N . PRO B 1 175 ? 45.905 59.272 3.871 1.00 23.04 154 PRO B N 1
ATOM 2740 C CA . PRO B 1 175 ? 45.817 60.002 5.139 1.00 23.91 154 PRO B CA 1
ATOM 2741 C C . PRO B 1 175 ? 46.461 59.267 6.309 1.00 24.18 154 PRO B C 1
ATOM 2742 O O . PRO B 1 175 ? 46.693 58.062 6.247 1.00 24.34 154 PRO B O 1
ATOM 2746 N N . ASP B 1 176 ? 46.765 59.995 7.375 1.00 24.76 155 ASP B N 1
ATOM 2747 C CA . ASP B 1 176 ? 47.093 59.343 8.642 1.00 25.58 155 ASP B CA 1
ATOM 2748 C C . ASP B 1 176 ? 45.777 58.903 9.281 1.00 27.03 155 ASP B C 1
ATOM 2749 O O . ASP B 1 176 ? 44.735 59.533 9.044 1.00 26.79 155 ASP B O 1
ATOM 2754 N N . LYS B 1 177 ? 45.804 57.845 10.094 1.00 27.72 156 LYS B N 1
ATOM 2755 C CA . LYS B 1 177 ? 44.592 57.441 10.810 1.00 28.37 156 LYS B CA 1
ATOM 2756 C C . LYS B 1 177 ? 44.129 58.585 11.685 1.00 28.87 156 LYS B C 1
ATOM 2757 O O . LYS B 1 177 ? 42.928 58.848 11.758 1.00 30.42 156 LYS B O 1
ATOM 2759 N N . PHE B 1 178 ? 45.079 59.269 12.326 1.00 28.32 157 PHE B N 1
ATOM 2760 C CA . PHE B 1 178 ? 44.809 60.491 13.092 1.00 28.47 157 PHE B CA 1
ATOM 2761 C C . PHE B 1 178 ? 45.487 61.687 12.410 1.00 27.13 157 PHE B C 1
ATOM 2762 O O . PHE B 1 178 ? 46.728 61.755 12.304 1.00 26.91 157 PHE B O 1
ATOM 2764 N N . GLU B 1 179 ? 44.698 62.646 11.952 1.00 26.09 158 GLU B N 1
ATOM 2765 C CA . GLU B 1 179 ? 45.289 63.771 11.230 1.00 25.12 158 GLU B CA 1
ATOM 2766 C C . GLU B 1 179 ? 46.237 64.543 12.122 1.00 24.64 158 GLU B C 1
ATOM 2767 O O . GLU B 1 179 ? 45.911 64.825 13.277 1.00 25.08 158 GLU B O 1
ATOM 2773 N N . SER B 1 180 ? 47.408 64.901 11.600 1.00 22.95 159 SER B N 1
ATOM 2774 C CA . SER B 1 180 ? 48.390 65.658 12.387 1.00 22.73 159 SER B CA 1
ATOM 2775 C C . SER B 1 180 ? 47.969 67.136 12.593 1.00 21.80 159 SER B C 1
ATOM 2776 O O . SER B 1 180 ? 47.157 67.643 11.849 1.00 20.25 159 SER B O 1
ATOM 2779 N N . GLU B 1 181 ? 48.540 67.803 13.592 1.00 21.92 160 GLU B N 1
ATOM 2780 C CA . GLU B 1 181 ? 48.279 69.219 13.845 1.00 21.83 160 GLU B CA 1
ATOM 2781 C C . GLU B 1 181 ? 48.620 70.074 12.628 1.00 21.40 160 GLU B C 1
ATOM 2782 O O . GLU B 1 181 ? 47.893 71.026 12.295 1.00 20.61 160 GLU B O 1
ATOM 2784 N N . SER B 1 182 ? 49.729 69.760 11.965 1.00 20.89 161 SER B N 1
ATOM 2785 C CA . SER B 1 182 ? 50.141 70.551 10.814 1.00 20.66 161 SER B CA 1
ATOM 2786 C C . SER B 1 182 ? 49.184 70.397 9.637 1.00 18.50 161 SER B C 1
ATOM 2787 O O . SER B 1 182 ? 48.807 71.382 8.997 1.00 17.19 161 SER B O 1
ATOM 2790 N N . ASP B 1 183 ? 48.820 69.158 9.336 1.00 17.53 162 ASP B N 1
ATOM 2791 C CA . ASP B 1 183 ? 47.882 68.879 8.256 1.00 16.58 162 ASP B CA 1
ATOM 2792 C C . ASP B 1 183 ? 46.522 69.506 8.546 1.00 16.09 162 ASP B C 1
ATOM 2793 O O . ASP B 1 183 ? 45.878 70.050 7.6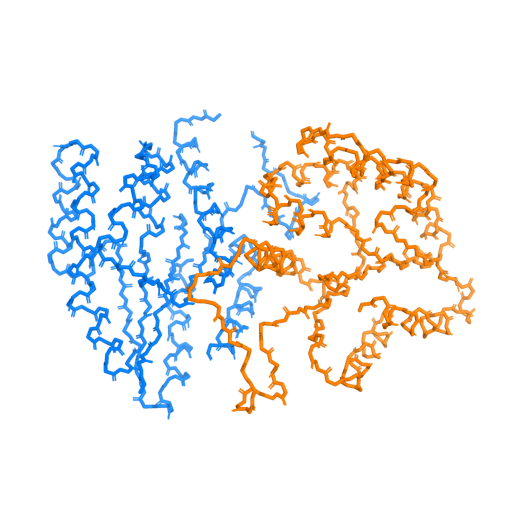36 1.00 15.43 162 ASP B O 1
ATOM 2798 N N . ALA B 1 184 ? 46.096 69.417 9.808 1.00 15.44 163 ALA B N 1
ATOM 2799 C CA . ALA B 1 184 ? 44.819 69.981 10.224 1.00 15.44 163 ALA B CA 1
ATOM 2800 C C . ALA B 1 184 ? 44.859 71.519 10.069 1.00 14.61 163 ALA B C 1
ATOM 2801 O O . ALA B 1 184 ? 43.889 72.095 9.643 1.00 14.25 163 ALA B O 1
ATOM 2803 N N . PHE B 1 185 ? 45.996 72.162 10.358 1.00 14.73 164 PHE B N 1
ATOM 2804 C CA . PHE B 1 185 ? 46.180 73.606 10.161 1.00 14.65 164 PHE B CA 1
ATOM 2805 C C . PHE B 1 185 ? 46.001 73.999 8.686 1.00 14.26 164 PHE B C 1
ATOM 2806 O O . PHE B 1 185 ? 45.301 74.945 8.345 1.00 13.71 164 PHE B O 1
ATOM 2814 N N . PHE B 1 186 ? 46.641 73.258 7.811 1.00 14.47 165 PHE B N 1
ATOM 2815 C CA . PHE B 1 186 ? 46.520 73.531 6.400 1.00 14.55 165 PHE B CA 1
ATOM 2816 C C . PHE B 1 186 ? 45.127 73.268 5.865 1.00 13.44 165 PHE B C 1
ATOM 2817 O O . PHE B 1 186 ? 44.676 74.002 5.022 1.00 12.44 165 PHE B O 1
ATOM 2825 N N . ALA B 1 187 ? 44.467 72.229 6.369 1.00 13.16 166 ALA B N 1
ATOM 2826 C CA . ALA B 1 187 ? 43.072 71.951 5.999 1.00 13.10 166 ALA B CA 1
ATOM 2827 C C . ALA B 1 187 ? 42.176 73.125 6.355 1.00 12.65 166 ALA B C 1
ATOM 2828 O O . ALA B 1 187 ? 41.321 73.519 5.554 1.00 12.85 166 ALA B O 1
ATOM 2830 N N . ARG B 1 188 ? 42.332 73.655 7.580 1.00 12.30 167 ARG B N 1
ATOM 2831 C CA . ARG B 1 188 ? 41.517 74.773 8.020 1.00 11.83 167 ARG B CA 1
ATOM 2832 C C . ARG B 1 188 ? 41.832 76.021 7.222 1.00 11.42 167 ARG B C 1
ATOM 2833 O O . ARG B 1 188 ? 40.951 76.846 6.946 1.00 11.32 167 ARG B O 1
ATOM 2841 N N . THR B 1 189 ? 43.104 76.214 6.903 1.00 10.95 168 THR B N 1
ATOM 2842 C CA . THR B 1 189 ? 43.502 77.374 6.158 1.00 10.74 168 THR B CA 1
ATOM 2843 C C . THR B 1 189 ? 42.891 77.307 4.761 1.00 10.84 168 THR B C 1
ATOM 2844 O O . THR B 1 189 ? 42.389 78.296 4.289 1.00 10.77 168 THR B O 1
ATOM 2848 N N . ARG B 1 190 ? 42.947 76.127 4.135 1.00 11.14 169 ARG B N 1
ATOM 2849 C CA . ARG B 1 190 ? 42.337 75.891 2.824 1.00 11.74 169 ARG B CA 1
ATOM 2850 C C . ARG B 1 190 ? 40.835 76.119 2.886 1.00 11.48 169 ARG B C 1
ATOM 2851 O O . ARG B 1 190 ? 40.284 76.754 2.017 1.00 11.48 169 ARG B O 1
ATOM 2859 N N . ALA B 1 191 ? 40.178 75.601 3.917 1.00 11.47 170 ALA B N 1
ATOM 2860 C CA . ALA B 1 191 ? 38.718 75.732 4.042 1.00 11.90 170 ALA B CA 1
ATOM 2861 C C . ALA B 1 191 ? 38.283 77.203 4.206 1.00 11.85 170 ALA B C 1
ATOM 2862 O O . ALA B 1 191 ? 37.242 77.637 3.665 1.00 12.58 170 ALA B O 1
ATOM 2864 N N . GLU B 1 192 ? 39.052 77.986 4.949 1.00 11.34 171 GLU B N 1
ATOM 2865 C CA . GLU B 1 192 ? 38.727 79.400 5.135 1.00 11.19 171 GLU B CA 1
ATOM 2866 C C . GLU B 1 192 ? 38.884 80.229 3.848 1.00 11.02 171 GLU B C 1
ATOM 2867 O O . GLU B 1 192 ? 38.052 81.072 3.566 1.00 10.99 171 GLU B O 1
ATOM 2873 N N . TYR B 1 193 ? 39.948 79.976 3.088 1.00 10.88 172 TYR B N 1
ATOM 2874 C CA . TYR B 1 193 ? 40.080 80.539 1.747 1.00 10.89 172 TYR B CA 1
ATOM 2875 C C . TYR B 1 193 ? 38.849 80.196 0.878 1.00 11.23 172 TYR B C 1
ATOM 2876 O O . TYR B 1 193 ? 38.307 81.059 0.217 1.00 11.24 172 TYR B O 1
ATOM 2885 N N . LEU B 1 194 ? 38.414 78.949 0.876 1.00 11.58 173 LEU B N 1
ATOM 2886 C CA . LEU B 1 194 ? 37.196 78.591 0.109 1.00 12.03 173 LEU B CA 1
ATOM 2887 C C . LEU B 1 194 ? 35.967 79.280 0.637 1.00 12.59 173 LEU B C 1
ATOM 2888 O O . LEU B 1 194 ? 35.082 79.636 -0.138 1.00 13.34 173 LEU B O 1
ATOM 2893 N N . ARG B 1 195 ? 35.884 79.449 1.959 1.00 12.85 174 ARG B N 1
ATOM 2894 C CA . ARG B 1 195 ? 34.740 80.128 2.569 1.00 13.26 174 ARG B CA 1
ATOM 2895 C C . ARG B 1 195 ? 34.732 81.584 2.088 1.00 13.24 174 ARG B C 1
ATOM 2896 O O . ARG B 1 195 ? 33.717 82.098 1.686 1.00 13.80 174 ARG B O 1
ATOM 2904 N N . ARG B 1 196 ? 35.895 82.208 2.078 1.00 12.88 175 ARG B N 1
ATOM 2905 C CA . ARG B 1 196 ? 35.999 83.559 1.576 1.00 12.97 175 ARG B CA 1
ATOM 2906 C C . ARG B 1 196 ? 35.560 83.646 0.098 1.00 13.85 175 ARG B C 1
ATOM 2907 O O . ARG B 1 196 ? 34.838 84.578 -0.282 1.00 14.29 175 ARG B O 1
ATOM 2915 N N . ALA B 1 197 ? 36.015 82.705 -0.722 1.00 14.34 176 ALA B N 1
ATOM 2916 C CA . ALA B 1 197 ? 35.649 82.634 -2.146 1.00 15.56 176 ALA B CA 1
ATOM 2917 C C . ALA B 1 197 ? 34.148 82.534 -2.361 1.00 16.89 176 ALA B C 1
ATOM 2918 O O . ALA B 1 197 ? 33.575 83.227 -3.204 1.00 17.96 176 ALA B O 1
ATOM 2920 N N . GLN B 1 198 ? 33.531 81.665 -1.590 1.00 17.99 177 GLN B N 1
ATOM 2921 C CA . GLN B 1 198 ? 32.096 81.424 -1.685 1.00 19.96 177 GLN B CA 1
ATOM 2922 C C . GLN B 1 198 ? 31.293 82.608 -1.244 1.00 20.99 177 GLN B C 1
ATOM 2923 O O . GLN B 1 198 ? 30.171 82.823 -1.732 1.00 22.02 177 GLN B O 1
ATOM 2929 N N . GLU B 1 199 ? 31.861 83.389 -0.329 1.00 20.43 178 GLU B N 1
ATOM 2930 C CA . GLU B 1 199 ? 31.200 84.541 0.206 1.00 21.50 178 GLU B CA 1
ATOM 2931 C C . GLU B 1 199 ? 31.320 85.709 -0.748 1.00 22.09 178 GLU B C 1
ATOM 2932 O O . GLU B 1 199 ? 30.469 86.580 -0.732 1.00 22.29 178 GLU B O 1
ATOM 2938 N N . ALA B 1 200 ? 32.368 85.740 -1.568 1.00 22.16 179 ALA B N 1
ATOM 2939 C CA . ALA B 1 200 ? 32.543 86.840 -2.527 1.00 23.06 179 ALA B CA 1
ATOM 2940 C C . ALA B 1 200 ? 32.801 86.279 -3.918 1.00 22.66 179 ALA B C 1
ATOM 2941 O O . ALA B 1 200 ? 33.875 86.478 -4.469 1.00 21.76 179 ALA B O 1
ATOM 2943 N N . PRO B 1 201 ? 31.835 85.541 -4.485 1.00 23.89 180 PRO B N 1
ATOM 2944 C CA . PRO B 1 201 ? 32.142 84.813 -5.721 1.00 24.32 180 PRO B CA 1
ATOM 2945 C C . PRO B 1 201 ? 32.340 85.719 -6.971 1.00 25.17 180 PRO B C 1
ATOM 2946 O O . PRO B 1 201 ? 32.940 85.309 -7.964 1.00 25.29 180 PRO B O 1
ATOM 2950 N N . HIS B 1 202 ? 31.821 86.936 -6.912 1.00 26.89 181 HIS B N 1
ATOM 2951 C CA . HIS B 1 202 ? 32.038 87.944 -7.965 1.00 27.51 181 HIS B CA 1
ATOM 2952 C C . HIS B 1 202 ? 33.478 88.366 -8.064 1.00 25.48 181 HIS B C 1
ATOM 2953 O O . HIS B 1 202 ? 33.892 88.931 -9.055 1.00 25.08 181 HIS B O 1
ATOM 2960 N N . ARG B 1 203 ? 34.257 88.071 -7.032 1.00 23.21 182 ARG B N 1
ATOM 2961 C CA . ARG B 1 203 ? 35.625 88.535 -6.913 1.00 21.88 182 ARG B CA 1
ATOM 2962 C C . ARG B 1 203 ? 36.642 87.397 -7.162 1.00 20.45 182 ARG B C 1
ATOM 2963 O O . ARG B 1 203 ? 37.762 87.650 -7.568 1.00 20.39 182 ARG B O 1
ATOM 2971 N N . PHE B 1 204 ? 36.260 86.147 -6.922 1.00 19.62 183 PHE B N 1
ATOM 2972 C CA . PHE B 1 204 ? 37.227 85.056 -6.934 1.00 18.58 183 PHE B CA 1
ATOM 2973 C C . PHE B 1 204 ? 37.237 84.252 -8.236 1.00 18.84 183 PHE B C 1
ATOM 2974 O O . PHE B 1 204 ? 36.202 83.992 -8.825 1.00 19.55 183 PHE B O 1
ATOM 2982 N N . VAL B 1 205 ? 38.428 83.858 -8.654 1.00 18.13 184 VAL B N 1
ATOM 2983 C CA . VAL B 1 205 ? 38.627 82.768 -9.603 1.00 18.43 184 VAL B CA 1
ATOM 2984 C C . VAL B 1 205 ? 39.385 81.672 -8.836 1.00 17.65 184 VAL B C 1
ATOM 2985 O O . VAL B 1 205 ? 40.420 81.958 -8.223 1.00 16.92 184 VAL B O 1
ATOM 2989 N N . ILE B 1 206 ? 38.877 80.435 -8.851 1.00 17.79 185 ILE B N 1
ATOM 2990 C CA . ILE B 1 206 ? 39.554 79.304 -8.183 1.00 17.19 185 ILE B CA 1
ATOM 2991 C C . ILE B 1 206 ? 40.340 78.422 -9.195 1.00 16.82 185 ILE B C 1
ATOM 2992 O O . ILE B 1 206 ? 39.782 77.897 -10.130 1.00 16.29 185 ILE B O 1
ATOM 2997 N N . VAL B 1 207 ? 41.655 78.362 -9.044 1.00 16.14 186 VAL B N 1
ATOM 2998 C CA . VAL B 1 207 ? 42.490 77.525 -9.874 1.00 16.50 186 VAL B CA 1
ATOM 2999 C C . VAL B 1 207 ? 42.835 76.244 -9.093 1.00 16.08 186 VAL B C 1
ATOM 3000 O O . VAL B 1 207 ? 43.240 76.310 -7.937 1.00 15.29 186 VAL B O 1
ATOM 3004 N N . ASP B 1 208 ? 42.644 75.075 -9.705 1.00 16.47 187 ASP B N 1
ATOM 3005 C CA . ASP B 1 208 ? 43.142 73.830 -9.122 1.00 16.44 187 ASP B CA 1
ATOM 3006 C C . ASP B 1 208 ? 44.646 73.675 -9.463 1.00 16.79 187 ASP B C 1
ATOM 3007 O O . ASP B 1 208 ? 45.021 73.385 -10.608 1.00 16.43 187 ASP B O 1
ATOM 3012 N N . SER B 1 209 ? 45.480 73.893 -8.449 1.00 16.99 188 SER B N 1
ATOM 3013 C CA . SER B 1 209 ? 46.941 73.855 -8.554 1.00 17.66 188 SER B CA 1
ATOM 3014 C C . SER B 1 209 ? 47.436 72.469 -8.956 1.00 17.63 188 SER B C 1
ATOM 3015 O O . SER B 1 209 ? 48.543 72.367 -9.402 1.00 18.74 188 SER B O 1
ATOM 3018 N N . SER B 1 210 ? 46.640 71.418 -8.780 1.00 16.82 189 SER B N 1
ATOM 3019 C CA . SER B 1 210 ? 47.083 70.059 -9.134 1.00 17.30 189 SER B CA 1
ATOM 3020 C C . SER B 1 210 ? 46.987 69.798 -10.628 1.00 17.78 189 SER B C 1
ATOM 3021 O O . SER B 1 210 ? 47.488 68.766 -11.101 1.00 17.69 189 SER B O 1
ATOM 3024 N N . GLU B 1 211 ? 46.312 70.684 -11.372 1.00 17.66 190 GLU B N 1
ATOM 3025 C CA . GLU B 1 211 ? 46.120 70.451 -12.808 1.00 18.28 190 GLU B CA 1
ATOM 3026 C C . GLU B 1 211 ? 47.419 70.661 -13.580 1.00 18.09 190 GLU B C 1
ATOM 3027 O O . GLU B 1 211 ? 48.328 71.358 -13.102 1.00 17.32 190 GLU B O 1
ATOM 3033 N N . PRO B 1 212 ? 47.500 70.102 -14.816 1.00 18.02 191 PRO B N 1
ATOM 3034 C CA . PRO B 1 212 ? 48.656 70.387 -15.667 1.00 18.46 191 PRO B CA 1
ATOM 3035 C C . PRO B 1 212 ? 48.846 71.890 -15.886 1.00 18.77 191 PRO B C 1
ATOM 3036 O O . PRO B 1 212 ? 47.856 72.616 -15.977 1.00 17.90 191 PRO B O 1
ATOM 3040 N N . ILE B 1 213 ? 50.101 72.331 -15.975 1.00 19.84 192 ILE B N 1
ATOM 3041 C CA . ILE B 1 213 ? 50.442 73.750 -16.170 1.00 21.18 192 ILE B CA 1
ATOM 3042 C C . ILE B 1 213 ? 49.652 74.307 -17.319 1.00 21.10 192 ILE B C 1
ATOM 3043 O O . ILE B 1 213 ? 49.133 75.410 -17.254 1.00 20.41 192 ILE B O 1
ATOM 3048 N N . ALA B 1 214 ? 49.573 73.537 -18.394 1.00 21.46 193 ALA B N 1
ATOM 3049 C CA . ALA B 1 214 ? 48.880 73.998 -19.608 1.00 22.02 193 ALA B CA 1
ATOM 3050 C C . ALA B 1 214 ? 47.385 74.299 -19.335 1.00 21.40 193 ALA B C 1
ATOM 3051 O O . ALA B 1 214 ? 46.824 75.221 -19.910 1.00 21.79 193 ALA B O 1
ATOM 3053 N N . GLN B 1 215 ? 46.747 73.529 -18.458 1.00 20.72 194 GLN B N 1
ATOM 3054 C CA . GLN B 1 215 ? 45.356 73.776 -18.091 1.00 21.68 194 GLN B CA 1
ATOM 3055 C C . GLN B 1 215 ? 45.240 75.063 -17.245 1.00 20.23 194 GLN B C 1
ATOM 3056 O O . GLN B 1 215 ? 44.357 75.870 -17.474 1.00 19.33 194 GLN B O 1
ATOM 3062 N N . ILE B 1 216 ? 46.169 75.240 -16.317 1.00 19.29 195 ILE B N 1
ATOM 3063 C CA . ILE B 1 216 ? 46.197 76.449 -15.454 1.00 18.95 195 ILE B CA 1
ATOM 3064 C C . ILE B 1 216 ? 46.415 77.699 -16.320 1.00 20.00 195 ILE B C 1
ATOM 3065 O O . ILE B 1 216 ? 45.717 78.690 -16.173 1.00 20.14 195 ILE B O 1
ATOM 3070 N N . ARG B 1 217 ? 47.392 77.642 -17.220 1.00 21.48 196 ARG B N 1
ATOM 3071 C CA . ARG B 1 217 ? 47.620 78.733 -18.176 1.00 22.86 196 ARG B CA 1
ATOM 3072 C C . ARG B 1 217 ? 46.404 79.015 -19.061 1.00 22.93 196 ARG B C 1
ATOM 3073 O O . ARG B 1 217 ? 46.082 80.177 -19.280 1.00 22.53 196 ARG B O 1
ATOM 3081 N N . LYS B 1 218 ? 45.734 77.978 -19.568 1.00 22.82 197 LYS B N 1
ATOM 3082 C CA . LYS B 1 218 ? 44.523 78.208 -20.374 1.00 23.80 197 LYS B CA 1
ATOM 3083 C C . LYS B 1 218 ? 43.483 78.990 -19.540 1.00 23.79 197 LYS B C 1
ATOM 3084 O O . LYS B 1 218 ? 42.946 79.988 -20.001 1.00 23.98 197 LYS B O 1
ATOM 3086 N N . GLN B 1 219 ? 43.239 78.552 -18.307 1.00 23.47 198 GLN B N 1
ATOM 3087 C CA . GLN B 1 219 ? 42.251 79.203 -17.453 1.00 24.08 198 GLN B CA 1
ATOM 3088 C C . GLN B 1 219 ? 42.630 80.666 -17.179 1.00 23.83 198 GLN B C 1
ATOM 3089 O O . GLN B 1 219 ? 41.769 81.559 -17.240 1.00 24.22 198 GLN B O 1
ATOM 3095 N N . LEU B 1 220 ? 43.911 80.910 -16.903 1.00 22.70 199 LEU B N 1
ATOM 3096 C CA . LEU B 1 220 ? 44.377 82.263 -16.602 1.00 22.92 199 LEU B CA 1
ATOM 3097 C C . LEU B 1 220 ? 44.367 83.171 -17.830 1.00 24.78 199 LEU B C 1
ATOM 3098 O O . LEU B 1 220 ? 44.105 84.389 -17.708 1.00 23.60 199 LEU B O 1
ATOM 3103 N N . GLU B 1 221 ? 44.655 82.585 -18.997 1.00 25.77 200 GLU B N 1
ATOM 3104 C CA . GLU B 1 221 ? 44.443 83.264 -20.280 1.00 28.31 200 GLU B CA 1
ATOM 3105 C C . GLU B 1 221 ? 43.006 83.766 -20.412 1.00 27.99 200 GLU B C 1
ATOM 3106 O O . GLU B 1 221 ? 42.775 84.906 -20.795 1.00 28.23 200 GLU B O 1
ATOM 3112 N N . GLY B 1 222 ? 42.051 82.908 -20.083 1.00 27.99 201 GLY B N 1
ATOM 3113 C CA . GLY B 1 222 ? 40.643 83.282 -20.061 1.00 28.84 201 GLY B CA 1
ATOM 3114 C C . GLY B 1 222 ? 40.329 84.401 -19.101 1.00 28.81 201 GLY B C 1
ATOM 3115 O O . GLY B 1 222 ? 39.588 85.324 -19.443 1.00 30.93 201 GLY B O 1
ATOM 3116 N N . VAL B 1 223 ? 40.890 84.338 -17.896 1.00 27.25 202 VAL B N 1
ATOM 3117 C CA . VAL B 1 223 ? 40.789 85.458 -16.969 1.00 27.31 202 VAL B CA 1
ATOM 3118 C C . VAL B 1 223 ? 41.348 86.746 -17.559 1.00 28.66 202 VAL B C 1
ATOM 3119 O O . VAL B 1 223 ? 40.704 87.798 -17.513 1.00 29.69 202 VAL B O 1
ATOM 3123 N N . LEU B 1 224 ? 42.541 86.685 -18.122 1.00 29.25 203 LEU B N 1
ATOM 3124 C CA . LEU B 1 224 ? 43.151 87.880 -18.676 1.00 30.07 203 LEU B CA 1
ATOM 3125 C C . LEU B 1 224 ? 42.292 88.476 -19.803 1.00 32.87 203 LEU B C 1
ATOM 3126 O O . LEU B 1 224 ? 42.170 89.695 -19.894 1.00 32.38 203 LEU B O 1
ATOM 3131 N N . ALA B 1 225 ? 41.695 87.616 -20.628 1.00 35.17 204 ALA B N 1
ATOM 3132 C CA . ALA B 1 225 ? 40.829 88.049 -21.724 1.00 38.63 204 ALA B CA 1
ATOM 3133 C C . ALA B 1 225 ? 39.567 88.790 -21.246 1.00 41.36 204 ALA B C 1
ATOM 3134 O O . ALA B 1 225 ? 39.015 89.616 -21.979 1.00 43.55 204 ALA B O 1
ATOM 3136 N N . ALA B 1 226 ? 39.113 88.512 -20.027 1.00 42.56 205 ALA B N 1
ATOM 3137 C CA . ALA B 1 226 ? 37.883 89.124 -19.502 1.00 43.54 205 ALA B CA 1
ATOM 3138 C C . ALA B 1 226 ? 38.133 90.324 -18.570 1.00 44.46 205 ALA B C 1
ATOM 3139 O O . ALA B 1 226 ? 37.194 90.928 -18.066 1.00 46.61 205 ALA B O 1
ATOM 3141 N N . LEU B 1 227 ? 39.392 90.674 -18.344 1.00 45.19 206 LEU B N 1
ATOM 3142 C CA . LEU B 1 227 ? 39.728 91.745 -17.419 1.00 45.03 206 LEU B CA 1
ATOM 3143 C C . LEU B 1 227 ? 39.491 93.125 -18.019 1.00 47.27 206 LEU B C 1
ATOM 3144 O O . LEU B 1 227 ? 39.557 93.309 -19.233 1.00 47.14 206 LEU B O 1
#

Nearest PDB structures (foldseek):
  3v9p-assembly3_A  TM=1.005E+00  e=1.476E-38  Burkholderia thailandensis E264
  3v9p-assembly3_B-2  TM=9.974E-01  e=1.008E-37  Burkholderia thailandensis E264
  5xt8-assembly1_A  TM=8.261E-01  e=7.307E-17  Thermus thermophilus HB8
  5xb5-assembly1_B  TM=8.070E-01  e=2.847E-15  Aquifex aeolicus VF5
  5h56-assembly1_B  TM=8.046E-01  e=3.210E-15  Aquifex aeolicus VF5

Organism: Burkholderia thailandensis (strain ATCC 700388 / DSM 13276 / CCUG 48851 / CIP 106301 / E264) (NCBI:txid271848)